Protein AF-A0A2A2YED4-F1 (afdb_monomer_lite)

Foldseek 3Di:
DWKEWEAEQAAQVVQLVVQVVVVVVVVPTPAYEYQENLHFLFDHSQNSLVVCVVVVHAYAYDPLLVLLLVCLVPPCPPPPPVLLLDSGSLRSNNNNVPHDPVSNVVSLPHHQWDDDQQEIGHAAADPCSVLSFHDPDQLSCVVRQVVLLVVLRQEYEYESVLEWDKHWPDPVQWADPDPFKTATGSVIHIYTHQHHSHARPPDPARFRWIWMADSVRRMIGIDGGDGDPPPRQPDDPDDSSSNSSSVCSVVVPPDDDDDDDDDDDDDDDDDDFLDKDWAALDVVDIWIWFKLAWAKAKDWQFDQDDVVRDTDTDIDIDTDFIWIWTLEFQFQLNLCSQVVDAPDCADDRRHHRAQDFLSSQSVSQSSCCVPPVVPALARKGFAALVRLLCLQCSRVDPQSVPPPDDPDDPLPPPRDDPPQSAAAGPSSRTCRQHQAWAFHDDFPPDGPPDPDDPDSVSLQGWTWTFHHHSVPPDDRDDSTDTDTDGSPGGDRRYTHMMMGDRSPRD

Structure (mmCIF, N/CA/C/O backbone):
data_AF-A0A2A2YED4-F1
#
_entry.id   AF-A0A2A2YED4-F1
#
loop_
_atom_site.group_PDB
_atom_site.id
_atom_site.type_symbol
_atom_site.label_atom_id
_atom_site.label_alt_id
_atom_site.label_comp_id
_atom_site.label_asym_id
_atom_site.label_entity_id
_atom_site.label_seq_id
_atom_site.pdbx_PDB_ins_code
_atom_site.Cartn_x
_atom_site.Cartn_y
_atom_site.Cartn_z
_atom_site.occupancy
_atom_site.B_iso_or_equiv
_atom_site.auth_seq_id
_atom_site.auth_comp_id
_atom_site.auth_asym_id
_atom_site.auth_atom_id
_atom_site.pdbx_PDB_model_num
ATOM 1 N N . MET A 1 1 ? -22.980 -3.361 12.705 1.00 67.06 1 MET A N 1
ATOM 2 C CA . MET A 1 1 ? -22.248 -3.471 13.989 1.00 67.06 1 MET A CA 1
ATOM 3 C C . MET A 1 1 ? -21.719 -4.884 14.064 1.00 67.06 1 MET A C 1
ATOM 5 O O . MET A 1 1 ? -22.481 -5.805 14.326 1.00 67.06 1 MET A O 1
ATOM 9 N N . ALA A 1 2 ? -20.440 -5.013 13.751 1.00 88.00 2 ALA A N 1
ATOM 10 C CA . ALA A 1 2 ? -19.701 -6.249 13.575 1.00 88.00 2 ALA A CA 1
ATOM 11 C C . ALA A 1 2 ? -18.323 -6.150 14.247 1.00 88.00 2 ALA A C 1
ATOM 13 O O . ALA A 1 2 ? -17.717 -5.068 14.289 1.00 88.00 2 ALA A O 1
ATOM 14 N N . LYS A 1 3 ? -17.833 -7.292 14.729 1.00 94.81 3 LYS A N 1
ATOM 15 C CA . LYS A 1 3 ? -16.441 -7.518 15.108 1.00 94.81 3 LYS A CA 1
ATOM 16 C C . LYS A 1 3 ? -15.681 -8.069 13.905 1.00 94.81 3 LYS A C 1
ATOM 18 O O . LYS A 1 3 ? -16.025 -9.126 13.380 1.00 94.81 3 LYS A O 1
ATOM 23 N N . ILE A 1 4 ? -14.637 -7.366 13.493 1.00 97.25 4 ILE A N 1
ATOM 24 C CA . ILE A 1 4 ? -13.864 -7.654 12.286 1.00 97.25 4 ILE A CA 1
ATOM 25 C C . ILE A 1 4 ? -12.452 -8.062 12.700 1.00 97.25 4 ILE A C 1
ATOM 27 O O . ILE A 1 4 ? -11.781 -7.313 13.409 1.00 97.25 4 ILE A O 1
ATOM 31 N N . ALA A 1 5 ? -11.996 -9.238 12.270 1.00 98.25 5 ALA A N 1
ATOM 32 C CA . ALA A 1 5 ? -10.590 -9.620 12.360 1.00 98.25 5 ALA A CA 1
ATOM 33 C C . ALA A 1 5 ? -9.866 -9.194 11.080 1.00 98.25 5 ALA A C 1
ATOM 35 O O . ALA A 1 5 ? -10.327 -9.489 9.981 1.00 98.25 5 ALA A O 1
ATOM 36 N N . ILE A 1 6 ? -8.744 -8.497 11.221 1.00 98.62 6 ILE A N 1
ATOM 37 C CA . ILE A 1 6 ? -8.048 -7.846 10.112 1.00 98.62 6 ILE A CA 1
ATOM 38 C C . ILE A 1 6 ? -6.609 -8.350 10.075 1.00 98.62 6 ILE A C 1
ATOM 40 O O . ILE A 1 6 ? -5.858 -8.179 11.036 1.00 98.62 6 ILE A O 1
ATOM 44 N N . VAL A 1 7 ? -6.229 -8.967 8.960 1.00 98.69 7 VAL A N 1
ATOM 45 C CA . VAL A 1 7 ? -4.882 -9.485 8.687 1.00 98.69 7 VAL A CA 1
ATOM 46 C C . VAL A 1 7 ? -4.291 -8.811 7.450 1.00 98.69 7 VAL A C 1
ATOM 48 O O . VAL A 1 7 ? -5.026 -8.293 6.617 1.00 98.69 7 VAL A O 1
ATOM 51 N N . SER A 1 8 ? -2.968 -8.816 7.305 1.00 98.00 8 SER A N 1
ATOM 52 C CA . SER A 1 8 ? -2.277 -8.273 6.128 1.00 98.00 8 SER A CA 1
ATOM 53 C C . SER A 1 8 ? -0.912 -8.925 5.939 1.00 98.00 8 SER A C 1
ATOM 55 O O . SER A 1 8 ? -0.391 -9.532 6.883 1.00 98.00 8 SER A O 1
ATOM 57 N N . ASP A 1 9 ? -0.335 -8.784 4.743 1.00 97.38 9 ASP A N 1
ATOM 58 C CA . ASP A 1 9 ? 1.066 -9.098 4.440 1.00 97.38 9 ASP A CA 1
ATOM 59 C C . ASP A 1 9 ? 1.418 -10.519 4.912 1.00 97.38 9 ASP A C 1
ATOM 61 O O . ASP A 1 9 ? 2.310 -10.734 5.733 1.00 97.38 9 ASP A O 1
ATOM 65 N N . ILE A 1 10 ? 0.631 -11.504 4.468 1.00 96.88 10 ILE A N 1
ATOM 66 C CA . ILE A 1 10 ? 0.798 -12.928 4.805 1.00 96.88 10 ILE A CA 1
ATOM 67 C C . ILE A 1 10 ? 1.954 -13.526 4.009 1.00 96.88 10 ILE A C 1
ATOM 69 O O . ILE A 1 10 ? 2.653 -14.420 4.492 1.00 96.88 10 ILE A O 1
ATOM 73 N N . HIS A 1 11 ? 2.122 -13.066 2.769 1.00 93.06 11 HIS A N 1
ATOM 74 C CA . HIS A 1 11 ? 3.158 -13.481 1.839 1.00 93.06 11 HIS A CA 1
ATOM 75 C C . HIS A 1 11 ? 3.349 -14.994 1.770 1.00 93.06 11 HIS A C 1
ATOM 77 O O . HIS A 1 11 ? 4.462 -15.480 1.913 1.00 93.06 11 HIS A O 1
ATOM 83 N N . GLY A 1 12 ? 2.282 -15.775 1.613 1.00 89.19 12 GLY A N 1
ATOM 84 C CA . GLY A 1 12 ? 2.357 -17.234 1.495 1.00 89.19 12 GLY A CA 1
ATOM 85 C C . GLY A 1 12 ? 2.927 -17.967 2.717 1.00 89.19 12 GLY A C 1
ATOM 86 O O . GLY A 1 12 ? 3.294 -19.141 2.614 1.00 89.19 12 GLY A O 1
ATOM 87 N N . ASN A 1 13 ? 3.022 -17.305 3.876 1.00 90.81 13 ASN A N 1
ATOM 88 C CA . ASN A 1 13 ? 3.450 -17.921 5.126 1.00 90.81 13 ASN A CA 1
ATOM 89 C C . ASN A 1 13 ? 2.274 -18.638 5.808 1.00 90.81 13 ASN A C 1
ATOM 91 O O . ASN A 1 13 ? 1.676 -18.135 6.760 1.00 90.81 13 ASN A O 1
ATOM 95 N N . TRP A 1 14 ? 1.962 -19.841 5.319 1.00 92.00 14 TRP A N 1
ATOM 96 C CA . TRP A 1 14 ? 0.858 -20.658 5.832 1.00 92.00 14 TRP A CA 1
ATOM 97 C C . TRP A 1 14 ? 0.942 -20.912 7.341 1.00 92.00 14 TRP A C 1
ATOM 99 O O . TRP A 1 14 ? -0.075 -20.901 8.021 1.00 92.00 14 TRP A O 1
ATOM 109 N N . HIS A 1 15 ? 2.143 -21.104 7.887 1.00 88.12 15 HIS A N 1
ATOM 110 C CA . HIS A 1 15 ? 2.318 -21.385 9.313 1.00 88.12 15 HIS A CA 1
ATOM 111 C C . HIS A 1 15 ? 1.961 -20.192 10.204 1.00 88.12 15 HIS A C 1
ATOM 113 O O . HIS A 1 15 ? 1.318 -20.379 11.236 1.00 88.12 15 HIS A O 1
ATOM 119 N N . ALA A 1 16 ? 2.353 -18.979 9.807 1.00 92.12 16 ALA A N 1
ATOM 120 C CA . ALA A 1 16 ? 1.959 -17.770 10.522 1.00 92.12 16 ALA A CA 1
ATOM 121 C C . ALA A 1 16 ? 0.451 -17.522 10.401 1.00 92.12 16 ALA A C 1
ATOM 123 O O . ALA A 1 16 ? -0.206 -17.257 11.406 1.00 92.12 16 ALA A O 1
ATOM 124 N N . LEU A 1 17 ? -0.103 -17.679 9.192 1.00 96.00 17 LEU A N 1
ATOM 125 C CA . LEU A 1 17 ? -1.541 -17.540 8.969 1.00 96.00 17 LEU A CA 1
ATOM 126 C C . LEU A 1 17 ? -2.336 -18.539 9.809 1.00 96.00 17 LEU A C 1
ATOM 128 O O . LEU A 1 17 ? -3.300 -18.149 10.452 1.00 96.00 17 LEU A O 1
ATOM 132 N N . GLN A 1 18 ? -1.916 -19.803 9.845 1.00 95.19 18 GLN A N 1
ATOM 133 C CA . GLN A 1 18 ? -2.569 -20.843 10.630 1.00 95.19 18 GLN A CA 1
ATOM 134 C C . GLN A 1 18 ? -2.626 -20.471 12.118 1.00 95.19 18 GLN A C 1
ATOM 136 O O . GLN A 1 18 ? -3.697 -20.539 12.712 1.00 95.19 18 GLN A O 1
ATOM 141 N N . ALA A 1 19 ? -1.509 -20.028 12.703 1.00 94.50 19 ALA A N 1
ATOM 142 C CA . ALA A 1 19 ? -1.465 -19.627 14.110 1.00 94.50 19 ALA A CA 1
ATOM 143 C C . ALA A 1 19 ? -2.386 -18.428 14.402 1.00 94.50 19 ALA A C 1
ATOM 145 O O . ALA A 1 19 ? -3.120 -18.426 15.388 1.00 94.50 19 ALA A O 1
ATOM 146 N N . VAL A 1 20 ? -2.395 -17.424 13.518 1.00 97.69 20 VAL A N 1
ATOM 147 C CA . VAL A 1 20 ? -3.304 -16.272 13.630 1.00 97.69 20 VAL A CA 1
ATOM 148 C C . VAL A 1 20 ? -4.766 -16.711 13.510 1.00 97.69 20 VAL A C 1
ATOM 150 O O . VAL A 1 20 ? -5.603 -16.266 14.290 1.00 97.69 20 VAL A O 1
ATOM 153 N N . MET A 1 21 ? -5.083 -17.619 12.585 1.00 95.56 21 MET A N 1
ATOM 154 C CA . MET A 1 21 ? -6.445 -18.121 12.387 1.00 95.56 21 MET A CA 1
ATOM 155 C C . MET A 1 21 ? -6.948 -18.946 13.574 1.00 95.56 21 MET A C 1
ATOM 157 O O . MET A 1 21 ? -8.122 -18.842 13.923 1.00 95.56 21 MET A O 1
ATOM 161 N N . GLU A 1 22 ? -6.076 -19.710 14.235 1.00 94.75 22 GLU A N 1
ATOM 162 C CA . GLU A 1 22 ? -6.405 -20.411 15.482 1.00 94.75 22 GLU A CA 1
ATOM 163 C C . GLU A 1 22 ? -6.827 -19.426 16.584 1.00 94.75 22 GLU A C 1
ATOM 165 O O . GLU A 1 22 ? -7.829 -19.659 17.258 1.00 94.75 22 GLU A O 1
ATOM 170 N N . GLU A 1 23 ? -6.142 -18.285 16.727 1.00 96.69 23 GLU A N 1
ATOM 171 C CA . GLU A 1 23 ? -6.575 -17.231 17.652 1.00 96.69 23 GLU A CA 1
ATOM 172 C C . GLU A 1 23 ? -7.869 -16.542 17.200 1.00 96.69 23 GLU A C 1
ATOM 174 O O . GLU A 1 23 ? -8.777 -16.359 18.014 1.00 96.69 23 GLU A O 1
ATOM 179 N N . ILE A 1 24 ? -7.985 -16.186 15.916 1.00 95.56 24 ILE A N 1
ATOM 180 C CA . ILE A 1 24 ? -9.176 -15.533 15.349 1.00 95.56 24 ILE A CA 1
ATOM 181 C C . ILE A 1 24 ? -10.435 -16.364 15.618 1.00 95.56 24 ILE A C 1
ATOM 183 O O . ILE A 1 24 ? -11.462 -15.810 16.013 1.00 95.56 24 ILE A O 1
ATOM 187 N N . GLN A 1 25 ? -10.358 -17.690 15.481 1.00 90.50 25 GLN A N 1
ATOM 188 C CA . GLN A 1 25 ? -11.483 -18.590 15.752 1.00 90.50 25 GLN A CA 1
ATOM 189 C C . GLN A 1 25 ? -11.997 -18.482 17.193 1.00 90.50 25 GLN A C 1
ATOM 191 O O . GLN A 1 25 ? -13.200 -18.592 17.415 1.00 90.50 25 GLN A O 1
ATOM 196 N N . THR A 1 26 ? -11.126 -18.205 18.169 1.00 92.81 26 THR A N 1
ATOM 197 C CA . THR A 1 26 ? -11.540 -18.036 19.576 1.00 92.81 26 THR A CA 1
ATOM 198 C C . THR A 1 26 ? -12.304 -16.737 19.834 1.00 92.81 26 THR A C 1
ATOM 200 O O . THR A 1 26 ? -13.036 -16.637 20.819 1.00 92.81 26 THR A O 1
ATOM 203 N N . LEU A 1 27 ? -12.151 -15.740 18.956 1.00 91.00 27 LEU A N 1
ATOM 204 C CA . LEU A 1 27 ? -12.792 -14.431 19.088 1.00 91.00 27 LEU A CA 1
ATOM 205 C C . LEU A 1 27 ? -14.181 -14.370 18.449 1.00 91.00 27 LEU A C 1
ATOM 207 O O . LEU A 1 27 ? -14.917 -13.414 18.724 1.00 91.00 27 LEU A O 1
ATOM 211 N N . PHE A 1 28 ? -14.508 -15.368 17.617 1.00 91.75 28 PHE A N 1
ATOM 212 C CA . PHE A 1 28 ? -15.738 -15.467 16.831 1.00 91.75 28 PHE A CA 1
ATOM 213 C C . PHE A 1 28 ? -16.095 -14.136 16.144 1.00 91.75 28 PHE A C 1
ATOM 215 O O . PHE A 1 28 ? -17.150 -13.569 16.437 1.00 91.75 28 PHE A O 1
ATOM 222 N N . PRO A 1 29 ? -15.206 -13.572 15.301 1.00 93.88 29 PRO A N 1
ATOM 223 C CA . PRO A 1 29 ? -15.535 -12.350 14.586 1.00 93.88 29 PRO A CA 1
ATOM 224 C C . PRO A 1 29 ? -16.659 -12.613 13.580 1.00 93.88 29 PRO A C 1
ATOM 226 O O . PRO A 1 29 ? -16.783 -13.705 13.026 1.00 93.88 29 PRO A O 1
ATOM 229 N N . ASP A 1 30 ? -17.444 -11.582 13.303 1.00 92.31 30 ASP A N 1
ATOM 230 C CA . ASP A 1 30 ? -18.490 -11.627 12.285 1.00 92.31 30 ASP A CA 1
ATOM 231 C C . ASP A 1 30 ? -17.896 -11.625 10.868 1.00 92.31 30 ASP A C 1
ATOM 233 O O . ASP A 1 30 ? -18.543 -12.068 9.912 1.00 92.31 30 ASP A O 1
ATOM 237 N N . ARG A 1 31 ? -16.682 -11.074 10.723 1.00 92.50 31 ARG A N 1
ATOM 238 C CA . ARG A 1 31 ? -15.991 -10.855 9.448 1.00 92.50 31 ARG A CA 1
ATOM 239 C C . ARG A 1 31 ? -14.485 -11.032 9.582 1.00 92.50 31 ARG A C 1
ATOM 241 O O . ARG A 1 31 ? -13.899 -10.727 10.622 1.00 92.50 31 ARG A O 1
ATOM 248 N N . ILE A 1 32 ? -13.863 -11.476 8.495 1.00 95.94 32 ILE A N 1
ATOM 249 C CA . ILE A 1 32 ? -12.410 -11.539 8.346 1.00 95.94 32 ILE A CA 1
ATOM 250 C C . ILE A 1 32 ? -12.042 -10.718 7.115 1.00 95.94 32 ILE A C 1
ATOM 252 O O . ILE A 1 32 ? -12.598 -10.933 6.041 1.00 95.94 32 ILE A O 1
ATOM 256 N N . VAL A 1 33 ? -11.100 -9.799 7.280 1.00 97.19 33 VAL A N 1
ATOM 257 C CA . VAL A 1 33 ? -10.548 -8.963 6.216 1.00 97.19 33 VAL A CA 1
ATOM 258 C C . VAL A 1 33 ? -9.075 -9.304 6.057 1.00 97.19 33 VAL A C 1
ATOM 260 O O . VAL A 1 33 ? -8.333 -9.326 7.040 1.00 97.19 33 VAL A O 1
ATOM 263 N N . CYS A 1 34 ? -8.631 -9.514 4.823 1.00 97.81 34 CYS A N 1
ATOM 264 C CA . CYS A 1 34 ? -7.220 -9.489 4.475 1.00 97.81 34 CYS A CA 1
ATOM 265 C C . CYS A 1 34 ? -6.924 -8.235 3.656 1.00 97.81 34 CYS A C 1
ATOM 267 O O . CYS A 1 34 ? -7.479 -8.045 2.577 1.00 97.81 34 CYS A O 1
ATOM 269 N N . LEU A 1 35 ? -6.025 -7.392 4.156 1.00 97.94 35 LEU A N 1
ATOM 270 C CA . LEU A 1 35 ? -5.650 -6.129 3.525 1.00 97.94 35 LEU A CA 1
ATOM 271 C C . LEU A 1 35 ? -4.687 -6.302 2.338 1.00 97.94 35 LEU A C 1
ATOM 273 O O . LEU A 1 35 ? -4.150 -5.312 1.853 1.00 97.94 35 LEU A O 1
ATOM 277 N N . GLY A 1 36 ? -4.476 -7.529 1.864 1.00 95.56 36 GLY A N 1
ATOM 278 C CA . GLY A 1 36 ? -3.626 -7.840 0.721 1.00 95.56 36 GLY A CA 1
ATOM 279 C C . GLY A 1 36 ? -2.258 -8.380 1.103 1.00 95.56 36 GLY A C 1
ATOM 280 O O . GLY A 1 36 ? -1.962 -8.653 2.268 1.00 95.56 36 GLY A O 1
ATOM 281 N N . ASP A 1 37 ? -1.449 -8.588 0.072 1.00 97.00 37 ASP A N 1
ATOM 282 C CA . ASP A 1 37 ? -0.171 -9.285 0.128 1.00 97.00 37 ASP A CA 1
ATOM 283 C C . ASP A 1 37 ? -0.331 -10.685 0.728 1.00 97.00 37 ASP A C 1
ATOM 285 O O . ASP A 1 37 ? 0.393 -11.133 1.620 1.00 97.00 37 ASP A O 1
ATOM 289 N N . THR A 1 38 ? -1.322 -11.410 0.208 1.00 96.81 38 THR A N 1
ATOM 290 C CA . THR A 1 38 ? -1.583 -12.800 0.594 1.00 96.81 38 THR A CA 1
ATOM 291 C C . THR A 1 38 ? -0.508 -13.727 0.048 1.00 96.81 38 THR A C 1
ATOM 293 O O . THR A 1 38 ? -0.135 -14.709 0.698 1.00 96.81 38 THR A O 1
ATOM 296 N N . VAL A 1 39 ? 0.011 -13.408 -1.139 1.00 93.25 39 VAL A N 1
ATOM 297 C CA . VAL A 1 39 ? 1.068 -14.151 -1.833 1.00 93.25 39 VAL A CA 1
ATOM 298 C C . VAL A 1 39 ? 2.389 -13.372 -1.865 1.00 93.25 39 VAL A C 1
ATOM 300 O O . VAL A 1 39 ? 2.489 -12.252 -1.368 1.00 93.25 39 VAL A O 1
ATOM 303 N N . GLY A 1 40 ? 3.448 -13.982 -2.402 1.00 82.00 40 GLY A N 1
ATOM 304 C CA . GLY A 1 40 ? 4.774 -13.368 -2.470 1.00 82.00 40 GLY A CA 1
ATOM 305 C C . GLY A 1 40 ? 5.852 -14.299 -1.933 1.00 82.00 40 GLY A C 1
ATOM 306 O O . GLY A 1 40 ? 6.083 -15.358 -2.503 1.00 82.00 40 GLY A O 1
ATOM 307 N N . TYR A 1 41 ? 6.537 -13.895 -0.864 1.00 75.25 41 TYR A N 1
ATOM 308 C CA . TYR A 1 41 ? 7.799 -14.505 -0.421 1.00 75.25 41 TYR A CA 1
ATOM 309 C C . TYR A 1 41 ? 7.717 -15.982 0.011 1.00 75.25 41 TYR A C 1
ATOM 311 O O . TYR A 1 41 ? 8.657 -16.741 -0.210 1.00 75.25 41 TYR A O 1
ATOM 319 N N . GLY A 1 42 ? 6.641 -16.389 0.676 1.00 75.00 42 GLY A N 1
ATOM 320 C CA . GLY A 1 42 ? 6.522 -17.659 1.391 1.00 75.00 42 GLY A CA 1
ATOM 321 C C . GLY A 1 42 ? 6.233 -18.871 0.509 1.00 75.00 42 GLY A C 1
ATOM 322 O O . GLY A 1 42 ? 5.859 -18.771 -0.656 1.00 75.00 42 GLY A O 1
ATOM 323 N N . ALA A 1 43 ? 6.426 -20.053 1.095 1.00 80.31 43 ALA A N 1
ATOM 324 C CA . ALA A 1 43 ? 6.440 -21.319 0.366 1.00 80.31 43 ALA A CA 1
ATOM 325 C C . ALA A 1 43 ? 5.049 -21.858 -0.010 1.00 80.31 43 ALA A C 1
ATOM 327 O O . ALA A 1 43 ? 4.947 -22.631 -0.963 1.00 80.31 43 ALA A O 1
ATOM 328 N N . ASP A 1 44 ? 3.992 -21.468 0.710 1.00 89.06 44 ASP A N 1
ATOM 329 C CA . ASP A 1 44 ? 2.651 -22.057 0.599 1.00 89.06 44 ASP A CA 1
ATOM 330 C C . ASP A 1 44 ? 1.560 -21.019 0.220 1.00 89.06 44 ASP A C 1
ATOM 332 O O . ASP A 1 44 ? 0.514 -20.956 0.875 1.00 89.06 44 ASP A O 1
ATOM 336 N N . PRO A 1 45 ? 1.742 -20.210 -0.845 1.00 92.69 45 PRO A N 1
ATOM 337 C CA . PRO A 1 45 ? 0.792 -19.157 -1.216 1.00 92.69 45 PRO A CA 1
ATOM 338 C C . PRO A 1 45 ? -0.595 -19.710 -1.563 1.00 92.69 45 PRO A C 1
ATOM 340 O O . PRO A 1 45 ? -1.599 -19.151 -1.130 1.00 92.69 45 PRO A O 1
ATOM 343 N N . ALA A 1 46 ? -0.670 -20.856 -2.249 1.00 94.75 46 ALA A N 1
ATOM 344 C CA . ALA A 1 46 ? -1.942 -21.490 -2.594 1.00 94.75 46 ALA A CA 1
ATOM 345 C C . ALA A 1 46 ? -2.776 -21.864 -1.353 1.00 94.75 46 ALA A C 1
ATOM 347 O O . ALA A 1 46 ? -3.984 -21.655 -1.356 1.00 94.75 46 ALA A O 1
ATOM 348 N N . LYS A 1 47 ? -2.149 -22.344 -0.266 1.00 93.81 47 LYS A N 1
ATOM 349 C CA . LYS A 1 47 ? -2.874 -22.678 0.976 1.00 93.81 47 LYS A CA 1
ATOM 350 C C . LYS A 1 47 ? -3.421 -21.439 1.669 1.00 93.81 47 LYS A C 1
ATOM 352 O O . LYS A 1 47 ? -4.541 -21.470 2.164 1.00 93.81 47 LYS A O 1
ATOM 357 N N . CYS A 1 48 ? -2.643 -20.355 1.702 1.00 96.19 48 CYS A N 1
ATOM 358 C CA . CYS A 1 48 ? -3.102 -19.094 2.281 1.00 96.19 48 CYS A CA 1
ATOM 359 C C . CYS A 1 48 ? -4.341 -18.571 1.550 1.00 96.19 48 CYS A C 1
ATOM 361 O O . CYS A 1 48 ? -5.335 -18.233 2.189 1.00 96.19 48 CYS A O 1
ATOM 363 N N . VAL A 1 49 ? -4.289 -18.571 0.215 1.00 96.88 49 VAL A N 1
ATOM 364 C CA . VAL A 1 49 ? -5.395 -18.126 -0.638 1.00 96.88 49 VAL A CA 1
ATOM 365 C C . VAL A 1 49 ? -6.613 -19.037 -0.481 1.00 96.88 49 VAL A C 1
ATOM 367 O O . VAL A 1 49 ? -7.709 -18.547 -0.243 1.00 96.88 49 VAL A O 1
ATOM 370 N N . GLU A 1 50 ? -6.431 -20.359 -0.547 1.00 96.12 50 GLU A N 1
ATOM 371 C CA . GLU A 1 50 ? -7.514 -21.334 -0.355 1.00 96.12 50 GLU A CA 1
ATOM 372 C C . GLU A 1 50 ? -8.208 -21.169 1.000 1.00 96.12 50 GLU A C 1
ATOM 374 O O . GLU A 1 50 ? -9.434 -21.195 1.076 1.00 96.12 50 GLU A O 1
ATOM 379 N N . HIS A 1 51 ? -7.436 -20.964 2.067 1.00 95.44 51 HIS A N 1
ATOM 380 C CA . HIS A 1 51 ? -7.989 -20.849 3.408 1.00 95.44 51 HIS A CA 1
ATOM 381 C C . HIS A 1 51 ? -8.794 -19.564 3.601 1.00 95.44 51 HIS A C 1
ATOM 383 O O . HIS A 1 51 ? -9.917 -19.624 4.095 1.00 95.44 51 HIS A O 1
ATOM 389 N N . LEU A 1 52 ? -8.260 -18.412 3.182 1.00 96.00 52 LEU A N 1
ATOM 390 C CA . LEU A 1 52 ? -8.992 -17.146 3.261 1.00 96.00 52 LEU A CA 1
ATOM 391 C C . LEU A 1 52 ? -10.243 -17.158 2.372 1.00 96.00 52 LEU A C 1
ATOM 393 O O . LEU A 1 52 ? -11.299 -16.696 2.802 1.00 96.00 52 LEU A O 1
ATOM 397 N N . HIS A 1 53 ? -10.151 -17.750 1.177 1.00 93.38 53 HIS A N 1
ATOM 398 C CA . HIS A 1 53 ? -11.295 -17.913 0.282 1.00 93.38 53 HIS A CA 1
ATOM 399 C C . HIS A 1 53 ? -12.375 -18.801 0.906 1.00 93.38 53 HIS A C 1
ATOM 401 O O . HIS A 1 53 ? -13.545 -18.426 0.925 1.00 93.38 53 HIS A O 1
ATOM 407 N N . GLY A 1 54 ? -11.989 -19.939 1.492 1.00 90.88 54 GLY A N 1
ATOM 408 C CA . GLY A 1 54 ? -12.913 -20.856 2.165 1.00 90.88 54 GLY A CA 1
ATOM 409 C C . GLY A 1 54 ? -13.605 -20.255 3.394 1.00 90.88 54 GLY A C 1
ATOM 410 O O . GLY A 1 54 ? -14.698 -20.689 3.751 1.00 90.88 54 GLY A O 1
ATOM 411 N N . LEU A 1 55 ? -13.000 -19.241 4.019 1.00 89.38 55 LEU A N 1
ATOM 412 C CA . LEU A 1 55 ? -13.597 -18.470 5.113 1.00 89.38 55 LEU A CA 1
ATOM 413 C C . LEU A 1 55 ? -14.498 -17.323 4.628 1.00 89.38 55 LEU A C 1
ATOM 415 O O . LEU A 1 55 ? -15.139 -16.673 5.452 1.00 89.38 55 LEU A O 1
ATOM 419 N N . GLY A 1 56 ? -14.549 -17.060 3.319 1.00 87.56 56 GLY A N 1
ATOM 420 C CA . GLY A 1 56 ? -15.268 -15.917 2.760 1.00 87.56 56 GLY A CA 1
ATOM 421 C C 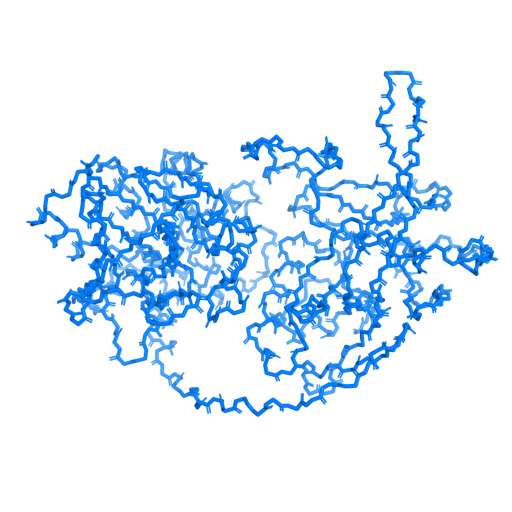. GLY A 1 56 ? -14.680 -14.577 3.202 1.00 87.56 56 GLY A C 1
ATOM 422 O O . GLY A 1 56 ? -15.434 -13.633 3.428 1.00 87.56 56 GLY A O 1
ATOM 423 N N . ALA A 1 57 ? -13.356 -14.505 3.386 1.00 91.56 57 ALA A N 1
ATOM 424 C CA . ALA A 1 57 ? -12.696 -13.276 3.805 1.00 91.56 57 ALA A CA 1
ATOM 425 C C . ALA A 1 57 ? -12.831 -12.175 2.740 1.00 91.56 57 ALA A C 1
ATOM 427 O O . ALA A 1 57 ? -12.668 -12.432 1.544 1.00 91.56 57 ALA A O 1
ATOM 428 N N . THR A 1 58 ? -13.071 -10.940 3.182 1.00 90.12 58 THR A N 1
ATOM 429 C CA . THR A 1 58 ? -12.985 -9.755 2.323 1.00 90.12 58 THR A CA 1
ATOM 430 C C . THR A 1 58 ? -11.522 -9.523 1.966 1.00 90.12 58 THR A C 1
ATOM 432 O O . THR A 1 58 ? -10.668 -9.442 2.852 1.00 90.12 58 THR A O 1
ATOM 435 N N . MET A 1 59 ? -11.227 -9.411 0.673 1.00 89.25 59 MET A N 1
ATOM 436 C CA . MET A 1 59 ? -9.865 -9.245 0.174 1.00 89.25 59 MET A CA 1
ATOM 437 C C . MET A 1 59 ? -9.649 -7.843 -0.369 1.00 89.25 59 MET A C 1
ATOM 439 O O . MET A 1 59 ? -10.375 -7.391 -1.258 1.00 89.25 59 MET A O 1
ATOM 443 N N . ILE A 1 60 ? -8.587 -7.209 0.111 1.00 92.19 60 ILE A N 1
ATOM 444 C CA . ILE A 1 60 ? -8.014 -6.018 -0.495 1.00 92.19 60 ILE A CA 1
ATOM 445 C C . ILE A 1 60 ? -6.796 -6.419 -1.327 1.00 92.19 60 ILE A C 1
ATOM 447 O O . ILE A 1 60 ? -6.008 -7.268 -0.921 1.00 92.19 60 ILE A O 1
ATOM 451 N N . MET A 1 61 ? -6.638 -5.811 -2.496 1.00 89.62 61 MET A N 1
ATOM 452 C CA . MET A 1 61 ? -5.529 -6.060 -3.410 1.00 89.62 61 MET A CA 1
ATOM 453 C C . MET A 1 61 ? -4.220 -5.488 -2.850 1.00 89.62 61 MET A C 1
ATOM 455 O O . MET A 1 61 ? -4.095 -4.268 -2.713 1.00 89.62 61 MET A O 1
ATOM 459 N N . GLY A 1 62 ? -3.227 -6.347 -2.602 1.00 90.69 62 GLY A N 1
ATOM 460 C CA . GLY A 1 62 ? -1.852 -5.939 -2.300 1.00 90.69 62 GLY A CA 1
ATOM 461 C C . GLY A 1 62 ? -0.962 -5.795 -3.537 1.00 90.69 62 GLY A C 1
ATOM 462 O O . GLY A 1 62 ? -1.312 -6.227 -4.643 1.00 90.69 62 GLY A O 1
ATOM 463 N N . ASN A 1 63 ? 0.224 -5.202 -3.377 1.00 86.00 63 ASN A N 1
ATOM 464 C CA . ASN A 1 63 ? 1.166 -5.050 -4.490 1.00 86.00 63 ASN A CA 1
ATOM 465 C C . ASN A 1 63 ? 1.747 -6.394 -4.948 1.00 86.00 63 ASN A C 1
ATOM 467 O O . ASN A 1 63 ? 1.997 -6.565 -6.146 1.00 86.00 63 ASN A O 1
ATOM 471 N N . HIS A 1 64 ? 1.940 -7.356 -4.043 1.00 86.81 64 HIS A N 1
ATOM 472 C CA . HIS A 1 64 ? 2.394 -8.699 -4.405 1.00 86.81 64 HIS A CA 1
ATOM 473 C C . HIS A 1 64 ? 1.297 -9.497 -5.104 1.00 86.81 64 HIS A C 1
ATOM 475 O O . HIS A 1 64 ? 1.580 -10.168 -6.100 1.00 86.81 64 HIS A O 1
ATOM 481 N N . ASP A 1 65 ? 0.051 -9.382 -4.642 1.00 90.69 65 ASP A N 1
ATOM 482 C CA . ASP A 1 65 ? -1.096 -10.025 -5.290 1.00 90.69 65 ASP A CA 1
ATOM 483 C C . ASP A 1 65 ? -1.243 -9.504 -6.731 1.00 90.69 65 ASP A C 1
ATOM 485 O O . ASP A 1 65 ? -1.279 -10.284 -7.689 1.00 90.69 65 ASP A O 1
ATOM 489 N N . LEU A 1 66 ? -1.182 -8.177 -6.908 1.00 81.19 66 LEU A N 1
ATOM 490 C CA . LEU A 1 66 ? -1.221 -7.540 -8.225 1.00 81.19 66 LEU A CA 1
ATOM 491 C C . LEU A 1 66 ? -0.043 -7.969 -9.113 1.00 81.19 66 LEU A C 1
ATOM 493 O O . LEU A 1 66 ? -0.219 -8.221 -10.309 1.00 81.19 66 LEU A O 1
ATOM 497 N N . ARG A 1 67 ? 1.167 -8.081 -8.547 1.00 84.25 67 ARG A N 1
ATOM 498 C CA . ARG A 1 67 ? 2.358 -8.541 -9.280 1.00 84.25 67 ARG A CA 1
ATOM 499 C C . ARG A 1 67 ? 2.176 -9.972 -9.783 1.00 84.25 67 ARG A C 1
ATOM 501 O O . ARG A 1 67 ? 2.527 -10.253 -10.926 1.00 84.25 67 ARG A O 1
ATOM 508 N N . VAL A 1 68 ? 1.610 -10.867 -8.975 1.00 84.81 68 VAL A N 1
ATOM 509 C CA . VAL A 1 68 ? 1.337 -12.258 -9.371 1.00 84.81 68 VAL A CA 1
ATOM 510 C C . VAL A 1 68 ? 0.345 -12.329 -10.530 1.00 84.81 68 VAL A C 1
ATOM 512 O O . VAL A 1 68 ? 0.593 -13.049 -11.502 1.00 84.81 68 VAL A O 1
ATOM 515 N N . LEU A 1 69 ? -0.726 -11.532 -10.488 1.00 81.75 69 LEU A N 1
ATOM 516 C CA . LEU A 1 69 ? -1.680 -11.426 -11.597 1.00 81.75 69 LEU A CA 1
ATOM 517 C C . LEU A 1 69 ? -1.010 -10.899 -12.873 1.00 81.75 69 LEU A C 1
ATOM 519 O O . LEU A 1 69 ? -1.236 -11.428 -13.963 1.00 81.75 69 LEU A O 1
ATOM 523 N N . HIS A 1 70 ? -0.134 -9.901 -12.743 1.00 78.19 70 HIS A N 1
ATOM 524 C CA . HIS A 1 70 ? 0.627 -9.367 -13.870 1.00 78.19 70 HIS A CA 1
ATOM 525 C C . HIS A 1 70 ? 1.533 -10.426 -14.512 1.00 78.19 70 HIS A C 1
ATOM 527 O O . HIS A 1 70 ? 1.515 -10.593 -15.732 1.00 78.19 70 HIS A O 1
ATOM 533 N N . LEU A 1 71 ? 2.281 -11.176 -13.696 1.00 80.69 71 LEU A N 1
ATOM 534 C CA . LEU A 1 71 ? 3.144 -12.267 -14.157 1.00 80.69 71 LEU A CA 1
ATOM 535 C C . LEU A 1 71 ? 2.350 -13.367 -14.863 1.00 80.69 71 LEU A C 1
ATOM 537 O O . LEU A 1 71 ? 2.823 -13.926 -15.850 1.00 80.69 71 LEU A O 1
ATOM 541 N N . ARG A 1 72 ? 1.128 -13.660 -14.405 1.00 84.81 72 ARG A N 1
ATOM 542 C CA . ARG A 1 72 ? 0.261 -14.641 -15.067 1.00 84.81 72 ARG A CA 1
ATOM 543 C C . ARG A 1 72 ? -0.115 -14.209 -16.485 1.00 84.81 72 ARG A C 1
ATOM 545 O O . ARG A 1 72 ? -0.154 -15.045 -17.380 1.00 84.81 72 ARG A O 1
ATOM 552 N N . ILE A 1 73 ? -0.383 -12.919 -16.687 1.00 75.69 73 ILE A N 1
ATOM 553 C CA . ILE A 1 73 ? -0.794 -12.363 -17.985 1.00 75.69 73 ILE A CA 1
ATOM 554 C C . ILE A 1 73 ? 0.402 -12.205 -18.929 1.00 75.69 73 ILE A C 1
ATOM 556 O O . ILE A 1 73 ? 0.295 -12.491 -20.119 1.00 75.69 73 ILE A O 1
ATOM 560 N N . LYS A 1 74 ? 1.528 -11.699 -18.420 1.00 74.50 74 LYS A N 1
ATOM 561 C CA . LYS A 1 74 ? 2.700 -11.330 -19.229 1.00 74.50 74 LYS A CA 1
ATOM 562 C C . LYS A 1 74 ? 3.745 -12.436 -19.358 1.00 74.50 74 LYS A C 1
ATOM 564 O O . LYS A 1 74 ? 4.699 -12.265 -20.112 1.00 74.50 74 LYS A O 1
ATOM 569 N N . GLY A 1 75 ? 3.594 -13.537 -18.625 1.00 77.69 75 GLY A N 1
ATOM 570 C CA . GLY A 1 75 ? 4.648 -14.535 -18.481 1.00 77.69 75 GLY A CA 1
ATOM 571 C C . GLY A 1 75 ? 5.838 -13.985 -17.692 1.00 77.69 75 GLY A C 1
ATOM 572 O O . GLY A 1 75 ? 5.743 -12.946 -17.046 1.00 77.69 75 GLY A O 1
ATOM 573 N N . ILE A 1 76 ? 6.972 -14.681 -17.740 1.00 81.31 76 ILE A N 1
ATOM 574 C CA . ILE A 1 76 ? 8.197 -14.282 -17.022 1.00 81.31 76 ILE A CA 1
ATOM 575 C C . ILE A 1 76 ? 9.288 -13.728 -17.945 1.00 81.31 76 ILE A C 1
ATOM 577 O O . ILE A 1 76 ? 10.302 -13.252 -17.451 1.00 81.31 76 ILE A O 1
ATOM 581 N N . ASP A 1 77 ? 9.075 -13.749 -19.262 1.00 78.31 77 ASP A N 1
ATOM 582 C CA . ASP A 1 77 ? 10.099 -13.412 -20.265 1.00 78.31 77 ASP A CA 1
ATOM 583 C C . ASP A 1 77 ? 10.511 -11.931 -20.244 1.00 78.31 77 ASP A C 1
ATOM 585 O O . ASP A 1 77 ? 11.565 -11.565 -20.746 1.00 78.31 77 ASP A O 1
ATOM 589 N N . HIS A 1 78 ? 9.679 -11.067 -19.656 1.00 73.00 78 HIS A N 1
ATOM 590 C CA . HIS A 1 78 ? 9.951 -9.636 -19.490 1.00 73.00 78 HIS A CA 1
ATOM 591 C C . HIS A 1 78 ? 10.734 -9.308 -18.204 1.00 73.00 78 HIS A C 1
ATOM 593 O O . HIS A 1 78 ? 11.074 -8.147 -17.958 1.00 73.00 78 HIS A O 1
ATOM 599 N N . LEU A 1 79 ? 10.965 -10.300 -17.340 1.00 70.62 79 LEU A N 1
ATOM 600 C CA . LEU A 1 79 ? 11.738 -10.114 -16.118 1.00 70.62 79 LEU A CA 1
ATOM 601 C C . LEU A 1 79 ? 13.244 -10.064 -16.430 1.00 70.62 79 LEU A C 1
ATOM 603 O O . LEU A 1 79 ? 13.678 -10.666 -17.408 1.00 70.62 79 LEU A O 1
ATOM 607 N N . PRO A 1 80 ? 14.061 -9.381 -15.603 1.00 71.19 80 PRO A N 1
ATOM 608 C CA . PRO A 1 80 ? 15.520 -9.431 -15.733 1.00 71.19 80 PRO A CA 1
ATOM 609 C C . PRO A 1 80 ? 16.044 -10.871 -15.666 1.00 71.19 80 PRO A C 1
ATOM 611 O O . PRO A 1 80 ? 15.521 -11.652 -14.877 1.00 71.19 80 PRO A O 1
ATOM 614 N N . ASP A 1 81 ? 17.113 -11.209 -16.393 1.00 78.06 81 ASP A N 1
ATOM 615 C CA . ASP A 1 81 ? 17.693 -12.569 -16.419 1.00 78.06 81 ASP A CA 1
ATOM 616 C C . ASP A 1 81 ? 18.022 -13.138 -15.025 1.00 78.06 81 ASP A C 1
ATOM 618 O O . ASP A 1 81 ? 18.032 -14.353 -14.818 1.00 78.06 81 ASP A O 1
ATOM 622 N N . ASP A 1 82 ? 18.278 -12.269 -14.047 1.00 74.44 82 ASP A N 1
ATOM 623 C CA . ASP A 1 82 ? 18.598 -12.618 -12.668 1.00 74.44 82 ASP A CA 1
ATOM 624 C C . ASP A 1 82 ? 17.447 -12.384 -11.674 1.00 74.44 82 ASP A C 1
ATOM 626 O O . ASP A 1 82 ? 17.678 -12.333 -10.463 1.00 74.44 82 ASP A O 1
ATOM 630 N N . TRP A 1 83 ? 16.195 -12.308 -12.149 1.00 74.19 83 TRP A N 1
ATOM 631 C CA . TRP A 1 83 ? 14.997 -12.145 -11.309 1.00 74.19 83 TRP A CA 1
ATOM 632 C C . TRP A 1 83 ? 14.939 -13.145 -10.153 1.00 74.19 83 TRP A C 1
ATOM 634 O O . TRP A 1 83 ? 14.462 -12.823 -9.066 1.00 74.19 83 TRP A O 1
ATOM 644 N N . ASN A 1 84 ? 15.460 -14.354 -10.368 1.00 73.06 84 ASN A N 1
ATOM 645 C CA . ASN A 1 84 ? 15.485 -15.430 -9.388 1.00 73.06 84 ASN A CA 1
ATOM 646 C C . ASN A 1 84 ? 16.382 -15.134 -8.177 1.00 73.06 84 ASN A C 1
ATOM 648 O O . ASN A 1 84 ? 16.229 -15.809 -7.164 1.00 73.06 84 ASN A O 1
ATOM 652 N N . LYS A 1 85 ? 17.278 -14.138 -8.253 1.00 71.12 85 LYS A N 1
ATOM 653 C CA . LYS A 1 85 ? 18.091 -13.653 -7.125 1.00 71.12 85 LYS A CA 1
ATOM 654 C C . LYS A 1 85 ? 17.324 -12.713 -6.197 1.00 71.12 85 LYS A C 1
ATOM 656 O O . LYS A 1 85 ? 17.678 -12.601 -5.024 1.00 71.12 85 LYS A O 1
ATOM 661 N N . SER A 1 86 ? 16.274 -12.060 -6.693 1.00 74.94 86 SER A N 1
ATOM 662 C CA . SER A 1 86 ? 15.381 -11.245 -5.871 1.00 74.94 86 SER A CA 1
ATOM 663 C C . SER A 1 86 ? 14.386 -12.150 -5.151 1.00 74.94 86 SER A C 1
ATOM 665 O O . SER A 1 86 ? 13.576 -12.813 -5.793 1.00 74.94 86 SER A O 1
ATOM 667 N N . GLY A 1 87 ? 14.414 -12.171 -3.813 1.00 69.06 87 GLY A N 1
ATOM 668 C CA . GLY A 1 87 ? 13.458 -12.960 -3.023 1.00 69.06 87 GLY A CA 1
ATOM 669 C C . GLY A 1 87 ? 11.997 -12.581 -3.297 1.00 69.06 87 GLY A C 1
ATOM 670 O O . GLY A 1 87 ? 11.127 -13.446 -3.290 1.00 69.06 87 GLY A O 1
ATOM 671 N N . GLU A 1 88 ? 11.745 -11.308 -3.607 1.00 73.69 88 GLU A N 1
ATOM 672 C CA . GLU A 1 88 ? 10.426 -10.794 -3.984 1.00 73.69 88 GLU A CA 1
ATOM 673 C C . GLU A 1 88 ? 9.959 -11.355 -5.328 1.00 73.69 88 GLU A C 1
ATOM 675 O O . GLU A 1 88 ? 8.905 -11.986 -5.398 1.00 73.69 88 GLU A O 1
ATOM 680 N N . LEU A 1 89 ? 10.747 -11.165 -6.393 1.00 72.31 89 LEU A N 1
ATOM 681 C CA . LEU A 1 89 ? 10.366 -11.639 -7.726 1.00 72.31 89 LEU A CA 1
ATOM 682 C C . LEU A 1 89 ? 10.316 -13.165 -7.764 1.00 72.31 89 LEU A C 1
ATOM 684 O O . LEU A 1 89 ? 9.391 -13.729 -8.346 1.00 72.31 89 LEU A O 1
ATOM 688 N N . ALA A 1 90 ? 11.259 -13.832 -7.094 1.00 76.00 90 ALA A N 1
ATOM 689 C CA . ALA A 1 90 ? 11.259 -15.280 -6.964 1.00 76.00 90 ALA A CA 1
ATOM 690 C C . ALA A 1 90 ? 9.993 -15.798 -6.275 1.00 76.00 90 ALA A C 1
ATOM 692 O O . ALA A 1 90 ? 9.368 -16.736 -6.773 1.00 76.00 90 ALA A O 1
ATOM 693 N N . GLY A 1 91 ? 9.581 -15.153 -5.183 1.00 78.88 91 GLY A N 1
ATOM 694 C CA . GLY A 1 91 ? 8.345 -15.470 -4.476 1.00 78.88 91 GLY A CA 1
ATOM 695 C C . GLY A 1 91 ? 7.091 -15.227 -5.319 1.00 78.88 91 GLY A C 1
ATOM 696 O O . GLY A 1 91 ? 6.206 -16.081 -5.383 1.00 78.88 91 GLY A O 1
ATOM 697 N N . CYS A 1 92 ? 7.023 -14.108 -6.040 1.00 82.81 92 CYS A N 1
ATOM 698 C CA . CYS A 1 92 ? 5.900 -13.814 -6.931 1.00 82.81 92 CYS A CA 1
ATOM 699 C C . CYS A 1 92 ? 5.811 -14.813 -8.099 1.00 82.81 92 CYS A C 1
ATOM 701 O O . CYS A 1 92 ? 4.724 -15.293 -8.413 1.00 82.81 92 CYS A O 1
ATOM 703 N N . VAL A 1 93 ? 6.933 -15.198 -8.717 1.00 82.31 93 VAL A N 1
ATOM 704 C CA . VAL A 1 93 ? 6.937 -16.229 -9.771 1.00 82.31 93 VAL A CA 1
ATOM 705 C C . VAL A 1 93 ? 6.533 -17.595 -9.212 1.00 82.31 93 VAL A C 1
ATOM 707 O O . VAL A 1 93 ? 5.739 -18.292 -9.841 1.00 82.31 93 VAL A O 1
ATOM 710 N N . HIS A 1 94 ? 7.032 -17.967 -8.029 1.00 87.00 94 HIS A N 1
ATOM 711 C CA . HIS A 1 94 ? 6.617 -19.185 -7.321 1.00 87.00 94 HIS A CA 1
ATOM 712 C C . HIS A 1 94 ? 5.107 -19.190 -7.062 1.00 87.00 94 HIS A C 1
ATOM 714 O O . HIS A 1 94 ? 4.408 -20.125 -7.442 1.00 87.00 94 HIS A O 1
ATOM 720 N N . SER A 1 95 ? 4.585 -18.096 -6.509 1.00 89.25 95 SER A N 1
ATOM 721 C CA . SER A 1 95 ? 3.158 -17.920 -6.241 1.00 89.25 95 SER A CA 1
ATOM 722 C C . SER A 1 95 ? 2.318 -18.044 -7.511 1.00 89.25 95 SER A C 1
ATOM 724 O O . SER A 1 95 ? 1.357 -18.805 -7.543 1.00 89.25 95 SER A O 1
ATOM 726 N N . MET A 1 96 ? 2.715 -17.372 -8.593 1.00 91.44 96 MET A N 1
ATOM 727 C CA . MET A 1 96 ? 2.026 -17.448 -9.885 1.00 91.44 96 MET A CA 1
ATOM 728 C C . MET A 1 96 ? 1.935 -18.880 -10.435 1.00 91.44 96 MET A C 1
ATOM 730 O O . MET A 1 96 ? 0.933 -19.223 -11.069 1.00 91.44 96 MET A O 1
ATOM 734 N N . ARG A 1 97 ? 2.961 -19.705 -10.191 1.00 90.88 97 ARG A N 1
ATOM 735 C CA . ARG A 1 97 ? 3.015 -21.109 -10.626 1.00 90.88 97 ARG A CA 1
ATOM 736 C C . ARG A 1 97 ? 2.184 -22.042 -9.748 1.00 90.88 97 ARG A C 1
ATOM 738 O O . ARG A 1 97 ? 1.573 -22.960 -10.282 1.00 90.88 97 ARG A O 1
ATOM 745 N N . GLU A 1 98 ? 2.172 -21.824 -8.434 1.00 93.62 98 GLU A N 1
ATOM 746 C CA . GLU A 1 98 ? 1.445 -22.684 -7.486 1.00 93.62 98 GLU A CA 1
ATOM 747 C C . GLU A 1 98 ? -0.064 -22.410 -7.464 1.00 93.62 98 GLU A C 1
ATOM 749 O O . GLU A 1 98 ? -0.842 -23.308 -7.144 1.00 93.62 98 GLU A O 1
ATOM 754 N N . LEU A 1 99 ? -0.494 -21.180 -7.763 1.00 93.62 99 LEU A N 1
ATOM 755 C CA . LEU A 1 99 ? -1.909 -20.822 -7.727 1.00 93.62 99 LEU A CA 1
ATOM 756 C C . LEU A 1 99 ? -2.683 -21.389 -8.931 1.00 93.62 99 LEU A C 1
ATOM 758 O O . LEU A 1 99 ? -2.272 -21.274 -10.091 1.00 93.62 99 LEU A O 1
ATOM 762 N N . SER A 1 100 ? -3.864 -21.938 -8.645 1.00 95.06 100 SER A N 1
ATOM 763 C CA . SER A 1 100 ? -4.836 -22.359 -9.658 1.00 95.06 100 SER A CA 1
ATOM 764 C C . SER A 1 100 ? -5.531 -21.167 -10.332 1.00 95.06 100 SER A C 1
ATOM 766 O O . SER A 1 100 ? -5.554 -20.055 -9.802 1.00 95.06 100 SER A O 1
ATOM 768 N N . ASP A 1 101 ? -6.169 -21.396 -11.485 1.00 91.62 101 ASP A N 1
ATOM 769 C CA . ASP A 1 101 ? -6.957 -20.360 -12.173 1.00 91.62 101 ASP A CA 1
ATOM 770 C C . ASP A 1 101 ? -8.147 -19.860 -11.343 1.00 91.62 101 ASP A C 1
ATOM 772 O O . ASP A 1 101 ? -8.607 -18.737 -11.523 1.00 91.62 101 ASP A O 1
ATOM 776 N N . GLU A 1 102 ? -8.687 -20.682 -10.444 1.00 90.31 102 GLU A N 1
ATOM 777 C CA . GLU A 1 102 ? -9.739 -20.260 -9.515 1.00 90.31 102 GLU A CA 1
ATOM 778 C C . GLU A 1 102 ? -9.195 -19.324 -8.437 1.00 90.31 102 GLU A C 1
ATOM 780 O O . GLU A 1 102 ? -9.742 -18.245 -8.230 1.00 90.31 102 GLU A O 1
ATOM 785 N N . GLN A 1 103 ? -8.066 -19.682 -7.827 1.00 92.56 103 GLN A N 1
ATOM 786 C CA . GLN A 1 103 ? -7.390 -18.845 -6.836 1.00 92.56 103 GLN A CA 1
ATOM 787 C C . GLN A 1 103 ? -6.939 -17.504 -7.427 1.00 92.56 103 GLN A C 1
ATOM 789 O O . GLN A 1 103 ? -7.078 -16.467 -6.787 1.00 92.56 103 GLN A O 1
ATOM 794 N N . LEU A 1 104 ? -6.436 -17.506 -8.664 1.00 86.50 104 LEU A N 1
ATOM 795 C CA . LEU A 1 104 ? -6.054 -16.281 -9.369 1.00 86.50 104 LEU A CA 1
ATOM 796 C C . LEU A 1 104 ? -7.261 -15.414 -9.726 1.00 86.50 104 LEU A C 1
ATOM 798 O O . LEU A 1 104 ? -7.163 -14.195 -9.635 1.00 86.50 104 LEU A O 1
ATOM 802 N N . ARG A 1 105 ? -8.393 -16.016 -10.117 1.00 84.75 105 ARG A N 1
ATOM 803 C CA . ARG A 1 105 ? -9.644 -15.268 -10.315 1.00 84.75 105 ARG A CA 1
ATOM 804 C C . ARG A 1 105 ? -10.090 -14.608 -9.018 1.00 84.75 105 ARG A C 1
ATOM 806 O O . ARG A 1 105 ? -10.356 -13.418 -9.023 1.00 84.75 105 ARG A O 1
ATOM 813 N N . TRP A 1 106 ? -10.053 -15.336 -7.909 1.00 83.25 106 TRP A N 1
ATOM 814 C CA . TRP A 1 106 ? -10.421 -14.769 -6.617 1.00 83.25 106 TRP A CA 1
ATOM 815 C C . TRP A 1 106 ? -9.500 -13.618 -6.178 1.00 83.25 106 TRP A C 1
ATOM 817 O O . TRP A 1 106 ? -9.990 -12.587 -5.732 1.00 83.25 106 TRP A O 1
ATOM 827 N N . LEU A 1 107 ? -8.178 -13.726 -6.384 1.00 81.56 107 LEU A N 1
ATOM 828 C CA . LEU A 1 107 ? -7.268 -12.591 -6.162 1.00 81.56 107 LEU A CA 1
ATOM 829 C C . LEU A 1 107 ? -7.576 -11.409 -7.088 1.00 81.56 107 LEU A C 1
ATOM 831 O O . LEU A 1 107 ? -7.489 -10.260 -6.664 1.00 81.56 107 LEU A O 1
ATOM 835 N N . LYS A 1 108 ? -7.916 -11.675 -8.352 1.00 77.50 108 LYS A N 1
ATOM 836 C CA . LYS A 1 108 ? -8.257 -10.638 -9.332 1.00 77.50 108 LYS A CA 1
ATOM 837 C C . LYS A 1 108 ? -9.503 -9.848 -8.928 1.00 77.50 108 LYS A C 1
ATOM 839 O O . LYS A 1 108 ? -9.530 -8.651 -9.181 1.00 77.50 108 LYS A O 1
ATOM 844 N N . ASP A 1 109 ? -10.465 -10.503 -8.287 1.00 77.94 109 ASP A N 1
ATOM 845 C CA . ASP A 1 109 ? -11.730 -9.905 -7.848 1.00 77.94 109 ASP A CA 1
ATOM 846 C C . ASP A 1 109 ? -11.595 -9.142 -6.504 1.00 77.94 109 ASP A C 1
ATOM 848 O O . ASP A 1 109 ? -12.590 -8.698 -5.931 1.00 77.94 109 ASP A O 1
ATOM 852 N N . SER A 1 110 ? -10.372 -8.993 -5.971 1.00 78.00 110 SER A N 1
ATOM 853 C CA . SER A 1 110 ? -10.117 -8.218 -4.749 1.00 78.00 110 SER A CA 1
ATOM 854 C C . SER A 1 110 ? -10.213 -6.705 -4.978 1.00 78.00 110 SER A C 1
ATOM 856 O O . SER A 1 110 ? -9.862 -6.171 -6.033 1.00 78.00 110 SER A O 1
ATOM 858 N N . LEU A 1 111 ? -10.676 -5.989 -3.953 1.00 77.38 111 LEU A N 1
ATOM 859 C CA . LEU A 1 111 ? -10.930 -4.550 -4.015 1.00 77.38 111 LEU A CA 1
ATOM 860 C C . LEU A 1 111 ? -9.650 -3.760 -3.723 1.00 77.38 111 LEU A C 1
ATOM 862 O O . LEU A 1 111 ? -8.845 -4.153 -2.892 1.00 77.38 111 LEU A O 1
ATOM 866 N N . LEU A 1 112 ? -9.439 -2.599 -4.343 1.00 69.31 112 LEU A N 1
ATOM 867 C CA . LEU A 1 112 ? -8.317 -1.724 -3.943 1.00 69.31 112 LEU A CA 1
ATOM 868 C C . LEU A 1 112 ? -8.600 -0.951 -2.661 1.00 69.31 112 LEU A C 1
ATOM 870 O O . LEU A 1 112 ? -7.700 -0.681 -1.865 1.00 69.31 112 LEU A O 1
ATOM 874 N N . VAL A 1 113 ? -9.850 -0.521 -2.538 1.00 70.94 113 VAL A N 1
ATOM 875 C CA . VAL A 1 113 ? -10.383 0.182 -1.386 1.00 70.94 113 VAL A CA 1
ATOM 876 C C . VAL A 1 113 ? -11.771 -0.371 -1.150 1.00 70.94 113 VAL A C 1
ATOM 878 O O . VAL A 1 113 ? -12.555 -0.463 -2.094 1.00 70.94 113 VAL A O 1
ATOM 881 N N . ASP A 1 114 ? -12.071 -0.691 0.097 1.00 78.81 114 ASP A N 1
ATOM 882 C CA . ASP A 1 114 ? -13.417 -1.057 0.510 1.00 78.81 114 ASP A CA 1
ATOM 883 C C . ASP A 1 114 ? -13.861 -0.211 1.704 1.00 78.81 114 ASP A C 1
ATOM 885 O O . ASP A 1 114 ? -13.047 0.390 2.413 1.00 78.81 114 ASP A O 1
ATOM 889 N N . ALA A 1 115 ? -15.169 -0.132 1.899 1.00 79.75 115 ALA A N 1
ATOM 890 C CA . ALA A 1 115 ? -15.784 0.494 3.050 1.00 79.75 115 ALA A CA 1
ATOM 891 C C . ALA A 1 115 ? -16.665 -0.541 3.744 1.00 79.75 115 ALA A C 1
ATOM 893 O O . ALA A 1 115 ? -17.720 -0.915 3.232 1.00 79.75 115 ALA A O 1
ATOM 894 N N . GLU A 1 116 ? -16.252 -0.962 4.935 1.00 72.88 116 GLU A N 1
ATOM 895 C CA . GLU A 1 116 ? -16.978 -1.953 5.719 1.00 72.88 116 GLU A CA 1
ATOM 896 C C . GLU A 1 116 ? -17.363 -1.356 7.075 1.00 72.88 116 GLU A C 1
ATOM 898 O O . GLU A 1 116 ? -16.520 -0.871 7.833 1.00 72.88 116 GLU A O 1
ATOM 903 N N . GLU A 1 117 ? -18.663 -1.366 7.382 1.00 81.06 117 GLU A N 1
ATOM 904 C CA . GLU A 1 117 ? -19.235 -0.797 8.609 1.00 81.06 117 GLU A CA 1
ATOM 905 C C . GLU A 1 117 ? -18.873 0.691 8.802 1.00 81.06 117 GLU A C 1
ATOM 907 O O . GLU A 1 117 ? -19.442 1.571 8.154 1.00 81.06 117 GLU A O 1
ATOM 912 N N . GLN A 1 118 ? -17.940 0.975 9.713 1.00 87.50 118 GLN A N 1
ATOM 913 C CA . GLN A 1 118 ? -17.434 2.308 10.043 1.00 87.50 118 GLN A CA 1
ATOM 914 C C . GLN A 1 118 ? -15.920 2.400 9.814 1.00 87.50 118 GLN A C 1
ATOM 916 O O . GLN A 1 118 ? -15.217 3.113 10.529 1.00 87.50 118 GLN A O 1
ATOM 921 N N . CYS A 1 119 ? -15.389 1.668 8.836 1.00 91.44 119 CYS A N 1
ATOM 922 C CA . CYS A 1 119 ? -13.985 1.769 8.472 1.00 91.44 119 CYS A CA 1
ATOM 923 C C . CYS A 1 119 ? -13.758 1.782 6.960 1.00 91.44 119 CYS A C 1
ATOM 925 O O . CYS A 1 119 ? -14.593 1.317 6.185 1.00 91.44 119 CYS A O 1
ATOM 927 N N . LEU A 1 120 ? -12.615 2.338 6.553 1.00 89.69 120 LEU A N 1
ATOM 928 C CA . LEU A 1 120 ? -12.090 2.191 5.195 1.00 89.69 120 LEU A CA 1
ATOM 929 C C . LEU A 1 120 ? -10.905 1.231 5.194 1.00 89.69 120 LEU A C 1
ATOM 931 O O . LEU A 1 120 ? -10.053 1.273 6.079 1.00 89.69 120 LEU A O 1
ATOM 935 N N . LEU A 1 121 ? -10.838 0.391 4.177 1.00 89.69 121 LEU A N 1
ATOM 936 C CA . LEU A 1 121 ? -9.846 -0.662 4.029 1.00 89.69 121 LEU A CA 1
ATOM 937 C C . LEU A 1 121 ? -9.052 -0.380 2.758 1.00 89.69 121 LEU A C 1
ATOM 939 O O . LEU A 1 121 ? -9.652 -0.149 1.714 1.00 89.69 121 LEU A O 1
ATOM 943 N N . ALA A 1 122 ? -7.724 -0.374 2.827 1.00 87.62 122 ALA A N 1
ATOM 944 C CA . ALA A 1 122 ? -6.859 -0.341 1.647 1.00 87.62 122 ALA A CA 1
ATOM 945 C C . ALA A 1 122 ? -5.516 -0.990 1.985 1.00 87.62 122 ALA A C 1
ATOM 947 O O . ALA A 1 122 ? -5.128 -1.004 3.148 1.00 87.62 122 ALA A O 1
ATOM 948 N N . HIS A 1 123 ? -4.770 -1.479 0.994 1.00 96.06 123 HIS A N 1
ATOM 949 C CA . HIS A 1 123 ? -3.509 -2.152 1.302 1.00 96.06 123 HIS A CA 1
ATOM 950 C C . HIS A 1 123 ? -2.458 -1.189 1.868 1.00 96.06 123 HIS A C 1
ATOM 952 O O . HIS A 1 123 ? -1.863 -1.473 2.896 1.00 96.06 123 HIS A O 1
ATOM 958 N N . ALA A 1 124 ? -2.252 -0.023 1.248 1.00 86.19 124 ALA A N 1
ATOM 959 C CA . ALA A 1 124 ? -1.212 0.913 1.691 1.00 86.19 124 ALA A CA 1
ATOM 960 C C . ALA A 1 124 ? -1.770 2.249 2.194 1.00 86.19 124 ALA A C 1
ATOM 962 O O . ALA A 1 124 ? -1.406 2.716 3.269 1.00 86.19 124 ALA A O 1
ATOM 963 N N . ASN A 1 125 ? -2.642 2.895 1.415 1.00 86.44 125 ASN A N 1
ATOM 964 C CA . ASN A 1 125 ? -3.220 4.197 1.749 1.00 86.44 125 ASN A CA 1
ATOM 965 C C . ASN A 1 125 ? -4.500 4.477 0.934 1.00 86.44 125 ASN A C 1
ATOM 967 O O . ASN A 1 125 ? -4.771 3.795 -0.051 1.00 86.44 125 ASN A O 1
ATOM 971 N N . LEU A 1 126 ? -5.268 5.508 1.319 1.00 75.25 126 LEU A N 1
ATOM 972 C CA . LEU A 1 126 ? -6.525 5.879 0.639 1.00 75.25 126 LEU A CA 1
ATOM 973 C C . LEU A 1 126 ? -6.363 6.904 -0.490 1.00 75.25 126 LEU A C 1
ATOM 975 O O . LEU A 1 126 ? -7.241 7.020 -1.340 1.00 75.25 126 LEU A O 1
ATOM 979 N N . HIS A 1 127 ? -5.294 7.700 -0.478 1.00 75.62 127 HIS A N 1
ATOM 980 C CA . HIS A 1 127 ? -5.156 8.847 -1.380 1.00 75.62 127 HIS A CA 1
ATOM 981 C C . HIS A 1 127 ? -4.575 8.465 -2.746 1.00 75.62 127 HIS A C 1
ATOM 983 O O . HIS A 1 127 ? -4.838 9.137 -3.741 1.00 75.62 127 HIS A O 1
ATOM 989 N N . GLN A 1 128 ? -3.799 7.384 -2.798 1.00 73.00 128 GLN A N 1
ATOM 990 C CA . GLN A 1 128 ? -3.211 6.788 -3.995 1.00 73.00 128 GLN A CA 1
ATOM 991 C C . GLN A 1 128 ? -3.141 5.254 -3.840 1.00 73.00 128 GLN A C 1
ATOM 993 O O . GLN A 1 128 ? -2.045 4.686 -3.822 1.00 73.00 128 GLN A O 1
ATOM 998 N N . PRO A 1 129 ? -4.291 4.559 -3.739 1.00 63.47 129 PRO A N 1
ATOM 999 C CA . PRO A 1 129 ? -4.337 3.132 -3.402 1.00 63.47 129 PRO A CA 1
ATOM 1000 C C . PRO A 1 129 ? -3.603 2.251 -4.422 1.00 63.47 129 PRO A C 1
ATOM 1002 O O . PRO A 1 129 ? -2.943 1.291 -4.047 1.00 63.47 129 PRO A O 1
ATOM 1005 N N . LEU A 1 130 ? -3.618 2.631 -5.705 1.00 63.84 130 LEU A N 1
ATOM 1006 C CA . LEU A 1 130 ? -2.888 1.937 -6.774 1.00 63.84 130 LEU A CA 1
ATOM 1007 C C . LEU A 1 130 ? -1.370 2.091 -6.703 1.00 63.84 130 LEU A C 1
ATOM 1009 O O . LEU A 1 130 ? -0.653 1.318 -7.339 1.00 63.84 130 LEU A O 1
ATOM 1013 N N . SER A 1 131 ? -0.884 3.127 -6.022 1.00 65.44 131 SER A N 1
ATOM 1014 C CA . SER A 1 131 ? 0.545 3.400 -5.914 1.00 65.44 131 SER A CA 1
ATOM 1015 C C . SER A 1 131 ? 1.198 2.635 -4.779 1.00 65.44 131 SER A C 1
ATOM 1017 O O . SER A 1 131 ? 2.410 2.661 -4.702 1.00 65.44 131 SER A O 1
ATOM 1019 N N . PHE A 1 132 ? 0.426 2.012 -3.886 1.00 77.88 132 PHE A N 1
ATOM 1020 C CA . PHE A 1 132 ? 0.960 1.309 -2.718 1.00 77.88 132 PHE A CA 1
ATOM 1021 C C . PHE A 1 132 ? 1.977 2.145 -1.908 1.00 77.88 132 PHE A C 1
ATOM 1023 O O . PHE A 1 132 ? 2.929 1.643 -1.332 1.00 77.88 132 PHE A O 1
ATOM 1030 N N . GLY A 1 133 ? 1.788 3.469 -1.864 1.00 71.81 133 GLY A N 1
ATOM 1031 C CA . GLY A 1 133 ? 2.693 4.367 -1.146 1.00 71.81 133 GLY A CA 1
ATOM 1032 C C . GLY A 1 133 ? 2.678 4.084 0.357 1.00 71.81 133 GLY A C 1
ATOM 1033 O O . GLY A 1 133 ? 1.604 3.972 0.951 1.00 71.81 133 GLY A O 1
ATOM 1034 N N . HIS A 1 134 ? 3.859 3.989 0.968 1.00 80.56 134 HIS A N 1
ATOM 1035 C CA . HIS A 1 134 ? 3.991 3.642 2.379 1.00 80.56 134 HIS A CA 1
ATOM 1036 C C . HIS A 1 134 ? 3.446 4.747 3.300 1.00 80.56 134 HIS A C 1
ATOM 1038 O O . HIS A 1 134 ? 3.551 5.938 2.999 1.00 80.56 134 HIS A O 1
ATOM 1044 N N . LEU A 1 135 ? 2.921 4.337 4.457 1.00 84.00 135 LEU A N 1
ATOM 1045 C CA . LEU A 1 135 ? 2.587 5.212 5.578 1.00 84.00 135 LEU A CA 1
ATOM 1046 C C . LEU A 1 135 ? 3.543 4.914 6.740 1.00 84.00 135 LEU A C 1
ATOM 1048 O O . LEU A 1 135 ? 3.307 4.005 7.525 1.00 84.00 135 LEU A O 1
ATOM 1052 N N . GLN A 1 136 ? 4.647 5.653 6.820 1.00 85.50 136 GLN A N 1
ATOM 1053 C CA . GLN A 1 136 ? 5.703 5.476 7.835 1.00 85.50 136 GLN A CA 1
ATOM 1054 C C . GLN A 1 136 ? 5.818 6.676 8.777 1.00 85.50 136 GLN A C 1
ATOM 1056 O O . GLN A 1 136 ? 6.591 6.668 9.730 1.00 85.50 136 GLN A O 1
ATOM 1061 N N . ASN A 1 137 ? 5.103 7.758 8.475 1.00 85.56 137 ASN A N 1
ATOM 1062 C CA . ASN A 1 137 ? 5.057 8.943 9.311 1.00 85.56 137 ASN A CA 1
ATOM 1063 C C . ASN A 1 137 ? 3.773 9.741 9.074 1.00 85.56 137 ASN A C 1
ATOM 1065 O O . ASN A 1 137 ? 3.063 9.582 8.078 1.00 85.56 137 ASN A O 1
ATOM 1069 N N . LEU A 1 138 ? 3.501 10.674 9.988 1.00 85.56 138 LEU A N 1
ATOM 1070 C CA . LEU A 1 138 ? 2.285 11.485 9.960 1.00 85.56 138 LEU A CA 1
ATOM 1071 C C . LEU A 1 138 ? 2.152 12.348 8.692 1.00 85.56 138 LEU A C 1
ATOM 1073 O O . LEU A 1 138 ? 1.033 12.630 8.272 1.00 85.56 138 LEU A O 1
ATOM 1077 N N . LYS A 1 139 ? 3.266 12.765 8.074 1.00 83.25 139 LYS A N 1
ATOM 1078 C CA . LYS A 1 139 ? 3.251 13.550 6.829 1.00 83.25 139 LYS A CA 1
ATOM 1079 C C . LYS A 1 139 ? 2.715 12.714 5.667 1.00 83.25 139 LYS A C 1
ATOM 1081 O O . LYS A 1 139 ? 1.845 13.190 4.944 1.00 83.25 139 LYS A O 1
ATOM 1086 N N . GLN A 1 140 ? 3.164 11.468 5.539 1.00 83.50 140 GLN A N 1
ATOM 1087 C CA . GLN A 1 140 ? 2.638 10.514 4.556 1.00 83.50 140 GLN A CA 1
ATOM 1088 C C . GLN A 1 140 ? 1.187 10.106 4.869 1.00 83.50 140 GLN A C 1
ATOM 1090 O O . GLN A 1 140 ? 0.369 9.982 3.962 1.00 83.50 140 GLN A O 1
ATOM 1095 N N . ALA A 1 141 ? 0.832 9.956 6.151 1.00 88.38 141 ALA A N 1
ATOM 1096 C CA . ALA A 1 141 ? -0.522 9.581 6.572 1.00 88.38 141 ALA A CA 1
ATOM 1097 C C . ALA A 1 141 ? -1.555 10.715 6.452 1.00 88.38 141 ALA A C 1
ATOM 1099 O O . ALA A 1 141 ? -2.760 10.455 6.454 1.00 88.38 141 ALA A O 1
ATOM 1100 N N . ARG A 1 142 ? -1.118 11.977 6.341 1.00 85.25 142 ARG A N 1
ATOM 1101 C CA . ARG A 1 142 ? -2.005 13.145 6.384 1.00 85.25 142 ARG A CA 1
ATOM 1102 C C . ARG A 1 142 ? -3.129 13.118 5.337 1.00 85.25 142 ARG A C 1
ATOM 1104 O O . ARG A 1 142 ? -4.276 13.281 5.752 1.00 85.25 142 ARG A O 1
ATOM 1111 N N . PRO A 1 143 ? -2.873 12.853 4.041 1.00 78.88 143 PRO A N 1
ATOM 1112 C CA . PRO A 1 143 ? -3.938 12.825 3.039 1.00 78.88 143 PRO A CA 1
ATOM 1113 C C . PRO A 1 143 ? -4.959 11.709 3.303 1.00 78.88 143 PRO A C 1
ATOM 1115 O O . PRO A 1 143 ? -6.157 11.904 3.125 1.00 78.88 143 PRO A O 1
ATOM 1118 N N . THR A 1 144 ? -4.500 10.555 3.797 1.00 82.25 144 THR A N 1
ATOM 1119 C CA . THR A 1 144 ? -5.371 9.449 4.226 1.00 82.25 144 THR A CA 1
ATOM 1120 C C . THR A 1 144 ? -6.276 9.873 5.387 1.00 82.25 144 THR A C 1
ATOM 1122 O O . THR A 1 144 ? -7.480 9.623 5.351 1.00 82.25 144 THR A O 1
ATOM 1125 N N . LEU A 1 145 ? -5.728 10.560 6.395 1.00 87.12 145 LEU A N 1
ATOM 1126 C CA . LEU A 1 145 ? -6.501 11.085 7.526 1.00 87.12 145 LEU A CA 1
ATOM 1127 C C . LEU A 1 145 ? -7.527 12.143 7.093 1.00 87.12 145 LEU A C 1
ATOM 1129 O O . LEU A 1 145 ? -8.640 12.168 7.621 1.00 87.12 145 LEU A O 1
ATOM 1133 N N . ASP A 1 146 ? -7.177 13.001 6.133 1.00 79.56 146 ASP A N 1
ATOM 1134 C CA . ASP A 1 146 ? -8.100 13.999 5.591 1.00 79.56 146 ASP A CA 1
ATOM 1135 C C . ASP A 1 146 ? -9.255 13.327 4.819 1.00 79.56 146 ASP A C 1
ATOM 1137 O O . ASP A 1 146 ? -10.407 13.730 4.989 1.00 79.56 146 ASP A O 1
ATOM 1141 N N . ILE A 1 147 ? -8.998 12.243 4.071 1.00 77.00 147 ILE A N 1
ATOM 1142 C CA . ILE A 1 147 ? -10.053 11.431 3.432 1.00 77.00 147 ILE A CA 1
AT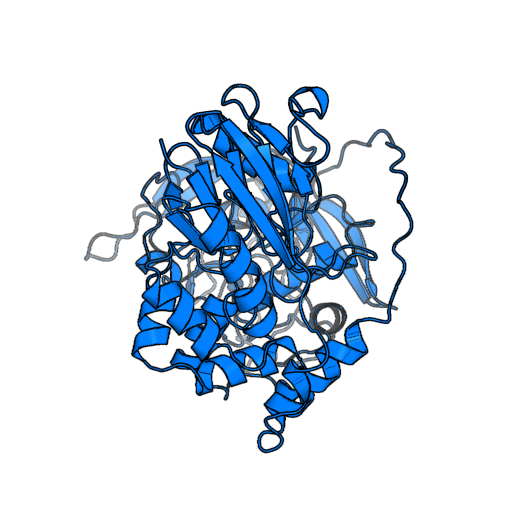OM 1143 C C . ILE A 1 147 ? -10.984 10.816 4.478 1.00 77.00 147 ILE A C 1
ATOM 1145 O O . ILE A 1 147 ? -12.200 10.961 4.361 1.00 77.00 147 ILE A O 1
ATOM 1149 N N . LEU A 1 148 ? -10.441 10.179 5.521 1.00 82.56 148 LEU A N 1
ATOM 1150 C CA . LEU A 1 148 ? -11.249 9.597 6.600 1.00 82.56 148 LEU A CA 1
ATOM 1151 C C . LEU A 1 148 ? -12.159 10.649 7.241 1.00 82.56 148 LEU A C 1
ATOM 1153 O O . LEU A 1 148 ? -13.357 10.425 7.410 1.00 82.56 148 LEU A O 1
ATOM 1157 N N . LYS A 1 149 ? -11.614 11.840 7.510 1.00 83.44 149 LYS A N 1
ATOM 1158 C CA . LYS A 1 149 ? -12.373 12.960 8.069 1.00 83.44 149 LYS A CA 1
ATOM 1159 C C . LYS A 1 149 ? -13.486 13.435 7.132 1.00 83.44 149 LYS A C 1
ATOM 1161 O O . LYS A 1 149 ? -14.608 13.654 7.585 1.00 83.44 149 LYS A O 1
ATOM 1166 N N . LEU A 1 150 ? -13.194 13.591 5.839 1.00 79.31 150 LEU A N 1
ATOM 1167 C CA . LEU A 1 150 ? -14.176 14.001 4.827 1.00 79.31 150 LEU A CA 1
ATOM 1168 C C . LEU A 1 150 ? -15.313 12.981 4.688 1.00 79.31 150 LEU A C 1
ATOM 1170 O O . LEU A 1 150 ? -16.473 13.371 4.577 1.00 79.31 150 LEU A O 1
ATOM 1174 N N . GLN A 1 151 ? -14.986 11.689 4.755 1.00 78.81 151 GLN A N 1
ATOM 1175 C CA . GLN A 1 151 ? -15.948 10.586 4.693 1.00 78.81 151 GLN A CA 1
ATOM 1176 C C . GLN A 1 151 ? -16.642 10.308 6.036 1.00 78.81 151 GLN A C 1
ATOM 1178 O O . GLN A 1 151 ? -17.488 9.423 6.114 1.00 78.81 151 GLN A O 1
ATOM 1183 N N . LYS A 1 152 ? -16.306 11.063 7.094 1.00 82.75 152 LYS A N 1
ATOM 1184 C CA . LYS A 1 152 ? -16.786 10.853 8.471 1.00 82.75 152 LYS A CA 1
ATOM 1185 C C . LYS A 1 152 ? -16.529 9.431 8.988 1.00 82.75 152 LYS A C 1
ATOM 1187 O O . LYS A 1 152 ? -17.291 8.921 9.807 1.00 82.75 152 LYS A O 1
ATOM 1192 N N . MET A 1 153 ? -15.447 8.813 8.526 1.00 87.62 153 MET A N 1
ATOM 1193 C CA . MET A 1 153 ? -15.031 7.479 8.943 1.00 87.62 153 MET A CA 1
ATOM 1194 C C . MET A 1 153 ? -14.098 7.594 10.150 1.00 87.62 153 MET A C 1
ATOM 1196 O O . MET A 1 153 ? -13.109 8.320 10.067 1.00 87.62 153 MET A O 1
ATOM 1200 N N . PRO A 1 154 ? -14.378 6.912 11.275 1.00 94.88 154 PRO A N 1
ATOM 1201 C CA . PRO A 1 154 ? -13.542 6.983 12.471 1.00 94.88 154 PRO A CA 1
ATOM 1202 C C . PRO A 1 154 ? -12.173 6.319 12.292 1.00 94.88 154 PRO A C 1
ATOM 1204 O O . PRO A 1 154 ? -11.225 6.682 12.987 1.00 94.88 154 PRO A O 1
ATOM 1207 N N . VAL A 1 155 ? -12.043 5.349 11.385 1.00 97.69 155 VAL A N 1
ATOM 1208 C CA . VAL A 1 155 ? -10.797 4.597 11.221 1.00 97.69 155 VAL A CA 1
ATOM 1209 C C . VAL A 1 155 ? -10.603 4.095 9.796 1.00 97.69 155 VAL A C 1
ATOM 1211 O O . VAL A 1 155 ? -11.568 3.815 9.086 1.00 97.69 155 VAL A O 1
ATOM 1214 N N . GLY A 1 156 ? -9.346 3.983 9.377 1.00 97.06 156 GLY A N 1
ATOM 1215 C CA . GLY A 1 156 ? -8.952 3.186 8.222 1.00 97.06 156 GLY A CA 1
ATOM 1216 C C . GLY A 1 156 ? -7.867 2.177 8.585 1.00 97.06 156 GLY A C 1
ATOM 1217 O O . GLY A 1 156 ? -7.046 2.469 9.457 1.00 97.06 156 GLY A O 1
ATOM 1218 N N . PHE A 1 157 ? -7.859 1.022 7.923 1.00 98.44 157 PHE A N 1
ATOM 1219 C CA . PHE A 1 157 ? -6.901 -0.062 8.157 1.00 98.44 157 PHE A CA 1
ATOM 1220 C C . PHE A 1 157 ? -6.037 -0.328 6.924 1.00 98.44 157 PHE A C 1
ATOM 1222 O O . PHE A 1 157 ? -6.555 -0.391 5.807 1.00 98.44 157 PHE A O 1
ATOM 1229 N N . PHE A 1 158 ? -4.731 -0.482 7.158 1.00 97.94 158 PHE A N 1
ATOM 1230 C CA . PHE A 1 158 ? -3.686 -0.581 6.136 1.00 97.94 158 PHE A CA 1
ATOM 1231 C C . PHE A 1 158 ? -2.603 -1.607 6.518 1.00 97.94 158 PHE A C 1
ATOM 1233 O O . PHE A 1 158 ? -2.392 -1.882 7.696 1.00 97.94 158 PHE A O 1
ATOM 1240 N N . GLY A 1 159 ? -1.912 -2.166 5.529 1.00 95.88 159 GLY A N 1
ATOM 1241 C CA . GLY A 1 159 ? -0.764 -3.075 5.642 1.00 95.88 159 GLY A CA 1
ATOM 1242 C C . GLY A 1 159 ? 0.507 -2.487 5.018 1.00 95.88 159 GLY A C 1
ATOM 1243 O O . GLY A 1 159 ? 0.845 -1.331 5.268 1.00 95.88 159 GLY A O 1
ATOM 1244 N N . HIS A 1 160 ? 1.216 -3.262 4.196 1.00 93.75 160 HIS A N 1
ATOM 1245 C CA . HIS A 1 160 ? 2.311 -2.851 3.299 1.00 93.75 160 HIS A CA 1
ATOM 1246 C C . HIS A 1 160 ? 3.655 -2.481 3.955 1.00 93.75 160 HIS A C 1
ATOM 1248 O O . HIS A 1 160 ? 4.732 -2.733 3.410 1.00 93.75 160 HIS A O 1
ATOM 1254 N N . THR A 1 161 ? 3.652 -1.848 5.131 1.00 87.88 161 THR A N 1
ATOM 1255 C CA . THR A 1 161 ? 4.897 -1.461 5.827 1.00 87.88 161 THR A CA 1
ATOM 1256 C C . THR A 1 161 ? 5.475 -2.589 6.675 1.00 87.88 161 THR A C 1
ATOM 1258 O O . THR A 1 161 ? 6.648 -2.525 7.054 1.00 87.88 161 THR A O 1
ATOM 1261 N N . HIS A 1 162 ? 4.671 -3.622 6.955 1.00 91.31 162 HIS A N 1
ATOM 1262 C CA . HIS A 1 162 ? 4.942 -4.716 7.895 1.00 91.31 162 HIS A CA 1
ATOM 1263 C C . HIS A 1 162 ? 5.209 -4.273 9.346 1.00 91.31 162 HIS A C 1
ATOM 1265 O O . HIS A 1 162 ? 5.701 -5.066 10.154 1.00 91.31 162 HIS A O 1
ATOM 1271 N N . VAL A 1 163 ? 4.905 -3.018 9.675 1.00 89.81 163 VAL A N 1
ATOM 1272 C CA . VAL A 1 163 ? 5.056 -2.430 11.008 1.00 89.81 163 VAL A CA 1
ATOM 1273 C C . VAL A 1 163 ? 3.676 -1.998 11.478 1.00 89.81 163 VAL A C 1
ATOM 1275 O O . VAL A 1 163 ? 2.900 -1.423 10.715 1.00 89.81 163 VAL A O 1
ATOM 1278 N N . GLN A 1 164 ? 3.354 -2.324 12.721 1.00 93.75 164 GLN A N 1
ATOM 1279 C CA . GLN A 1 164 ? 2.105 -1.976 13.362 1.00 93.75 164 GLN A CA 1
ATOM 1280 C C . GLN A 1 164 ? 2.236 -0.585 13.989 1.00 93.75 164 GLN A C 1
ATOM 1282 O O . GLN A 1 164 ? 3.003 -0.357 14.922 1.00 93.75 164 GLN A O 1
ATOM 1287 N N . GLU A 1 165 ? 1.478 0.367 13.464 1.00 93.75 165 GLU A N 1
ATOM 1288 C CA . GLU A 1 165 ? 1.584 1.779 13.824 1.00 93.75 165 GLU A CA 1
ATOM 1289 C C . GLU A 1 165 ? 0.222 2.459 13.693 1.00 93.75 165 GLU A C 1
ATOM 1291 O O . GLU A 1 165 ? -0.615 2.064 12.884 1.00 93.75 165 GLU A O 1
ATOM 1296 N N . VAL A 1 166 ? -0.024 3.493 14.497 1.00 95.88 166 VAL A N 1
ATOM 1297 C CA . VAL A 1 166 ? -1.285 4.240 14.469 1.00 95.88 166 VAL A CA 1
ATOM 1298 C C . VAL A 1 166 ? -1.000 5.713 14.232 1.00 95.88 166 VAL A C 1
ATOM 1300 O O . VAL A 1 166 ? -0.418 6.398 15.075 1.00 95.88 166 VAL A O 1
ATOM 1303 N N . PHE A 1 167 ? -1.479 6.230 13.105 1.00 95.44 167 PHE A N 1
ATOM 1304 C CA . PHE A 1 167 ? -1.411 7.649 12.786 1.00 95.44 167 PHE A CA 1
ATOM 1305 C C . PHE A 1 167 ? -2.717 8.343 13.149 1.00 95.44 167 PHE A C 1
ATOM 1307 O O . PHE A 1 167 ? -3.807 7.918 12.774 1.00 95.44 167 PHE A O 1
ATOM 1314 N N . CYS A 1 168 ? -2.606 9.469 13.842 1.00 93.25 168 CYS A N 1
ATOM 1315 C CA . CYS A 1 168 ? -3.713 10.372 14.128 1.00 93.25 168 CYS A CA 1
ATOM 1316 C C . CYS A 1 168 ? -3.190 11.813 14.159 1.00 93.25 168 CYS A C 1
ATOM 1318 O O . CYS A 1 168 ? -1.990 12.052 14.303 1.00 93.25 168 CYS A O 1
ATOM 1320 N N . GLN A 1 169 ? -4.078 12.803 14.028 1.00 86.56 169 GLN A N 1
ATOM 1321 C CA . GLN A 1 169 ? -3.653 14.208 13.964 1.00 86.56 169 GLN A CA 1
ATOM 1322 C C . GLN A 1 169 ? -2.905 14.672 15.227 1.00 86.56 169 GLN A C 1
ATOM 1324 O O . GLN A 1 169 ? -2.006 15.509 15.134 1.00 86.56 169 GLN A O 1
ATOM 1329 N N . LYS A 1 170 ? -3.291 14.162 16.401 1.00 85.94 170 LYS A N 1
ATOM 1330 C CA . LYS A 1 170 ? -2.611 14.384 17.681 1.00 85.94 170 LYS A CA 1
ATOM 1331 C C . LYS A 1 170 ? -2.721 13.113 18.525 1.00 85.94 170 LYS A C 1
ATOM 1333 O O . LYS A 1 170 ? -3.831 12.599 18.616 1.00 85.94 170 LYS A O 1
ATOM 1338 N N . PRO A 1 171 ? -1.662 12.668 19.224 1.00 80.44 171 PRO A N 1
ATOM 1339 C CA . PRO A 1 171 ? -1.726 11.475 20.077 1.00 80.44 171 PRO A CA 1
ATOM 1340 C C . PRO A 1 171 ? -2.836 11.523 21.137 1.00 80.44 171 PRO A C 1
ATOM 1342 O O . PRO A 1 171 ? -3.462 10.510 21.419 1.00 80.44 171 PRO A O 1
ATOM 1345 N N . SER A 1 172 ? -3.142 12.716 21.665 1.00 82.75 172 SER A N 1
ATOM 1346 C CA . SER A 1 172 ? -4.236 12.950 22.623 1.00 82.75 172 SER A CA 1
ATOM 1347 C C . SER A 1 172 ? -5.633 12.633 22.082 1.00 82.75 172 SER A C 1
ATOM 1349 O O . SER A 1 172 ? -6.593 12.650 22.844 1.00 82.75 172 SER A O 1
ATOM 1351 N N . ASN A 1 173 ? -5.766 12.419 20.773 1.00 85.81 173 ASN A N 1
ATOM 1352 C CA . ASN A 1 173 ? -7.034 12.087 20.143 1.00 85.81 173 ASN A CA 1
ATOM 1353 C C . ASN A 1 173 ? -7.396 10.602 20.285 1.00 85.81 173 ASN A C 1
ATOM 1355 O O . ASN A 1 173 ? -8.557 10.254 20.086 1.00 85.81 173 ASN A O 1
ATOM 1359 N N . LEU A 1 174 ? -6.425 9.737 20.597 1.00 87.31 174 LEU A N 1
ATOM 1360 C CA . LEU A 1 174 ? -6.665 8.317 20.833 1.00 87.31 174 LEU A CA 1
ATOM 1361 C C . LEU A 1 174 ? -6.956 8.090 22.314 1.00 87.31 174 LEU A C 1
ATOM 1363 O O . LEU A 1 174 ? -6.144 8.421 23.179 1.00 87.31 174 LEU A O 1
ATOM 1367 N N . VAL A 1 175 ? -8.114 7.501 22.603 1.00 90.44 175 VAL A N 1
ATOM 1368 C CA . VAL A 1 175 ? -8.485 7.114 23.967 1.00 90.44 175 VAL A CA 1
ATOM 1369 C C . VAL A 1 175 ? -8.094 5.656 24.171 1.00 90.44 175 VAL A C 1
ATOM 1371 O O . VAL A 1 175 ? -8.824 4.754 23.762 1.00 90.44 175 VAL A O 1
ATOM 1374 N N . TRP A 1 176 ? -6.931 5.429 24.777 1.00 91.81 176 TRP A N 1
ATOM 1375 C CA . TRP A 1 176 ? -6.445 4.087 25.100 1.00 91.81 176 TRP A CA 1
ATOM 1376 C C . TRP A 1 176 ? -7.299 3.449 26.198 1.00 91.81 176 TRP A C 1
ATOM 1378 O O . TRP A 1 176 ? -7.577 4.066 27.227 1.00 91.81 176 TRP A O 1
ATOM 1388 N N . VAL A 1 177 ? -7.740 2.221 25.945 1.00 92.31 177 VAL A N 1
ATOM 1389 C CA . VAL A 1 177 ? -8.473 1.370 26.891 1.00 92.31 177 VAL A CA 1
ATOM 1390 C C . VAL A 1 177 ? -7.481 0.546 27.712 1.00 92.31 177 VAL A C 1
ATOM 1392 O O . VAL A 1 177 ? -7.659 0.387 28.917 1.00 92.31 177 VAL A O 1
ATOM 1395 N N . ASP A 1 178 ? -6.418 0.076 27.062 1.00 93.06 178 ASP A N 1
ATOM 1396 C CA . ASP A 1 178 ? -5.292 -0.643 27.654 1.00 93.06 178 ASP A CA 1
ATOM 1397 C C . ASP A 1 178 ? -4.028 -0.431 26.791 1.00 93.06 178 ASP A C 1
ATOM 1399 O O . ASP A 1 178 ? -3.984 0.483 25.971 1.00 93.06 178 ASP A O 1
ATOM 1403 N N . GLU A 1 179 ? -2.980 -1.236 26.981 1.00 88.88 179 GLU A N 1
ATOM 1404 C CA . GLU A 1 179 ? -1.706 -1.113 26.250 1.00 88.88 179 GLU A CA 1
ATOM 1405 C C . GLU A 1 179 ? -1.799 -1.414 24.742 1.00 88.88 179 GLU A C 1
ATOM 1407 O O . GLU A 1 179 ? -0.876 -1.091 23.995 1.00 88.88 179 GLU A O 1
ATOM 1412 N N . ARG A 1 180 ? -2.869 -2.072 24.287 1.00 92.50 180 ARG A N 1
ATOM 1413 C CA . ARG A 1 180 ? -3.039 -2.565 22.909 1.00 92.50 180 ARG A CA 1
ATOM 1414 C C . ARG A 1 180 ? -4.359 -2.153 22.275 1.00 92.50 180 ARG A C 1
ATOM 1416 O O . ARG A 1 180 ? -4.505 -2.274 21.060 1.00 92.50 180 ARG A O 1
ATOM 1423 N N . SER A 1 181 ? -5.291 -1.661 23.080 1.00 95.94 181 SER A N 1
ATOM 1424 C CA . SER A 1 181 ? -6.635 -1.313 22.653 1.00 95.94 181 SER A CA 1
ATOM 1425 C C . SER A 1 181 ? -6.891 0.178 22.795 1.00 95.94 181 SER A C 1
ATOM 1427 O O . SER A 1 181 ? -6.617 0.775 23.838 1.00 95.94 181 SER A O 1
ATOM 1429 N N . PHE A 1 182 ? -7.487 0.789 21.778 1.00 96.31 182 PHE A N 1
ATOM 1430 C CA . PHE A 1 182 ? -7.871 2.198 21.799 1.00 96.31 182 PHE A CA 1
ATOM 1431 C C . PHE A 1 182 ? -9.200 2.420 21.087 1.00 96.31 182 PHE A C 1
ATOM 1433 O O . PHE A 1 182 ? -9.597 1.661 20.206 1.00 96.31 182 PHE A O 1
ATOM 1440 N N . ARG A 1 183 ? -9.907 3.481 21.479 1.00 95.62 183 ARG A N 1
ATOM 1441 C CA . ARG A 1 183 ? -11.179 3.872 20.875 1.00 95.62 183 ARG A CA 1
ATOM 1442 C C . ARG A 1 183 ? -10.974 4.956 19.821 1.00 95.62 183 ARG A C 1
ATOM 1444 O O . ARG A 1 183 ? -10.294 5.952 20.078 1.00 95.62 183 ARG A O 1
ATOM 1451 N N . VAL A 1 184 ? -11.602 4.770 18.664 1.00 94.69 184 VAL A N 1
ATOM 1452 C CA . VAL A 1 184 ? -11.619 5.716 17.541 1.00 94.69 184 VAL A CA 1
ATOM 1453 C C . VAL A 1 184 ? -12.925 6.516 17.492 1.00 94.69 184 VAL A C 1
ATOM 1455 O O . VAL A 1 184 ? -13.955 6.086 18.009 1.00 94.69 184 VAL A O 1
ATOM 1458 N N . SER A 1 185 ? -12.883 7.699 16.874 1.00 90.19 185 SER A N 1
ATOM 1459 C CA . SER A 1 185 ? -14.042 8.583 16.694 1.00 90.19 185 SER A CA 1
ATOM 1460 C C . SER A 1 185 ? -13.974 9.294 15.344 1.00 90.19 185 SER A C 1
ATOM 1462 O O . SER A 1 185 ? -12.893 9.648 14.878 1.00 90.19 185 SER A O 1
ATOM 1464 N N . SER A 1 186 ? -15.130 9.562 14.734 1.00 85.81 186 SER A N 1
ATOM 1465 C CA . SER A 1 186 ? -15.232 10.301 13.468 1.00 85.81 186 SER A CA 1
ATOM 1466 C C . SER A 1 186 ? -14.736 11.746 13.573 1.00 85.81 186 SER A C 1
ATOM 1468 O O . SER A 1 186 ? -14.324 12.326 12.572 1.00 85.81 186 SER A O 1
ATOM 1470 N N . ASP A 1 187 ? -14.744 12.333 14.774 1.00 87.06 187 ASP A N 1
ATOM 1471 C CA . ASP A 1 187 ? -14.210 13.683 14.997 1.00 87.06 187 ASP A CA 1
ATOM 1472 C C . ASP A 1 187 ? -12.682 13.716 14.861 1.00 87.06 187 ASP A C 1
ATOM 1474 O O . ASP A 1 187 ? -12.088 14.726 14.456 1.00 87.06 187 ASP A O 1
ATOM 1478 N N . HIS A 1 188 ? -12.039 12.597 15.197 1.00 90.69 188 HIS A N 1
ATOM 1479 C CA . HIS A 1 188 ? -10.595 12.433 15.222 1.00 90.69 188 HIS A CA 1
ATOM 1480 C C . HIS A 1 188 ? -10.192 11.069 14.648 1.00 90.69 188 HIS A C 1
ATOM 1482 O O . HIS A 1 188 ? -9.855 10.159 15.411 1.00 90.69 188 HIS A O 1
ATOM 1488 N N . PRO A 1 189 ? -10.206 10.924 13.314 1.00 93.81 189 PRO A N 1
ATOM 1489 C CA . PRO A 1 189 ? -9.960 9.638 12.692 1.00 93.81 189 PRO A CA 1
ATOM 1490 C C . PRO A 1 189 ? -8.525 9.152 12.888 1.00 93.81 189 PRO A C 1
ATOM 1492 O O . PRO A 1 189 ? -7.592 9.953 13.043 1.00 93.81 189 PRO A O 1
ATOM 1495 N N . ALA A 1 190 ? -8.360 7.833 12.824 1.00 97.38 190 ALA A N 1
ATOM 1496 C CA . ALA A 1 190 ? -7.071 7.158 12.887 1.00 97.38 190 ALA A CA 1
ATOM 1497 C C . ALA A 1 190 ? -6.803 6.336 11.619 1.00 97.38 190 ALA A C 1
ATOM 1499 O O . ALA A 1 190 ? -7.705 5.700 11.079 1.00 97.38 190 ALA A O 1
ATOM 1500 N N . ALA A 1 191 ? -5.554 6.322 11.165 1.00 97.44 191 ALA A N 1
ATOM 1501 C CA . ALA A 1 191 ? -5.067 5.381 10.164 1.00 97.44 191 ALA A CA 1
ATOM 1502 C C . ALA A 1 191 ? -4.218 4.323 10.876 1.00 97.44 191 ALA A C 1
ATOM 1504 O O . ALA A 1 191 ? -3.214 4.661 11.503 1.00 97.44 191 ALA A O 1
ATOM 1505 N N . VAL A 1 192 ? -4.652 3.067 10.818 1.00 98.19 192 VAL A N 1
ATOM 1506 C CA . VAL A 1 192 ? -4.064 1.947 11.556 1.00 98.19 192 VAL A CA 1
ATOM 1507 C C . VAL A 1 192 ? -3.309 1.053 10.586 1.00 98.19 192 VAL A C 1
ATOM 1509 O O . VAL A 1 192 ? -3.916 0.375 9.760 1.00 98.19 192 VAL A O 1
ATOM 1512 N N . MET A 1 193 ? -1.988 1.032 10.717 1.00 97.69 193 MET A N 1
ATOM 1513 C CA . MET A 1 193 ? -1.142 0.016 10.107 1.00 97.69 193 MET A CA 1
ATOM 1514 C C . MET A 1 193 ? -1.268 -1.249 10.952 1.00 97.69 193 MET A C 1
ATOM 1516 O O . MET A 1 193 ? -0.884 -1.268 12.120 1.00 97.69 193 MET A O 1
ATOM 1520 N N . VAL A 1 194 ? -1.855 -2.296 10.385 1.00 97.19 194 VAL A N 1
ATOM 1521 C CA . VAL A 1 194 ? -2.199 -3.543 11.081 1.00 97.19 194 VAL A CA 1
ATOM 1522 C C . VAL A 1 194 ? -0.957 -4.391 11.380 1.00 97.19 194 VAL A C 1
ATOM 1524 O O . VAL A 1 194 ? -0.963 -5.186 12.322 1.00 97.19 194 VAL A O 1
ATOM 1527 N N . GLY A 1 195 ? 0.129 -4.162 10.639 1.00 94.81 195 GLY A N 1
ATOM 1528 C CA . GLY A 1 195 ? 1.355 -4.948 10.680 1.00 94.81 195 GLY A CA 1
ATOM 1529 C C . GLY A 1 195 ? 1.343 -6.056 9.629 1.00 94.81 195 GLY A C 1
ATOM 1530 O O . GLY A 1 195 ? 0.657 -5.949 8.617 1.00 94.81 195 GLY A O 1
ATOM 1531 N N . SER A 1 196 ? 2.132 -7.105 9.856 1.00 95.12 196 SER A N 1
ATOM 1532 C CA . SER A 1 196 ? 2.282 -8.221 8.922 1.00 95.12 196 SER A CA 1
ATOM 1533 C C . SER A 1 196 ? 2.141 -9.564 9.627 1.00 95.12 196 SER A C 1
ATOM 1535 O O . SER A 1 196 ? 2.773 -9.813 10.661 1.00 95.12 196 SER A O 1
ATOM 1537 N N . VAL A 1 197 ? 1.341 -10.453 9.034 1.00 96.56 197 VAL A N 1
ATOM 1538 C CA . VAL A 1 197 ? 1.225 -11.848 9.469 1.00 96.56 197 VAL A CA 1
ATOM 1539 C C . VAL A 1 197 ? 2.486 -12.621 9.095 1.00 96.56 197 VAL A C 1
ATOM 1541 O O . VAL A 1 197 ? 3.072 -13.311 9.930 1.00 96.56 197 VAL A O 1
ATOM 1544 N N . GLY A 1 198 ? 2.925 -12.507 7.845 1.00 84.38 198 GLY A N 1
ATOM 1545 C CA . GLY A 1 198 ? 4.131 -13.145 7.346 1.00 84.38 198 GLY A CA 1
ATOM 1546 C C . GLY A 1 198 ? 5.221 -12.118 7.104 1.00 84.38 198 GLY A C 1
ATOM 1547 O O . GLY A 1 198 ? 5.137 -11.372 6.146 1.00 84.38 198 GLY A O 1
ATOM 1548 N N . MET A 1 199 ? 6.301 -12.165 7.890 1.00 76.75 199 MET A N 1
ATOM 1549 C CA . MET A 1 199 ? 7.439 -11.227 7.815 1.00 76.75 199 MET A CA 1
ATOM 1550 C C . MET A 1 199 ? 7.212 -9.878 8.518 1.00 76.75 199 MET A C 1
ATOM 1552 O O . MET A 1 199 ? 7.502 -8.833 7.940 1.00 76.75 199 MET A O 1
ATOM 1556 N N . SER A 1 200 ? 6.778 -9.882 9.784 1.00 83.19 200 SER A N 1
ATOM 1557 C CA . SER A 1 200 ? 6.832 -8.678 10.634 1.00 83.19 200 SER A CA 1
ATOM 1558 C C . SER A 1 200 ? 8.211 -8.003 10.565 1.00 83.19 200 SER A C 1
ATOM 1560 O O . SER A 1 200 ? 9.242 -8.672 10.693 1.00 83.19 200 SER A O 1
ATOM 1562 N N . ARG A 1 201 ? 8.224 -6.678 10.367 1.00 81.75 201 ARG A N 1
ATOM 1563 C CA . ARG A 1 201 ? 9.438 -5.837 10.356 1.00 81.75 201 ARG A CA 1
ATOM 1564 C C . ARG A 1 201 ? 9.611 -5.040 11.649 1.00 81.75 201 ARG A C 1
ATOM 1566 O O . ARG A 1 201 ? 10.454 -4.149 11.728 1.00 81.75 201 ARG A O 1
ATOM 1573 N N . GLU A 1 202 ? 8.830 -5.376 12.666 1.00 79.12 202 GLU A N 1
ATOM 1574 C CA . GLU A 1 202 ? 8.949 -4.810 14.003 1.00 79.12 202 GLU A CA 1
ATOM 1575 C C . GLU A 1 202 ? 10.315 -5.121 14.618 1.00 79.12 202 GLU A C 1
ATOM 1577 O O . GLU A 1 202 ? 10.752 -6.276 14.697 1.00 79.12 202 GLU A O 1
ATOM 1582 N N . ALA A 1 203 ? 10.992 -4.080 15.098 1.00 77.00 203 ALA A N 1
ATOM 1583 C CA . ALA A 1 203 ? 12.312 -4.217 15.690 1.00 77.00 203 ALA A CA 1
ATOM 1584 C C . ALA A 1 203 ? 12.248 -5.072 16.969 1.00 77.00 203 ALA A C 1
ATOM 1586 O O . ALA A 1 203 ? 11.733 -4.645 18.000 1.00 77.00 203 ALA A O 1
ATOM 1587 N N . GLY A 1 204 ? 12.806 -6.283 16.904 1.00 75.75 204 GLY A N 1
ATOM 1588 C CA . GLY A 1 204 ? 12.874 -7.205 18.041 1.00 75.75 204 GLY A CA 1
ATOM 1589 C C . GLY A 1 204 ? 11.594 -8.002 18.320 1.00 75.75 204 GLY A C 1
ATOM 1590 O O . GLY A 1 204 ? 11.581 -8.763 19.284 1.00 75.75 204 GLY A O 1
ATOM 1591 N N . ASP A 1 205 ? 10.549 -7.888 17.491 1.00 83.69 205 ASP A N 1
ATOM 1592 C CA . ASP A 1 205 ? 9.283 -8.614 17.676 1.00 83.69 205 ASP A CA 1
ATOM 1593 C C . ASP A 1 205 ? 8.755 -9.208 16.363 1.00 83.69 205 ASP A C 1
ATOM 1595 O O . ASP A 1 205 ? 7.969 -8.623 15.627 1.00 83.69 205 ASP A O 1
ATOM 1599 N N . LEU A 1 206 ? 9.175 -10.433 16.078 1.00 83.56 206 LEU A N 1
ATOM 1600 C CA . LEU A 1 206 ? 8.878 -11.127 14.822 1.00 83.56 206 LEU A CA 1
ATOM 1601 C C . LEU A 1 206 ? 7.568 -11.944 14.863 1.00 83.56 206 LEU A C 1
ATOM 1603 O O . LEU A 1 206 ? 7.369 -12.849 14.044 1.00 83.56 206 LEU A O 1
ATOM 1607 N N . ARG A 1 207 ? 6.702 -11.707 15.855 1.00 93.00 207 ARG A N 1
ATOM 1608 C CA . ARG A 1 207 ? 5.362 -12.309 15.910 1.00 93.00 207 ARG A CA 1
ATOM 1609 C C . ARG A 1 207 ? 4.501 -11.821 14.748 1.00 93.00 207 ARG A C 1
ATOM 1611 O O . ARG A 1 207 ? 4.708 -10.724 14.242 1.00 93.00 207 ARG A O 1
ATOM 1618 N N . ALA A 1 208 ? 3.527 -12.634 14.353 1.00 95.62 208 ALA A N 1
ATOM 1619 C CA . ALA A 1 208 ? 2.540 -12.254 13.352 1.00 95.62 208 ALA A CA 1
ATOM 1620 C C . ALA A 1 208 ? 1.646 -11.148 13.927 1.00 95.62 208 ALA A C 1
ATOM 1622 O O . ALA A 1 208 ? 0.996 -11.367 14.948 1.00 95.62 208 ALA A O 1
ATOM 1623 N N . ALA A 1 209 ? 1.637 -9.971 13.307 1.00 97.44 209 ALA A N 1
ATOM 1624 C CA . ALA A 1 209 ? 0.847 -8.826 13.744 1.00 97.44 209 ALA A CA 1
ATOM 1625 C C . ALA A 1 209 ? -0.467 -8.735 12.957 1.00 97.44 209 ALA A C 1
ATOM 1627 O O . ALA A 1 209 ? -0.496 -8.953 11.746 1.00 97.44 209 ALA A O 1
ATOM 1628 N N . TRP A 1 210 ? -1.554 -8.445 13.667 1.00 98.38 210 TRP A N 1
ATOM 1629 C CA . TRP A 1 210 ? -2.909 -8.329 13.130 1.00 98.38 210 TRP A CA 1
ATOM 1630 C C . TRP A 1 210 ? -3.775 -7.472 14.065 1.00 98.38 210 TRP A C 1
ATOM 1632 O O . TRP A 1 210 ? -3.303 -7.033 15.117 1.00 98.38 210 TRP A O 1
ATOM 1642 N N . ALA A 1 211 ? -5.027 -7.195 13.701 1.00 98.44 211 ALA A N 1
ATOM 1643 C CA . ALA A 1 211 ? -5.906 -6.339 14.497 1.00 98.44 211 ALA A CA 1
ATOM 1644 C C . ALA A 1 211 ? -7.340 -6.868 14.579 1.00 98.44 211 ALA A C 1
ATOM 1646 O O . ALA A 1 211 ? -7.797 -7.632 13.728 1.00 98.44 211 ALA A O 1
ATOM 1647 N N . VAL A 1 212 ? -8.062 -6.421 15.603 1.00 98.38 212 VAL A N 1
ATOM 1648 C CA . VAL A 1 212 ? -9.506 -6.617 15.752 1.00 98.38 212 VAL A CA 1
ATOM 1649 C C . VAL A 1 212 ? -10.165 -5.254 15.848 1.00 98.38 212 VAL A C 1
ATOM 1651 O O . VAL A 1 212 ? -9.697 -4.387 16.582 1.00 98.38 212 VAL A O 1
ATOM 1654 N N . TYR A 1 213 ? -11.261 -5.067 15.123 1.00 97.94 213 TYR A N 1
ATOM 1655 C CA . TYR A 1 213 ? -12.075 -3.865 15.201 1.00 97.94 213 TYR A CA 1
ATOM 1656 C C . TYR A 1 213 ? -13.502 -4.212 15.598 1.00 97.94 213 TYR A C 1
ATOM 1658 O O . TYR A 1 213 ? -14.172 -4.994 14.927 1.00 97.94 213 TYR A O 1
ATOM 1666 N N . ASP A 1 214 ? -13.977 -3.613 16.682 1.00 96.62 214 ASP A N 1
ATOM 1667 C CA . ASP A 1 214 ? -15.374 -3.662 17.087 1.00 96.62 214 ASP A CA 1
ATOM 1668 C C . ASP A 1 214 ? -16.058 -2.346 16.704 1.00 96.62 214 ASP A C 1
ATOM 1670 O O . ASP A 1 214 ? -15.908 -1.317 17.368 1.00 96.62 214 ASP A O 1
ATOM 1674 N N . SER A 1 215 ? -16.836 -2.391 15.622 1.00 93.81 215 SER A N 1
ATOM 1675 C CA . SER A 1 215 ? -17.582 -1.230 15.121 1.00 93.81 215 SER A CA 1
ATOM 1676 C C . SER A 1 215 ? -18.733 -0.796 16.034 1.00 93.81 215 SER A C 1
ATOM 1678 O O . SER A 1 215 ? -19.215 0.325 15.898 1.00 93.81 215 SER A O 1
ATOM 1680 N N . ALA A 1 216 ? -19.174 -1.631 16.983 1.00 92.69 216 ALA A N 1
ATOM 1681 C CA . ALA A 1 216 ? -20.193 -1.237 17.953 1.00 92.69 216 ALA A CA 1
ATOM 1682 C C . ALA A 1 216 ? -19.628 -0.316 19.038 1.00 92.69 216 ALA A C 1
ATOM 1684 O O . ALA A 1 216 ? -20.293 0.617 19.490 1.00 92.69 216 ALA A O 1
ATOM 1685 N N . THR A 1 217 ? -18.396 -0.586 19.466 1.00 93.56 217 THR A N 1
ATOM 1686 C CA . THR A 1 217 ? -17.731 0.149 20.551 1.00 93.56 217 THR A CA 1
ATOM 1687 C C . THR A 1 217 ? -16.690 1.151 20.053 1.00 93.56 217 THR A C 1
ATOM 1689 O O . THR A 1 217 ? -16.197 1.971 20.838 1.00 93.56 217 THR A O 1
ATOM 1692 N N . GLY A 1 218 ? -16.350 1.087 18.763 1.00 94.56 218 GLY A N 1
ATOM 1693 C CA . GLY A 1 218 ? -15.271 1.843 18.140 1.00 94.56 218 GLY A CA 1
ATOM 1694 C C . GLY A 1 218 ? -13.891 1.439 18.656 1.00 94.56 218 GLY A C 1
ATOM 1695 O O . GLY A 1 218 ? -12.975 2.254 18.595 1.00 94.56 218 GLY A O 1
ATOM 1696 N N . VAL A 1 219 ? -13.739 0.243 19.232 1.00 97.06 219 VAL A N 1
ATOM 1697 C CA . VAL A 1 219 ? -12.471 -0.216 19.813 1.00 97.06 219 VAL A CA 1
ATOM 1698 C C . VAL A 1 219 ? -11.662 -0.963 18.761 1.00 97.06 219 VAL A C 1
ATOM 1700 O O . VAL A 1 219 ? -12.158 -1.888 18.122 1.00 97.06 219 VAL A O 1
ATOM 1703 N N . VAL A 1 220 ? -10.407 -0.555 18.604 1.00 98.25 220 VAL A N 1
ATOM 1704 C CA . VAL A 1 220 ? -9.379 -1.265 17.845 1.00 98.25 220 VAL A CA 1
ATOM 1705 C C . VAL A 1 220 ? -8.443 -1.929 18.841 1.00 98.25 220 VAL A C 1
ATOM 1707 O O . VAL A 1 220 ? -7.939 -1.251 19.731 1.00 98.25 220 VAL A O 1
ATOM 1710 N N . GLU A 1 221 ? -8.195 -3.223 18.677 1.00 98.19 221 GLU A N 1
ATOM 1711 C CA . GLU A 1 221 ? -7.225 -3.999 19.447 1.00 98.19 221 GLU A CA 1
ATOM 1712 C C . GLU A 1 221 ? -6.100 -4.481 18.527 1.00 98.19 221 GLU A C 1
ATOM 1714 O O . GLU A 1 221 ? -6.338 -5.171 17.533 1.00 98.19 221 GLU A O 1
ATOM 1719 N N . LEU A 1 222 ? -4.863 -4.137 18.875 1.00 97.88 222 LEU A N 1
ATOM 1720 C CA . LEU A 1 222 ? -3.658 -4.567 18.175 1.00 97.88 222 LEU A CA 1
ATOM 1721 C C . LEU A 1 222 ? -3.138 -5.884 18.759 1.00 97.88 222 LEU A C 1
ATOM 1723 O O . LEU A 1 222 ? -2.872 -5.999 19.959 1.00 97.88 222 LEU A O 1
ATOM 1727 N N . ARG A 1 223 ? -2.971 -6.897 17.908 1.00 97.31 223 ARG A N 1
ATOM 1728 C CA . ARG A 1 223 ? -2.651 -8.267 18.321 1.00 97.31 223 ARG A CA 1
ATOM 1729 C C . ARG A 1 223 ? -1.358 -8.765 17.693 1.00 97.31 223 ARG A C 1
ATOM 1731 O O . ARG A 1 223 ? -0.966 -8.351 16.603 1.00 97.31 223 ARG A O 1
ATOM 1738 N N . LYS A 1 224 ? -0.688 -9.663 18.421 1.00 96.50 224 LYS A N 1
ATOM 1739 C CA . LYS A 1 224 ? 0.550 -10.325 18.002 1.00 96.50 224 LYS A CA 1
ATOM 1740 C C . LYS A 1 224 ? 0.543 -11.794 18.412 1.00 96.50 224 LYS A C 1
ATOM 1742 O O . LYS A 1 224 ? 0.410 -12.086 19.600 1.00 96.50 224 LYS A O 1
ATOM 1747 N N . THR A 1 225 ? 0.771 -12.679 17.449 1.00 96.38 225 THR A N 1
ATOM 1748 C CA . THR A 1 225 ? 0.686 -14.137 17.602 1.00 96.38 225 THR A CA 1
ATOM 1749 C C . THR A 1 225 ? 2.040 -14.801 17.370 1.00 96.38 225 THR A C 1
ATOM 1751 O O . THR A 1 225 ? 2.749 -14.503 16.404 1.00 96.38 225 THR A O 1
ATOM 1754 N N . GLU A 1 226 ? 2.419 -15.707 18.270 1.00 93.12 226 GLU A N 1
ATOM 1755 C CA . GLU A 1 226 ? 3.608 -16.549 18.103 1.00 93.12 226 GLU A CA 1
ATOM 1756 C C . GLU A 1 226 ? 3.348 -17.675 17.098 1.00 93.12 226 GLU A C 1
ATOM 1758 O O . GLU A 1 226 ? 2.260 -18.240 17.048 1.00 93.12 226 GLU A O 1
ATOM 1763 N N . TYR A 1 227 ? 4.365 -18.031 16.313 1.00 87.69 227 TYR A N 1
ATOM 1764 C CA . TYR A 1 227 ? 4.289 -19.138 15.358 1.00 87.69 227 TYR A CA 1
ATOM 1765 C C . TYR A 1 227 ? 5.660 -19.799 15.162 1.00 87.69 227 TYR A C 1
ATOM 1767 O O . TYR A 1 227 ? 6.707 -19.180 15.366 1.00 87.69 227 TYR A O 1
ATOM 1775 N N . ASP A 1 228 ? 5.668 -21.073 14.755 1.00 78.00 228 ASP A N 1
ATOM 1776 C CA . ASP A 1 228 ? 6.905 -21.824 14.501 1.00 78.00 228 ASP A CA 1
ATOM 1777 C C . ASP A 1 228 ? 7.593 -21.329 13.219 1.00 78.00 228 ASP A C 1
ATOM 1779 O O . ASP A 1 228 ? 7.122 -21.548 12.100 1.00 78.00 228 ASP A O 1
ATOM 1783 N N . ARG A 1 229 ? 8.752 -20.687 13.391 1.00 67.25 229 ARG A N 1
ATOM 1784 C CA . ARG A 1 229 ? 9.551 -20.106 12.303 1.00 67.25 229 ARG A CA 1
ATOM 1785 C C . ARG A 1 229 ? 10.496 -21.106 11.620 1.00 67.25 229 ARG A C 1
ATOM 1787 O O . ARG A 1 229 ? 11.075 -20.775 10.590 1.00 67.25 229 ARG A O 1
ATOM 1794 N N . ILE A 1 230 ? 10.674 -22.317 12.162 1.00 53.19 230 ILE A N 1
ATOM 1795 C CA . ILE A 1 230 ? 11.680 -23.302 11.708 1.00 53.19 230 ILE A CA 1
ATOM 1796 C C . ILE A 1 230 ? 11.089 -24.299 10.698 1.00 53.19 230 ILE A C 1
ATOM 1798 O O . ILE A 1 230 ? 11.767 -24.724 9.757 1.00 53.19 230 ILE A O 1
ATOM 1802 N N . ARG A 1 231 ? 9.820 -24.687 10.861 1.00 43.25 231 ARG A N 1
ATOM 1803 C CA . ARG A 1 231 ? 9.143 -25.662 9.981 1.00 43.25 231 ARG A CA 1
ATOM 1804 C C . ARG A 1 231 ? 8.887 -25.253 8.516 1.00 43.25 231 ARG A C 1
ATOM 1806 O O . ARG A 1 231 ? 8.944 -26.173 7.692 1.00 43.25 231 ARG A O 1
ATOM 1813 N N . PRO A 1 232 ? 8.667 -23.975 8.142 1.00 44.50 232 PRO A N 1
ATOM 1814 C CA . PRO A 1 232 ? 8.312 -23.603 6.764 1.00 44.50 232 PRO A CA 1
ATOM 1815 C C . PRO A 1 232 ? 9.384 -23.948 5.711 1.00 44.50 232 PRO A C 1
ATOM 1817 O O . PRO A 1 232 ? 9.076 -24.121 4.538 1.00 44.50 232 PRO A O 1
ATOM 1820 N N . TYR A 1 233 ? 10.649 -24.093 6.121 1.00 42.19 233 TYR A N 1
ATOM 1821 C CA . TYR A 1 233 ? 11.805 -24.027 5.216 1.00 42.19 233 TYR A CA 1
ATOM 1822 C C . TYR A 1 233 ? 12.445 -25.376 4.842 1.00 42.19 233 TYR A C 1
ATOM 1824 O O . TYR A 1 233 ? 13.390 -25.420 4.056 1.00 42.19 233 TYR A O 1
ATOM 1832 N N . ARG A 1 234 ? 11.960 -26.505 5.386 1.00 37.62 234 ARG A N 1
ATOM 1833 C CA . ARG A 1 234 ? 12.587 -27.831 5.173 1.00 37.62 234 ARG A CA 1
ATOM 1834 C C . ARG A 1 234 ? 11.945 -28.710 4.093 1.00 37.62 234 ARG A C 1
ATOM 1836 O O . ARG A 1 234 ? 12.560 -29.706 3.720 1.00 37.62 234 ARG A O 1
ATOM 1843 N N . ARG A 1 235 ? 10.723 -28.429 3.616 1.00 40.22 235 ARG A N 1
ATOM 1844 C CA . ARG A 1 235 ? 9.901 -29.472 2.959 1.00 40.22 235 ARG A CA 1
ATOM 1845 C C . ARG A 1 235 ? 9.865 -29.533 1.428 1.00 40.22 235 ARG A C 1
ATOM 1847 O O . ARG A 1 235 ? 9.362 -30.536 0.932 1.00 40.22 235 ARG A O 1
ATOM 1854 N N . ARG A 1 236 ? 10.399 -28.580 0.656 1.00 43.56 236 ARG A N 1
ATOM 1855 C CA . ARG A 1 236 ? 10.351 -28.672 -0.823 1.00 43.56 236 ARG A CA 1
ATOM 1856 C C . ARG A 1 236 ? 11.671 -28.262 -1.476 1.00 43.56 236 ARG A C 1
ATOM 1858 O O . ARG A 1 236 ? 11.910 -27.112 -1.807 1.00 43.56 236 ARG A O 1
ATOM 1865 N N . SER A 1 237 ? 12.551 -29.243 -1.654 1.00 39.00 237 SER A N 1
ATOM 1866 C CA . SER A 1 237 ? 13.914 -29.094 -2.177 1.00 39.00 237 SER A CA 1
ATOM 1867 C C . SER A 1 237 ? 14.032 -29.218 -3.707 1.00 39.00 237 SER A C 1
ATOM 1869 O O . SER A 1 237 ? 15.153 -29.286 -4.210 1.00 39.00 237 SER A O 1
ATOM 1871 N N . GLY A 1 238 ? 12.926 -29.236 -4.460 1.00 39.84 238 GLY A N 1
ATOM 1872 C CA . GLY A 1 238 ? 12.933 -29.480 -5.911 1.00 39.84 238 GLY A CA 1
ATOM 1873 C C . GLY A 1 238 ? 13.109 -28.245 -6.807 1.00 39.84 238 GLY A C 1
ATOM 1874 O O . GLY A 1 238 ? 13.760 -28.359 -7.840 1.00 39.84 238 GLY A O 1
ATOM 1875 N N . ASP A 1 239 ? 12.583 -27.077 -6.414 1.00 45.97 239 ASP A N 1
ATOM 1876 C CA . ASP A 1 239 ? 12.608 -25.848 -7.230 1.00 45.97 239 ASP A CA 1
ATOM 1877 C C . ASP A 1 239 ? 13.704 -24.869 -6.737 1.00 45.97 239 ASP A C 1
ATOM 1879 O O . ASP A 1 239 ? 13.706 -24.495 -5.556 1.00 45.97 239 ASP A O 1
ATOM 1883 N N . PRO A 1 240 ? 14.647 -24.436 -7.599 1.00 42.50 240 PRO A N 1
ATOM 1884 C CA . PRO A 1 240 ? 15.638 -23.409 -7.278 1.00 42.50 240 PRO A CA 1
ATOM 1885 C C . PRO A 1 240 ? 15.047 -22.089 -6.750 1.00 42.50 240 PRO A C 1
ATOM 1887 O O . PRO A 1 240 ? 15.647 -21.491 -5.856 1.00 42.50 240 PRO A O 1
ATOM 1890 N N . ALA A 1 241 ? 13.877 -21.656 -7.237 1.00 40.28 241 ALA A N 1
ATOM 1891 C CA . ALA A 1 241 ? 13.203 -20.440 -6.772 1.00 40.28 241 ALA A CA 1
ATOM 1892 C C . ALA A 1 241 ? 12.696 -20.598 -5.329 1.00 40.28 241 ALA A C 1
ATOM 1894 O O . ALA A 1 241 ? 12.914 -19.720 -4.496 1.00 40.28 241 ALA A O 1
ATOM 1895 N N . CYS A 1 242 ? 12.141 -21.770 -4.998 1.00 41.53 242 CYS A N 1
ATOM 1896 C CA . CYS A 1 242 ? 11.716 -22.114 -3.640 1.00 41.53 242 CYS A CA 1
ATOM 1897 C C . CYS A 1 242 ? 12.904 -22.194 -2.662 1.00 41.53 242 CYS A C 1
ATOM 1899 O O . CYS A 1 242 ? 12.759 -21.874 -1.484 1.00 41.53 242 CYS A O 1
ATOM 1901 N N . ARG A 1 243 ? 14.102 -22.601 -3.115 1.00 46.56 243 ARG A N 1
ATOM 1902 C CA . ARG A 1 243 ? 15.310 -22.603 -2.265 1.00 46.56 243 ARG A CA 1
ATOM 1903 C C . ARG A 1 243 ? 15.815 -21.192 -1.955 1.00 46.56 243 ARG A C 1
ATOM 1905 O O . ARG A 1 243 ? 16.330 -20.984 -0.858 1.00 46.56 243 ARG A O 1
ATOM 1912 N N . LEU A 1 244 ? 15.689 -20.241 -2.886 1.00 42.94 244 LEU A N 1
ATOM 1913 C CA . LEU A 1 244 ? 16.137 -18.863 -2.660 1.00 42.94 244 LEU A CA 1
ATOM 1914 C C . LEU A 1 244 ? 15.172 -18.069 -1.784 1.00 42.94 244 LEU A C 1
ATOM 1916 O O . LEU A 1 244 ? 15.633 -17.391 -0.870 1.00 42.94 244 LEU A O 1
ATOM 1920 N N . THR A 1 245 ? 13.858 -18.214 -1.983 1.00 41.50 245 THR A N 1
ATOM 1921 C CA . THR A 1 245 ? 12.865 -17.660 -1.047 1.00 41.50 245 THR A CA 1
ATOM 1922 C C . THR A 1 245 ? 13.092 -18.211 0.358 1.00 41.50 245 THR A C 1
ATOM 1924 O O . THR A 1 245 ? 13.101 -17.464 1.333 1.00 41.50 245 THR A O 1
ATOM 1927 N N . SER A 1 246 ? 13.428 -19.505 0.444 1.00 41.75 246 SER A N 1
ATOM 1928 C CA . SER A 1 246 ? 13.713 -20.179 1.706 1.00 41.75 246 SER A CA 1
ATOM 1929 C C . SER A 1 246 ? 14.899 -19.599 2.484 1.00 41.75 246 SER A C 1
ATOM 1931 O O . SER A 1 246 ? 14.883 -19.474 3.708 1.00 41.75 246 SER A O 1
ATOM 1933 N N . ARG A 1 247 ? 15.969 -19.292 1.753 1.00 38.47 247 ARG A N 1
ATOM 1934 C CA . ARG A 1 247 ? 17.263 -18.908 2.314 1.00 38.47 247 ARG A CA 1
ATOM 1935 C C . ARG A 1 247 ? 17.359 -17.403 2.560 1.00 38.47 247 ARG A C 1
ATOM 1937 O O . ARG A 1 247 ? 17.843 -17.002 3.611 1.00 38.47 247 ARG A O 1
ATOM 1944 N N . ASN A 1 248 ? 16.810 -16.588 1.656 1.00 39.59 248 ASN A N 1
ATOM 1945 C CA . ASN A 1 248 ? 16.784 -15.132 1.801 1.00 39.59 248 ASN A CA 1
ATOM 1946 C C . ASN A 1 248 ? 15.830 -14.673 2.897 1.00 39.59 248 ASN A C 1
ATOM 1948 O O . ASN A 1 248 ? 16.124 -13.664 3.532 1.00 39.59 248 ASN A O 1
ATOM 1952 N N . CYS A 1 249 ? 14.737 -15.399 3.169 1.00 37.78 249 CYS A N 1
ATOM 1953 C CA . CYS A 1 249 ? 13.960 -15.126 4.369 1.00 37.78 249 CYS A CA 1
ATOM 1954 C C . CYS A 1 249 ? 14.869 -15.237 5.595 1.00 37.78 249 CYS A C 1
ATOM 1956 O O . CYS A 1 249 ? 15.016 -14.243 6.280 1.00 37.78 249 CYS A O 1
ATOM 1958 N N . LEU A 1 250 ? 15.583 -16.352 5.803 1.00 35.25 250 LEU A N 1
ATOM 1959 C CA . LEU A 1 250 ? 16.474 -16.540 6.960 1.00 35.25 250 LEU A CA 1
ATOM 1960 C C . LEU A 1 250 ? 17.668 -15.560 7.025 1.00 35.25 250 LEU A C 1
ATOM 1962 O O . LEU A 1 250 ? 18.034 -15.139 8.118 1.00 35.25 250 LEU A O 1
ATOM 1966 N N . GLU A 1 251 ? 18.271 -15.195 5.888 1.00 31.45 251 GLU A N 1
ATOM 1967 C CA . GLU A 1 251 ? 19.484 -14.355 5.833 1.00 31.45 251 GLU A CA 1
ATOM 1968 C C . GLU A 1 251 ? 19.195 -12.836 5.847 1.00 31.45 251 GLU A C 1
ATOM 1970 O O . GLU A 1 251 ? 20.055 -12.056 6.254 1.00 31.45 251 GLU A O 1
ATOM 1975 N N . SER A 1 252 ? 17.979 -12.388 5.503 1.00 34.69 252 SER A N 1
ATOM 1976 C CA . SER A 1 252 ? 17.595 -10.960 5.585 1.00 34.69 252 SER A CA 1
ATOM 1977 C C . SER A 1 252 ? 17.317 -10.480 7.021 1.00 34.69 252 SER A C 1
ATOM 1979 O O . SER A 1 252 ? 17.045 -9.300 7.232 1.00 34.69 252 SER A O 1
ATOM 1981 N N . PHE A 1 253 ? 17.379 -11.375 8.014 1.00 37.94 253 PHE A N 1
ATOM 1982 C CA . PHE A 1 253 ? 17.037 -11.096 9.414 1.00 37.94 253 PHE A CA 1
ATOM 1983 C C . PHE A 1 253 ? 18.194 -10.543 10.271 1.00 37.94 253 PHE A C 1
ATOM 1985 O O . PHE A 1 253 ? 17.976 -10.294 11.455 1.00 37.94 253 PHE A O 1
ATOM 1992 N N . ASP A 1 254 ? 19.391 -10.315 9.709 1.00 28.38 254 ASP A N 1
ATOM 1993 C CA . ASP A 1 254 ? 20.595 -9.958 10.493 1.00 28.38 254 ASP A CA 1
ATOM 1994 C C . ASP A 1 254 ? 21.195 -8.563 10.202 1.00 28.38 254 ASP A C 1
ATOM 1996 O O . ASP A 1 254 ? 22.323 -8.265 10.590 1.00 28.38 254 ASP A O 1
ATOM 2000 N N . GLN A 1 255 ? 20.465 -7.653 9.546 1.00 28.56 255 GLN A N 1
ATOM 2001 C CA . GLN A 1 255 ? 20.934 -6.267 9.357 1.00 28.56 255 GLN A CA 1
ATOM 2002 C C . GLN A 1 255 ? 20.119 -5.275 10.187 1.00 28.56 255 GLN A C 1
ATOM 2004 O O . GLN A 1 255 ? 19.211 -4.598 9.712 1.00 28.56 255 GLN A O 1
ATOM 2009 N N . GLY A 1 256 ? 20.461 -5.213 11.473 1.00 28.53 256 GLY A N 1
ATOM 2010 C CA . GLY A 1 256 ? 19.928 -4.240 12.417 1.00 28.53 256 GLY A CA 1
ATOM 2011 C C . GLY A 1 256 ? 20.546 -2.835 12.315 1.00 28.53 256 GLY A C 1
ATOM 2012 O O . GLY A 1 256 ? 21.699 -2.667 11.922 1.00 28.53 256 GLY A O 1
ATOM 2013 N N . ARG A 1 257 ? 19.768 -1.879 12.857 1.00 26.17 257 ARG A N 1
ATOM 2014 C CA . ARG A 1 257 ? 20.049 -0.483 13.282 1.00 26.17 257 ARG A CA 1
ATOM 2015 C C . ARG A 1 257 ? 19.628 0.641 12.324 1.00 26.17 257 ARG A C 1
ATOM 2017 O O . ARG A 1 257 ? 20.383 1.050 11.452 1.00 26.17 257 ARG A O 1
ATOM 2024 N N . ILE A 1 258 ? 18.494 1.268 12.650 1.00 25.72 258 ILE A N 1
ATOM 2025 C CA . ILE A 1 258 ? 18.186 2.664 12.304 1.00 25.72 258 ILE A CA 1
ATOM 2026 C C . ILE A 1 258 ? 18.250 3.473 13.617 1.00 25.72 258 ILE A C 1
ATOM 2028 O O . ILE A 1 258 ? 17.501 3.157 14.543 1.00 25.72 258 ILE A O 1
ATOM 2032 N N . PRO A 1 259 ? 19.155 4.458 13.776 1.00 22.61 259 PRO A N 1
ATOM 2033 C CA . PRO A 1 259 ? 19.146 5.345 14.938 1.00 22.61 259 PRO A CA 1
ATOM 2034 C C . PRO A 1 259 ? 18.016 6.391 14.822 1.00 22.61 259 PRO A C 1
ATOM 2036 O O . PRO A 1 259 ? 17.611 6.728 13.709 1.00 22.61 259 PRO A O 1
ATOM 2039 N N . PRO A 1 260 ? 17.512 6.947 15.942 1.00 22.61 260 PRO A N 1
ATOM 2040 C CA . PRO A 1 260 ? 16.451 7.950 15.908 1.00 22.61 260 PRO A CA 1
ATOM 2041 C C . PRO A 1 260 ? 16.973 9.269 15.322 1.00 22.61 260 PRO A C 1
ATOM 2043 O O . PRO A 1 260 ? 17.958 9.826 15.811 1.00 22.61 260 PRO A O 1
ATOM 2046 N N . ILE A 1 261 ? 16.303 9.796 14.293 1.00 23.36 261 ILE A N 1
ATOM 2047 C CA . ILE A 1 261 ? 16.607 11.121 13.738 1.00 23.36 261 ILE A CA 1
ATOM 2048 C C . ILE A 1 261 ? 15.812 12.182 14.503 1.00 23.36 261 ILE A C 1
ATOM 2050 O O . ILE A 1 261 ? 14.585 12.244 14.454 1.00 23.36 261 ILE A O 1
ATOM 2054 N N . VAL A 1 262 ? 16.544 13.056 15.190 1.00 20.27 262 VAL A N 1
ATOM 2055 C CA . VAL A 1 262 ? 16.043 14.321 15.733 1.00 20.27 262 VAL A CA 1
ATOM 2056 C C . VAL A 1 262 ? 15.897 15.313 14.577 1.00 20.27 262 VAL A C 1
ATOM 2058 O O . VAL A 1 262 ? 16.895 15.747 14.005 1.00 20.27 262 VAL A O 1
ATOM 2061 N N . VAL A 1 263 ? 14.669 15.710 14.236 1.00 23.91 263 VAL A N 1
ATOM 2062 C CA . VAL A 1 263 ? 14.429 16.773 13.245 1.00 23.91 263 VAL A CA 1
ATOM 2063 C C . VAL A 1 263 ? 14.465 18.134 13.940 1.00 23.91 263 VAL A C 1
ATOM 2065 O O . VAL A 1 263 ? 13.504 18.560 14.581 1.00 23.91 263 VAL A O 1
ATOM 2068 N N . MET A 1 264 ? 15.580 18.849 13.789 1.00 20.33 264 MET A N 1
ATOM 2069 C CA . MET A 1 264 ? 15.639 20.284 14.063 1.00 20.33 264 MET A CA 1
ATOM 2070 C C . MET A 1 264 ? 14.954 21.047 12.920 1.00 20.33 264 MET A C 1
ATOM 2072 O O . MET A 1 264 ? 15.417 21.033 11.782 1.00 20.33 264 MET A O 1
ATOM 2076 N N . LYS A 1 265 ? 13.850 21.741 13.221 1.00 23.83 265 LYS A N 1
ATOM 2077 C CA . LYS A 1 265 ? 13.187 22.657 12.282 1.00 23.83 265 LYS A CA 1
ATOM 2078 C C . LYS A 1 265 ? 14.075 23.878 12.021 1.00 23.83 265 LYS A C 1
ATOM 2080 O O . LYS A 1 265 ? 14.088 24.818 12.815 1.00 23.83 265 LYS A O 1
ATOM 2085 N N . ALA A 1 266 ? 14.777 23.894 10.892 1.00 25.75 266 ALA A N 1
ATOM 2086 C CA . ALA A 1 266 ? 15.328 25.126 10.339 1.00 25.75 266 ALA A CA 1
ATOM 2087 C C . ALA A 1 266 ? 14.195 25.946 9.691 1.00 25.75 266 ALA A C 1
ATOM 2089 O O . ALA A 1 266 ? 13.416 25.429 8.891 1.00 25.75 266 ALA A O 1
ATOM 2090 N N . ARG A 1 267 ? 14.083 27.232 10.043 1.00 31.88 267 ARG A N 1
ATOM 2091 C CA . ARG A 1 267 ? 13.178 28.187 9.377 1.00 31.88 267 ARG A CA 1
ATOM 2092 C C . ARG A 1 267 ? 13.588 28.326 7.902 1.00 31.88 267 ARG A C 1
ATOM 2094 O O . ARG A 1 267 ? 14.739 28.657 7.628 1.00 31.88 267 ARG A O 1
ATOM 2101 N N . ARG A 1 268 ? 12.663 28.067 6.967 1.00 50.19 268 ARG A N 1
ATOM 2102 C CA . ARG A 1 268 ? 12.936 28.046 5.517 1.00 50.19 268 ARG A CA 1
ATOM 2103 C C . ARG A 1 268 ? 13.000 29.441 4.882 1.00 50.19 268 ARG A C 1
ATOM 2105 O O . ARG A 1 268 ? 12.286 30.367 5.262 1.00 50.19 268 ARG A O 1
ATOM 2112 N N . LYS A 1 269 ? 13.866 29.530 3.872 1.00 52.47 269 LYS A N 1
ATOM 2113 C CA . LYS A 1 269 ? 14.031 30.618 2.900 1.00 52.47 269 LYS A CA 1
ATOM 2114 C C . LYS A 1 269 ? 12.978 30.432 1.790 1.00 52.47 269 LYS A C 1
ATOM 2116 O O . LYS A 1 269 ? 12.671 29.294 1.455 1.00 52.47 269 LYS A O 1
ATOM 2121 N N . LYS A 1 270 ? 12.396 31.512 1.252 1.00 69.00 270 LYS A N 1
ATOM 2122 C CA . LYS A 1 270 ? 11.467 31.429 0.105 1.00 69.00 270 LYS A CA 1
ATOM 2123 C C . LYS A 1 270 ? 12.208 30.880 -1.119 1.00 69.00 270 LYS A C 1
ATOM 2125 O O . LYS A 1 270 ? 13.271 31.412 -1.428 1.00 69.00 270 LYS A O 1
ATOM 2130 N N . CYS A 1 271 ? 11.635 29.883 -1.793 1.00 80.12 271 CYS A N 1
ATOM 2131 C CA . CYS A 1 271 ? 12.156 29.374 -3.062 1.00 80.12 271 CYS A CA 1
ATOM 2132 C C . CYS A 1 271 ? 11.730 30.264 -4.238 1.00 80.12 271 CYS A C 1
ATOM 2134 O O . CYS A 1 271 ? 10.626 30.821 -4.236 1.00 80.12 271 CYS A O 1
ATOM 2136 N N . HIS A 1 272 ? 12.594 30.401 -5.240 1.00 85.69 272 HIS A N 1
ATOM 2137 C CA . HIS A 1 272 ? 12.343 31.204 -6.442 1.00 85.69 272 HIS A CA 1
ATOM 2138 C C . HIS A 1 272 ? 12.088 30.318 -7.669 1.00 85.69 272 HIS A C 1
ATOM 2140 O O . HIS A 1 272 ? 12.535 29.178 -7.721 1.00 85.69 272 HIS A O 1
ATOM 2146 N N . ALA A 1 273 ? 11.338 30.818 -8.656 1.00 88.38 273 ALA A N 1
ATOM 2147 C CA . ALA A 1 273 ? 11.021 30.058 -9.868 1.00 88.38 273 ALA A CA 1
ATOM 2148 C C . ALA A 1 273 ? 12.300 29.580 -10.576 1.00 88.38 273 ALA A C 1
ATOM 2150 O O . ALA A 1 273 ? 13.201 30.385 -10.808 1.00 88.38 273 ALA A O 1
ATOM 2151 N N . GLY A 1 274 ? 12.377 28.285 -10.894 1.00 87.69 274 GLY A N 1
ATOM 2152 C CA . GLY A 1 274 ? 13.557 27.676 -11.511 1.00 87.69 274 GLY A CA 1
ATOM 2153 C C . GLY A 1 274 ? 14.769 27.523 -10.586 1.00 87.69 274 GLY A C 1
ATOM 2154 O O . GLY A 1 274 ? 15.840 27.165 -11.064 1.00 87.69 274 GLY A O 1
ATOM 2155 N N . GLU A 1 275 ? 14.632 27.774 -9.277 1.00 91.81 275 GLU A N 1
ATOM 2156 C CA . GLU A 1 275 ? 15.675 27.447 -8.299 1.00 91.81 275 GLU A CA 1
ATOM 2157 C C . GLU A 1 275 ? 16.054 25.971 -8.413 1.00 91.81 275 GLU A C 1
ATOM 2159 O O . GLU A 1 275 ? 15.177 25.123 -8.570 1.00 91.81 275 GLU A O 1
ATOM 2164 N N . GLU A 1 276 ? 17.350 25.667 -8.346 1.00 92.38 276 GLU A N 1
ATOM 2165 C CA . GLU A 1 276 ? 17.854 24.309 -8.516 1.00 92.38 276 GLU A CA 1
ATOM 2166 C C . GLU A 1 276 ? 18.336 23.713 -7.195 1.00 92.38 276 GLU A C 1
ATOM 2168 O O . GLU A 1 276 ? 19.097 24.335 -6.452 1.00 92.38 276 GLU A O 1
ATOM 2173 N N . ILE A 1 277 ? 17.957 22.462 -6.945 1.00 88.62 277 ILE A N 1
ATOM 2174 C CA . ILE A 1 277 ? 18.560 21.619 -5.909 1.00 88.62 277 ILE A CA 1
ATOM 2175 C C . ILE A 1 277 ? 19.232 20.418 -6.556 1.00 88.62 277 ILE A C 1
ATOM 2177 O O . ILE A 1 277 ? 18.785 19.914 -7.583 1.00 88.62 277 ILE A O 1
ATOM 2181 N N . THR A 1 278 ? 20.307 19.941 -5.934 1.00 88.69 278 THR A N 1
ATOM 2182 C CA . THR A 1 278 ? 20.990 18.709 -6.337 1.00 88.69 278 THR A CA 1
ATOM 2183 C C . THR A 1 278 ? 20.888 17.696 -5.211 1.00 88.69 278 THR A C 1
ATOM 2185 O O . THR A 1 278 ? 21.297 17.968 -4.083 1.00 88.69 278 THR A O 1
ATOM 2188 N N . ILE A 1 279 ? 20.356 16.522 -5.527 1.00 83.50 279 ILE A N 1
ATOM 2189 C CA . ILE A 1 279 ? 20.205 15.402 -4.605 1.00 83.50 279 ILE A CA 1
ATOM 2190 C C . ILE A 1 279 ? 21.229 14.346 -4.983 1.00 83.50 279 ILE A C 1
ATOM 2192 O O . ILE A 1 279 ? 21.256 13.867 -6.116 1.00 83.50 279 ILE A O 1
ATOM 2196 N N . ARG A 1 280 ? 22.098 13.989 -4.038 1.00 83.75 280 ARG A N 1
ATOM 2197 C CA . ARG A 1 280 ? 23.067 12.912 -4.233 1.00 83.75 280 ARG A CA 1
ATOM 2198 C C . ARG A 1 280 ? 22.370 11.571 -4.020 1.00 83.75 280 ARG A C 1
ATOM 2200 O O . ARG A 1 280 ? 21.858 11.315 -2.935 1.00 83.75 280 ARG A O 1
ATOM 2207 N N . ILE A 1 281 ? 22.365 10.738 -5.054 1.00 82.94 281 ILE A N 1
ATOM 2208 C CA . ILE A 1 281 ? 21.685 9.439 -5.060 1.00 82.94 281 ILE A CA 1
ATOM 2209 C C . ILE A 1 281 ? 22.662 8.317 -4.693 1.00 82.94 281 ILE A C 1
ATOM 2211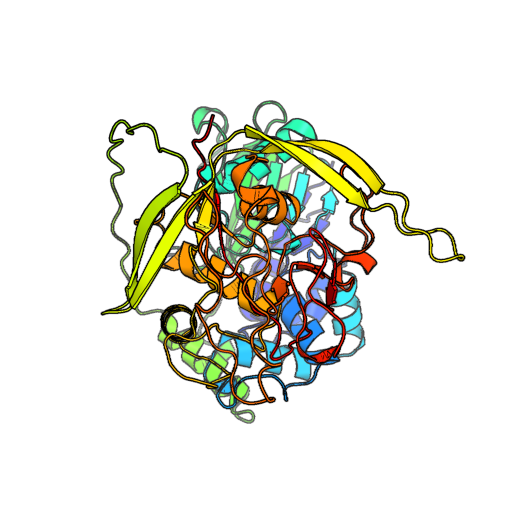 O O . ILE A 1 281 ? 22.314 7.427 -3.922 1.00 82.94 281 ILE A O 1
ATOM 2215 N N . ALA A 1 282 ? 23.899 8.379 -5.187 1.00 78.50 282 ALA A N 1
ATOM 2216 C CA . ALA A 1 282 ? 24.951 7.419 -4.858 1.00 78.50 282 ALA A CA 1
ATOM 2217 C C . ALA A 1 282 ? 26.339 8.085 -4.852 1.00 78.50 282 ALA A C 1
ATOM 2219 O O . ALA A 1 282 ? 26.471 9.314 -4.927 1.00 78.50 282 ALA A O 1
ATOM 2220 N N . GLN A 1 283 ? 27.395 7.278 -4.725 1.00 74.06 283 GLN A N 1
ATOM 2221 C CA . GLN A 1 283 ? 28.755 7.747 -4.966 1.00 74.06 283 GLN A CA 1
ATOM 2222 C C . GLN A 1 283 ? 28.840 8.236 -6.421 1.00 74.06 283 GLN A C 1
ATOM 2224 O O . GLN A 1 283 ? 28.523 7.491 -7.336 1.00 74.06 283 GLN A O 1
ATOM 2229 N N . ASP A 1 284 ? 29.153 9.520 -6.596 1.00 82.88 284 ASP A N 1
ATOM 2230 C CA . ASP A 1 284 ? 29.296 10.211 -7.884 1.00 82.88 284 ASP A CA 1
ATOM 2231 C C . ASP A 1 284 ? 28.044 10.289 -8.785 1.00 82.88 284 ASP A C 1
ATOM 2233 O O . ASP A 1 284 ? 28.102 10.869 -9.864 1.00 82.88 284 ASP A O 1
ATOM 2237 N N . VAL A 1 285 ? 26.876 9.842 -8.304 1.00 86.25 285 VAL A N 1
ATOM 2238 C CA . VAL A 1 285 ? 25.585 9.981 -9.004 1.00 86.25 285 VAL A CA 1
ATOM 2239 C C . VAL A 1 285 ? 24.690 10.980 -8.280 1.00 86.25 285 VAL A C 1
ATOM 2241 O O . VAL A 1 285 ? 24.383 10.831 -7.091 1.00 86.25 285 VAL A O 1
ATOM 2244 N N . SER A 1 286 ? 24.236 12.001 -9.005 1.00 90.00 286 SER A N 1
ATOM 2245 C CA . SER A 1 286 ? 23.342 13.036 -8.486 1.00 90.00 286 SER A CA 1
ATOM 2246 C C . SER A 1 286 ? 22.217 13.363 -9.459 1.00 90.00 286 SER A C 1
ATOM 2248 O O . SER A 1 286 ? 22.276 13.029 -10.643 1.00 90.00 286 SER A O 1
ATOM 2250 N N . MET A 1 287 ? 21.177 14.006 -8.941 1.00 91.38 287 MET A N 1
ATOM 2251 C CA . MET A 1 287 ? 19.996 14.386 -9.695 1.00 91.38 287 MET A CA 1
ATOM 2252 C C . MET A 1 287 ? 19.589 15.812 -9.354 1.00 91.38 287 MET A C 1
ATOM 2254 O O . MET A 1 287 ? 19.518 16.186 -8.183 1.00 91.38 287 MET A O 1
ATOM 2258 N N . GLN A 1 288 ? 19.342 16.609 -10.388 1.00 93.31 288 GLN A N 1
ATOM 2259 C CA . GLN A 1 288 ? 18.966 18.012 -10.255 1.00 93.31 288 GLN A CA 1
ATOM 2260 C C . GLN A 1 288 ? 17.454 18.173 -10.368 1.00 93.31 288 GLN A C 1
ATOM 2262 O O . GLN A 1 288 ? 16.822 17.521 -11.200 1.00 93.31 288 GLN A O 1
ATOM 2267 N N . PHE A 1 289 ? 16.886 19.071 -9.570 1.00 93.88 289 PHE A N 1
ATOM 2268 C CA . PHE A 1 289 ? 15.475 19.437 -9.624 1.00 93.88 289 PHE A CA 1
ATOM 2269 C C . PHE A 1 289 ? 15.326 20.951 -9.694 1.00 93.88 289 PHE A C 1
ATOM 2271 O O . PHE A 1 289 ? 16.070 21.661 -9.026 1.00 93.88 289 PHE A O 1
ATOM 2278 N N . CYS A 1 290 ? 14.335 21.419 -10.445 1.00 94.88 290 CYS A N 1
ATOM 2279 C CA . CYS A 1 290 ? 13.955 22.818 -10.578 1.00 94.88 290 CYS A CA 1
ATOM 2280 C C . CYS A 1 290 ? 12.651 23.094 -9.815 1.00 94.88 290 CYS A C 1
ATOM 2282 O O . CYS A 1 290 ? 11.700 22.310 -9.895 1.00 94.88 290 CYS A O 1
ATOM 2284 N N . TRP A 1 291 ? 12.585 24.212 -9.094 1.00 94.31 291 TRP A N 1
ATOM 2285 C CA . TRP A 1 291 ? 11.380 24.646 -8.390 1.00 94.31 291 TRP A CA 1
ATOM 2286 C C . TRP A 1 291 ? 10.322 25.172 -9.365 1.00 94.31 291 TRP A C 1
ATOM 2288 O O . TRP A 1 291 ? 10.525 26.183 -10.044 1.00 94.31 291 TRP A O 1
ATOM 2298 N N . CYS A 1 292 ? 9.170 24.505 -9.387 1.00 92.75 292 CYS A N 1
ATOM 2299 C CA . CYS A 1 292 ? 7.949 24.942 -10.051 1.00 92.75 292 CYS A CA 1
ATOM 2300 C C . CYS A 1 292 ? 7.091 25.681 -9.006 1.00 92.75 292 CYS A C 1
ATOM 2302 O O . CYS A 1 292 ? 6.533 25.034 -8.117 1.00 92.75 292 CYS A O 1
ATOM 2304 N N . PRO A 1 293 ? 7.017 27.025 -9.038 1.00 91.06 293 PRO A N 1
ATOM 2305 C CA . PRO A 1 293 ? 6.334 27.804 -8.008 1.00 91.06 293 PRO A CA 1
ATOM 2306 C C . PRO A 1 293 ? 4.817 27.574 -8.034 1.00 91.06 293 PRO A C 1
ATOM 2308 O O . PRO A 1 293 ? 4.278 27.276 -9.097 1.00 91.06 293 PRO A O 1
ATOM 2311 N N . PRO A 1 294 ? 4.099 27.764 -6.912 1.00 89.56 294 PRO A N 1
ATOM 2312 C CA . PRO A 1 294 ? 2.641 27.750 -6.929 1.00 89.56 294 PRO A CA 1
ATOM 2313 C C . PRO A 1 294 ? 2.097 28.894 -7.791 1.00 89.56 294 PRO A C 1
ATOM 2315 O O . PRO A 1 294 ? 2.652 29.996 -7.795 1.00 89.56 294 PRO A O 1
ATOM 2318 N N . GLY A 1 295 ? 0.993 28.654 -8.490 1.00 85.75 295 GLY A N 1
ATOM 2319 C CA . GLY A 1 295 ? 0.426 29.637 -9.406 1.00 85.75 295 GLY A CA 1
ATOM 2320 C C . GLY A 1 295 ? -0.828 29.149 -10.112 1.00 85.75 295 GLY A C 1
ATOM 2321 O O . GLY A 1 295 ? -1.113 27.953 -10.158 1.00 85.75 295 GLY A O 1
ATOM 2322 N N . ASP A 1 296 ? -1.585 30.098 -10.648 1.00 84.12 296 ASP A N 1
ATOM 2323 C CA . ASP A 1 296 ? -2.704 29.808 -11.536 1.00 84.12 296 ASP A CA 1
ATOM 2324 C C . ASP A 1 296 ? -2.172 29.728 -12.969 1.00 84.12 296 ASP A C 1
ATOM 2326 O O . ASP A 1 296 ? -1.342 30.546 -13.371 1.00 84.12 296 ASP A O 1
ATOM 2330 N N . PHE A 1 297 ? -2.641 28.757 -13.746 1.00 80.75 297 PHE A N 1
ATOM 2331 C CA . PHE A 1 297 ? -2.288 28.637 -15.155 1.00 80.75 297 PHE A CA 1
ATOM 2332 C C . PHE A 1 297 ? -3.489 28.283 -16.007 1.00 80.75 297 PHE A C 1
ATOM 2334 O O . PHE A 1 297 ? -4.471 27.688 -15.554 1.00 80.75 297 PHE A O 1
ATOM 2341 N N . VAL A 1 298 ? -3.364 28.671 -17.268 1.00 76.69 298 VAL A N 1
ATOM 2342 C CA . VAL A 1 298 ? -4.330 28.396 -18.313 1.00 76.69 298 VAL A CA 1
ATOM 2343 C C . VAL A 1 298 ? -3.821 27.216 -19.128 1.00 76.69 298 VAL A C 1
ATOM 2345 O O . VAL A 1 298 ? -2.659 27.203 -19.537 1.00 76.69 298 VAL A O 1
ATOM 2348 N N . PHE A 1 299 ? -4.683 26.237 -19.360 1.00 72.50 299 PHE A N 1
ATOM 2349 C CA . PHE A 1 299 ? -4.406 25.102 -20.233 1.00 72.50 299 PHE A CA 1
ATOM 2350 C C . PHE A 1 299 ? -5.642 24.780 -21.063 1.00 72.50 299 PHE A C 1
ATOM 2352 O O . PHE A 1 299 ? -6.757 25.166 -20.707 1.00 72.50 299 PHE A O 1
ATOM 2359 N N . ASP A 1 300 ? -5.445 24.072 -22.164 1.00 65.88 300 ASP A N 1
ATOM 2360 C CA . ASP A 1 300 ? -6.551 23.660 -23.011 1.00 65.88 300 ASP A CA 1
ATOM 2361 C C . ASP A 1 300 ? -6.993 22.261 -22.589 1.00 65.88 300 ASP A C 1
ATOM 2363 O O . ASP A 1 300 ? -6.234 21.299 -22.606 1.00 65.88 300 ASP A O 1
ATOM 2367 N N . ASP A 1 301 ? -8.238 22.139 -22.145 1.00 63.59 301 ASP A N 1
ATOM 2368 C CA . ASP A 1 301 ? -8.850 20.835 -21.955 1.00 63.59 301 ASP A CA 1
ATOM 2369 C C . ASP A 1 301 ? -9.307 20.340 -23.322 1.00 63.59 301 ASP A C 1
ATOM 2371 O O . ASP A 1 301 ? -10.331 20.785 -23.849 1.00 63.59 301 ASP A O 1
ATOM 2375 N N . LEU A 1 302 ? -8.490 19.490 -23.936 1.00 57.19 302 LEU A N 1
ATOM 2376 C CA . LEU A 1 302 ? -8.833 18.822 -25.183 1.00 57.19 302 LEU A CA 1
ATOM 2377 C C . LEU A 1 302 ? -10.001 17.858 -24.895 1.00 57.19 302 LEU A C 1
ATOM 2379 O O . LEU A 1 302 ? -9.788 16.805 -24.288 1.00 57.19 302 LEU A O 1
ATOM 2383 N N . ASP A 1 303 ? -11.234 18.232 -25.276 1.00 48.22 303 ASP A N 1
ATOM 2384 C CA . ASP A 1 303 ? -12.363 17.291 -25.344 1.00 48.22 303 ASP A CA 1
ATOM 2385 C C . ASP A 1 303 ? -12.061 16.330 -26.509 1.00 48.22 303 ASP A C 1
ATOM 2387 O O . ASP A 1 303 ? -11.740 16.764 -27.622 1.00 48.22 303 ASP A O 1
ATOM 2391 N N . GLU A 1 304 ? -12.157 15.024 -26.252 1.00 48.16 304 GLU A N 1
ATOM 2392 C CA . GLU A 1 304 ? -12.077 14.016 -27.309 1.00 48.16 304 GLU A CA 1
ATOM 2393 C C . GLU A 1 304 ? -13.156 14.309 -28.360 1.00 48.16 304 GLU A C 1
ATOM 2395 O O . GLU A 1 304 ? -14.318 14.565 -28.027 1.00 48.16 304 GLU A O 1
ATOM 2400 N N . GLY A 1 305 ? -12.742 14.360 -29.628 1.00 39.09 305 GLY A N 1
ATOM 2401 C CA . GLY A 1 305 ? -13.616 14.721 -30.736 1.00 39.09 305 GLY A CA 1
ATOM 2402 C C . GLY A 1 305 ? -14.832 13.798 -30.860 1.00 39.09 305 GLY A C 1
ATOM 2403 O O . GLY A 1 305 ? -14.765 12.609 -30.565 1.00 39.09 305 GLY A O 1
ATOM 2404 N N . ASP A 1 306 ? -15.937 14.365 -31.353 1.00 36.75 306 ASP A N 1
ATOM 2405 C CA . ASP A 1 306 ? -17.019 13.630 -32.036 1.00 36.75 306 ASP A CA 1
ATOM 2406 C C . ASP A 1 306 ? -16.399 12.662 -33.071 1.00 36.75 306 ASP A C 1
ATOM 2408 O O . ASP A 1 306 ? -15.327 12.963 -33.602 1.00 36.75 306 ASP A O 1
ATOM 2412 N N . ASP A 1 307 ? -17.071 11.539 -33.372 1.00 36.81 307 ASP A N 1
ATOM 2413 C CA . ASP A 1 307 ? -16.744 10.513 -34.393 1.00 36.81 307 ASP A CA 1
ATOM 2414 C C . ASP A 1 307 ? -16.244 11.057 -35.761 1.00 36.81 307 ASP A C 1
ATOM 2416 O O . ASP A 1 307 ? -15.766 10.307 -36.613 1.00 36.81 307 ASP A O 1
ATOM 2420 N N . ARG A 1 308 ? -16.336 12.370 -35.992 1.00 38.25 308 ARG A N 1
ATOM 2421 C CA . ARG A 1 308 ? -15.794 13.147 -37.114 1.00 38.25 308 ARG A CA 1
ATOM 2422 C C . ARG A 1 308 ? -14.389 13.746 -36.910 1.00 38.25 308 ARG A C 1
ATOM 2424 O O . ARG A 1 308 ? -13.928 14.463 -37.795 1.00 38.25 308 ARG A O 1
ATOM 2431 N N . GLY A 1 309 ? -13.696 13.480 -35.801 1.00 36.09 309 GLY A N 1
ATOM 2432 C CA . GLY A 1 309 ? -12.271 13.809 -35.618 1.00 36.09 309 GLY A CA 1
ATOM 2433 C C . GLY A 1 309 ? -11.939 15.293 -35.397 1.00 36.09 309 GLY A C 1
ATOM 2434 O O . GLY A 1 309 ? -10.804 15.707 -35.622 1.00 36.09 309 GLY A O 1
ATOM 2435 N N . LEU A 1 310 ? -12.898 16.111 -34.954 1.00 37.91 310 LEU A N 1
ATOM 2436 C CA . LEU A 1 310 ? -12.656 17.513 -34.588 1.00 37.91 310 LEU A CA 1
ATOM 2437 C C . LEU A 1 310 ? -12.530 17.644 -33.063 1.00 37.91 310 LEU A C 1
ATOM 2439 O O . LEU A 1 310 ? -13.531 17.589 -32.351 1.00 37.91 310 LEU A O 1
ATOM 2443 N N . SER A 1 311 ? -11.301 17.829 -32.569 1.00 43.94 311 SER A N 1
ATOM 2444 C CA . SER A 1 311 ? -11.014 18.175 -31.167 1.00 43.94 311 SER A CA 1
ATOM 2445 C C . SER A 1 311 ? -11.545 19.577 -30.864 1.00 43.94 311 SER A C 1
ATOM 2447 O O . SER A 1 311 ? -11.038 20.563 -31.404 1.00 43.94 311 SER A O 1
ATOM 2449 N N . SER A 1 312 ? -12.544 19.694 -29.989 1.00 46.19 312 SER A N 1
ATOM 2450 C CA . SER A 1 312 ? -12.907 20.989 -29.408 1.00 46.19 312 SER A CA 1
ATOM 2451 C C . SER A 1 312 ? -12.077 21.210 -28.146 1.00 46.19 312 SER A C 1
ATOM 2453 O O . SER A 1 312 ? -12.261 20.496 -27.166 1.00 46.19 312 SER A O 1
ATOM 2455 N N . SER A 1 313 ? -11.174 22.187 -28.129 1.00 56.91 313 SER A N 1
ATOM 2456 C CA . SER A 1 313 ? -10.476 22.566 -26.899 1.00 56.91 313 SER A CA 1
ATOM 2457 C C . SER A 1 313 ? -11.332 23.527 -26.071 1.00 56.91 313 SER A C 1
ATOM 2459 O O . SER A 1 313 ? -11.918 24.480 -26.592 1.00 56.91 313 SER A O 1
ATOM 2461 N N . LYS A 1 314 ? -11.422 23.289 -24.760 1.00 61.25 314 LYS A N 1
ATOM 2462 C CA . LYS A 1 314 ? -11.965 24.260 -23.803 1.00 61.25 314 LYS A CA 1
ATOM 2463 C C . LYS A 1 314 ? -10.847 24.751 -22.910 1.00 61.25 314 LYS A C 1
ATOM 2465 O O . LYS A 1 314 ? -10.335 24.009 -22.081 1.00 61.25 314 LYS A O 1
ATOM 2470 N N . THR A 1 315 ? -10.512 26.024 -23.028 1.00 70.62 315 THR A N 1
ATOM 2471 C CA . THR A 1 315 ? -9.538 26.659 -22.148 1.00 70.62 315 THR A CA 1
ATOM 2472 C C . THR A 1 315 ? -10.035 26.641 -20.695 1.00 70.62 315 THR A C 1
ATOM 2474 O O . THR A 1 315 ? -11.118 27.145 -20.387 1.00 70.62 315 THR A O 1
ATOM 2477 N N . LYS A 1 316 ? -9.247 26.049 -19.794 1.00 74.31 316 LYS A N 1
ATOM 2478 C CA . LYS A 1 316 ? -9.503 25.948 -18.352 1.00 74.31 316 LYS A CA 1
ATOM 2479 C C . LYS A 1 316 ? -8.416 26.663 -17.557 1.00 74.31 316 LYS A C 1
ATOM 2481 O O . LYS A 1 316 ? -7.286 26.824 -18.009 1.00 74.31 316 LYS A O 1
ATOM 2486 N N . VAL A 1 317 ? -8.773 27.069 -16.340 1.00 75.19 317 VAL A N 1
ATOM 2487 C CA . VAL A 1 317 ? -7.844 27.617 -15.346 1.00 75.19 317 VAL A CA 1
ATOM 2488 C C . VAL A 1 317 ? -7.726 26.618 -14.206 1.00 75.19 317 VAL A C 1
ATOM 2490 O O . VAL A 1 317 ? -8.744 26.181 -13.669 1.00 75.19 317 VAL A O 1
ATOM 2493 N N . SER A 1 318 ? -6.501 26.270 -13.823 1.00 74.88 318 SER A N 1
ATOM 2494 C CA . SER A 1 318 ? -6.232 25.496 -12.610 1.00 74.88 318 SER A CA 1
ATOM 2495 C C . SER A 1 318 ? -5.184 26.200 -11.765 1.00 74.88 318 SER A C 1
ATOM 2497 O O . SER A 1 318 ? -4.285 26.859 -12.285 1.00 74.88 318 SER A O 1
ATOM 2499 N N . ARG A 1 319 ? -5.291 26.032 -10.448 1.00 80.94 319 ARG A N 1
ATOM 2500 C CA . ARG A 1 319 ? -4.269 26.449 -9.491 1.00 80.94 319 ARG A CA 1
ATOM 2501 C C . ARG A 1 319 ? -3.371 25.268 -9.173 1.00 80.94 319 ARG A C 1
ATOM 2503 O O . ARG A 1 319 ? -3.871 24.172 -8.935 1.00 80.94 319 ARG A O 1
ATOM 2510 N N . MET A 1 320 ? -2.067 25.496 -9.162 1.00 84.62 320 MET A N 1
ATOM 2511 C CA . MET A 1 320 ? -1.068 24.487 -8.849 1.00 84.62 320 MET A CA 1
ATOM 2512 C C . MET A 1 320 ? -0.323 24.853 -7.567 1.00 84.62 320 MET A C 1
ATOM 2514 O O . MET A 1 320 ? 0.007 26.019 -7.338 1.00 84.62 320 MET A O 1
ATOM 2518 N N . GLU A 1 321 ? -0.065 23.854 -6.727 1.00 85.81 321 GLU A N 1
ATOM 2519 C CA . GLU A 1 321 ? 0.833 23.993 -5.579 1.00 85.81 321 GLU A CA 1
ATOM 2520 C C . GLU A 1 321 ? 2.299 23.969 -6.029 1.00 85.81 321 GLU A C 1
ATOM 2522 O O . GLU A 1 321 ? 2.612 23.528 -7.133 1.00 85.81 321 GLU A O 1
ATOM 2527 N N . GLY A 1 322 ? 3.208 24.447 -5.178 1.00 88.06 322 GLY A N 1
ATOM 2528 C CA . GLY A 1 322 ? 4.638 24.415 -5.474 1.00 88.06 322 GLY A CA 1
ATOM 2529 C C . GLY A 1 322 ? 5.202 22.996 -5.401 1.00 88.06 322 GLY A C 1
ATOM 2530 O O . GLY A 1 322 ? 4.888 22.247 -4.476 1.00 88.06 322 GLY A O 1
ATOM 2531 N N . PHE A 1 323 ? 6.056 22.625 -6.352 1.00 92.19 323 PHE A N 1
ATOM 2532 C CA . PHE A 1 323 ? 6.751 21.336 -6.349 1.00 92.19 323 PHE A CA 1
ATOM 2533 C C . PHE A 1 323 ? 8.124 21.443 -7.009 1.00 92.19 323 PHE A C 1
ATOM 2535 O O . PHE A 1 323 ? 8.377 22.319 -7.832 1.00 92.19 323 PHE A O 1
ATOM 2542 N N . TRP A 1 324 ? 9.020 20.519 -6.678 1.00 93.69 324 TRP A N 1
ATOM 2543 C CA . TRP A 1 324 ? 10.281 20.358 -7.398 1.00 93.69 324 TRP A CA 1
ATOM 2544 C C . TRP A 1 324 ? 10.079 19.367 -8.538 1.00 93.69 324 TRP A C 1
ATOM 2546 O O . TRP A 1 324 ? 9.517 18.301 -8.312 1.00 93.69 324 TRP A O 1
ATOM 2556 N N . MET A 1 325 ? 10.551 19.664 -9.742 1.00 95.44 325 MET A N 1
ATOM 2557 C CA . MET A 1 325 ? 10.531 18.727 -10.867 1.00 95.44 325 MET A CA 1
ATOM 2558 C C . MET A 1 325 ? 11.949 18.419 -11.311 1.00 95.44 325 MET A C 1
ATOM 2560 O O . MET A 1 325 ? 12.779 19.320 -11.385 1.00 95.44 325 MET A O 1
ATOM 2564 N N . ALA A 1 326 ? 12.236 17.152 -11.603 1.00 95.19 326 ALA A N 1
ATOM 2565 C CA . ALA A 1 326 ? 13.542 16.763 -12.106 1.00 95.19 326 ALA A CA 1
ATOM 2566 C C . ALA A 1 326 ? 13.907 17.579 -13.356 1.00 95.19 326 ALA A C 1
ATOM 2568 O O . ALA A 1 326 ? 13.098 17.740 -14.271 1.00 95.19 326 ALA A O 1
ATOM 2569 N N . LYS A 1 327 ? 15.127 18.120 -13.382 1.00 92.19 327 LYS A N 1
ATOM 2570 C CA . LYS A 1 327 ? 15.604 19.028 -14.435 1.00 92.19 327 LYS A CA 1
ATOM 2571 C C . LYS A 1 327 ? 15.699 18.347 -15.800 1.00 92.19 327 LYS A C 1
ATOM 2573 O O . LYS A 1 327 ? 15.436 18.980 -16.823 1.00 92.19 327 LYS A O 1
ATOM 2578 N N . MET A 1 328 ? 16.008 17.053 -15.792 1.00 89.62 328 MET A N 1
ATOM 2579 C CA . MET A 1 328 ? 16.013 16.145 -16.941 1.00 89.62 328 MET A CA 1
ATOM 2580 C C . MET A 1 328 ? 15.119 14.932 -16.648 1.00 89.62 328 MET A C 1
ATOM 2582 O O . MET A 1 328 ? 14.730 14.704 -15.499 1.00 89.62 328 MET A O 1
ATOM 2586 N N . HIS A 1 329 ? 14.874 14.116 -17.674 1.00 90.56 329 HIS A N 1
ATOM 2587 C CA . HIS A 1 329 ? 14.494 12.714 -17.492 1.00 90.56 329 HIS A CA 1
ATOM 2588 C C . HIS A 1 329 ? 15.476 11.998 -16.554 1.00 90.56 329 HIS A C 1
ATOM 2590 O O . HIS A 1 329 ? 16.648 12.377 -16.465 1.00 90.56 329 HIS A O 1
ATOM 2596 N N . VAL A 1 330 ? 15.013 10.935 -15.894 1.00 92.88 330 VAL A N 1
ATOM 2597 C CA . VAL A 1 330 ? 15.907 10.055 -15.126 1.00 92.88 330 VAL A CA 1
ATOM 2598 C C . VAL A 1 330 ? 16.918 9.417 -16.073 1.00 92.88 330 VAL A C 1
ATOM 2600 O O . VAL A 1 330 ? 16.530 8.830 -17.084 1.00 92.88 330 VAL A O 1
ATOM 2603 N N . THR A 1 331 ? 18.208 9.528 -15.760 1.00 91.12 331 THR A N 1
ATOM 2604 C CA . THR A 1 331 ? 19.270 8.921 -16.573 1.00 91.12 331 THR A CA 1
ATOM 2605 C C . THR A 1 331 ? 19.446 7.438 -16.261 1.00 91.12 331 THR A C 1
ATOM 2607 O O . THR A 1 331 ? 18.999 6.941 -15.225 1.00 91.12 331 THR A O 1
ATOM 2610 N N . GLN A 1 332 ? 20.142 6.714 -17.131 1.00 88.62 332 GLN A N 1
ATOM 2611 C CA . GLN A 1 332 ? 20.470 5.309 -16.909 1.00 88.62 332 GLN A CA 1
ATOM 2612 C C . GLN A 1 332 ? 21.341 5.100 -15.673 1.00 88.62 332 GLN A C 1
ATOM 2614 O O . GLN A 1 332 ? 21.062 4.184 -14.902 1.00 88.62 332 GLN A O 1
ATOM 2619 N N . ALA A 1 333 ? 22.331 5.963 -15.424 1.00 89.12 333 ALA A N 1
ATOM 2620 C CA . ALA A 1 333 ? 23.130 5.911 -14.200 1.00 89.12 333 ALA A CA 1
ATOM 2621 C C . ALA A 1 333 ? 22.290 6.174 -12.946 1.00 89.12 333 ALA A C 1
ATOM 2623 O O . ALA A 1 333 ? 22.436 5.468 -11.950 1.00 89.12 333 ALA A O 1
ATOM 2624 N N . GLN A 1 334 ? 21.376 7.148 -12.991 1.00 92.94 334 GLN A N 1
ATOM 2625 C CA . GLN A 1 334 ? 20.463 7.418 -11.877 1.00 92.94 334 GLN A CA 1
ATOM 2626 C C . GLN A 1 334 ? 19.540 6.224 -11.623 1.00 92.94 334 GLN A C 1
ATOM 2628 O O . GLN A 1 334 ? 19.415 5.777 -10.484 1.00 92.94 334 GLN A O 1
ATOM 2633 N N . TYR A 1 335 ? 18.938 5.666 -12.676 1.00 91.88 335 TYR A N 1
ATOM 2634 C CA . TYR A 1 335 ? 18.070 4.499 -12.570 1.00 91.88 335 TYR A CA 1
ATOM 2635 C C . TYR A 1 335 ? 18.822 3.280 -12.028 1.00 91.88 335 TYR A C 1
ATOM 2637 O O . TYR A 1 335 ? 18.370 2.674 -11.061 1.00 91.88 335 TYR A O 1
ATOM 2645 N N . GLN A 1 336 ? 20.001 2.970 -12.573 1.00 88.56 336 GLN A N 1
ATOM 2646 C CA . GLN A 1 336 ? 20.870 1.889 -12.106 1.00 88.56 336 GLN A CA 1
ATOM 2647 C C . GLN A 1 336 ? 21.274 2.081 -10.638 1.00 88.56 336 GLN A C 1
ATOM 2649 O O . GLN A 1 336 ? 21.223 1.126 -9.864 1.00 88.56 336 GLN A O 1
ATOM 2654 N N . ALA A 1 337 ? 21.640 3.301 -10.233 1.00 84.44 337 ALA A N 1
ATOM 2655 C CA . ALA A 1 337 ? 22.045 3.607 -8.863 1.00 84.44 337 ALA A CA 1
ATOM 2656 C C . ALA A 1 337 ? 20.909 3.394 -7.853 1.00 84.44 337 ALA A C 1
ATOM 2658 O O . ALA A 1 337 ? 21.145 2.883 -6.759 1.00 84.44 337 ALA A O 1
ATOM 2659 N N . VAL A 1 338 ? 19.674 3.751 -8.219 1.00 83.50 338 VAL A N 1
ATOM 2660 C CA . VAL A 1 338 ? 18.503 3.538 -7.359 1.00 83.50 338 VAL A CA 1
ATOM 2661 C C . VAL A 1 338 ? 18.060 2.087 -7.415 1.00 83.50 338 VAL A C 1
ATOM 2663 O O . VAL A 1 338 ? 17.957 1.432 -6.384 1.00 83.50 338 VAL A O 1
ATOM 2666 N N . MET A 1 339 ? 17.795 1.550 -8.601 1.00 82.88 339 MET A N 1
ATOM 2667 C CA . MET A 1 339 ? 17.128 0.260 -8.783 1.00 82.88 339 MET A CA 1
ATOM 2668 C C . MET A 1 339 ? 18.072 -0.936 -8.663 1.00 82.88 339 MET A C 1
ATOM 2670 O O . MET A 1 339 ? 17.608 -2.044 -8.396 1.00 82.88 339 MET A O 1
ATOM 2674 N N . GLY A 1 340 ? 19.383 -0.719 -8.764 1.00 78.50 340 GLY A N 1
ATOM 2675 C CA . GLY A 1 340 ? 20.410 -1.764 -8.740 1.00 78.50 340 GLY A CA 1
ATOM 2676 C C . GLY A 1 340 ? 20.521 -2.551 -10.050 1.00 78.50 340 GLY A C 1
ATOM 2677 O O . GLY A 1 340 ? 21.362 -3.437 -10.157 1.00 78.50 340 GLY A O 1
ATOM 2678 N N . HIS A 1 341 ? 19.687 -2.232 -11.040 1.00 77.31 341 HIS A N 1
ATOM 2679 C CA . HIS A 1 341 ? 19.661 -2.838 -12.367 1.00 77.31 341 HIS A CA 1
ATOM 2680 C C . HIS A 1 341 ? 19.072 -1.844 -13.379 1.00 77.31 341 HIS A C 1
ATOM 2682 O O . HIS A 1 341 ? 18.291 -0.963 -13.014 1.00 77.31 341 HIS A O 1
ATOM 2688 N N . ASN A 1 342 ? 19.415 -2.016 -14.652 1.00 77.44 342 ASN A N 1
ATOM 2689 C CA . ASN A 1 342 ? 18.881 -1.265 -15.777 1.00 77.44 342 ASN A CA 1
ATOM 2690 C C . ASN A 1 342 ? 18.785 -2.221 -16.973 1.00 77.44 342 ASN A C 1
ATOM 2692 O O . ASN A 1 342 ? 19.795 -2.746 -17.433 1.00 77.44 342 ASN A O 1
ATOM 2696 N N . GLN A 1 343 ? 17.563 -2.474 -17.445 1.00 59.66 343 GLN A N 1
ATOM 2697 C CA . GLN A 1 343 ? 17.287 -3.448 -18.509 1.00 59.66 343 GLN A CA 1
ATOM 2698 C C . GLN A 1 343 ? 17.690 -2.943 -19.903 1.00 59.66 343 GLN A C 1
ATOM 2700 O O . GLN A 1 343 ? 17.816 -3.738 -20.830 1.00 59.66 343 GLN A O 1
ATOM 2705 N N . VAL A 1 344 ? 17.881 -1.630 -20.065 1.00 58.28 344 VAL A N 1
ATOM 2706 C CA . VAL A 1 344 ? 18.067 -0.986 -21.365 1.00 58.28 344 VAL A CA 1
ATOM 2707 C C . VAL A 1 344 ? 19.338 -0.136 -21.309 1.00 58.28 344 VAL A C 1
ATOM 2709 O O . VAL A 1 344 ? 19.324 0.987 -20.811 1.00 58.28 344 VAL A O 1
ATOM 2712 N N . SER A 1 345 ? 20.456 -0.690 -21.795 1.00 52.47 345 SER A N 1
ATOM 2713 C CA . SER A 1 345 ? 21.765 -0.019 -21.848 1.00 52.47 345 SER A CA 1
ATOM 2714 C C . SER A 1 345 ? 22.049 0.575 -23.234 1.00 52.47 345 SER A C 1
ATOM 2716 O O . SER A 1 345 ? 23.043 0.237 -23.883 1.00 52.47 345 SER A O 1
ATOM 2718 N N . VAL A 1 346 ? 21.149 1.408 -23.754 1.00 55.22 346 VAL A N 1
ATOM 2719 C CA . VAL A 1 346 ? 21.397 2.115 -25.025 1.00 55.22 346 VAL A CA 1
ATOM 2720 C C . VAL A 1 346 ? 22.037 3.466 -24.742 1.00 55.22 346 VAL A C 1
ATOM 2722 O O . VAL A 1 346 ? 21.557 4.215 -23.910 1.00 55.22 346 VAL A O 1
ATOM 2725 N N . ASN A 1 347 ? 23.075 3.826 -25.483 1.00 59.53 347 ASN A N 1
ATOM 2726 C CA . ASN A 1 347 ? 23.569 5.204 -25.607 1.00 59.53 347 ASN A CA 1
ATOM 2727 C C . ASN A 1 347 ? 24.356 5.801 -24.422 1.00 59.53 347 ASN A C 1
ATOM 2729 O O . ASN A 1 347 ? 24.969 6.837 -24.615 1.00 59.53 347 ASN A O 1
ATOM 2733 N N . GLY A 1 348 ? 24.484 5.136 -23.269 1.00 69.12 348 GLY A N 1
ATOM 2734 C CA . GLY A 1 348 ? 25.433 5.525 -22.209 1.00 69.12 348 GLY A CA 1
ATOM 2735 C C . GLY A 1 348 ? 24.787 6.063 -20.927 1.00 69.12 348 GLY A C 1
ATOM 2736 O O . GLY A 1 348 ? 23.590 6.323 -20.869 1.00 69.12 348 GLY A O 1
ATOM 2737 N N . GLU A 1 349 ? 25.595 6.204 -19.876 1.00 80.81 349 GLU A N 1
ATOM 2738 C CA . GLU A 1 349 ? 25.153 6.431 -18.488 1.00 80.81 349 GLU A CA 1
ATOM 2739 C C . GLU A 1 349 ? 24.348 7.724 -18.264 1.00 80.81 349 GLU A C 1
ATOM 2741 O O . GLU A 1 349 ? 23.412 7.740 -17.458 1.00 80.81 349 GLU A O 1
ATOM 2746 N N . ASP A 1 350 ? 24.662 8.779 -19.014 1.00 81.12 350 ASP A N 1
ATOM 2747 C CA . ASP A 1 350 ? 24.002 10.085 -18.914 1.00 81.12 350 ASP A CA 1
ATOM 2748 C C . ASP A 1 350 ? 22.719 10.192 -19.753 1.00 81.12 350 ASP A C 1
ATOM 2750 O O . ASP A 1 350 ? 21.993 11.180 -19.646 1.00 81.12 350 ASP A O 1
ATOM 2754 N N . HIS A 1 351 ? 22.404 9.185 -20.574 1.00 81.31 351 HIS A N 1
ATOM 2755 C CA . HIS A 1 351 ? 21.191 9.191 -21.390 1.00 81.31 351 HIS A CA 1
ATOM 2756 C C . HIS A 1 351 ? 19.948 8.848 -20.562 1.00 81.31 351 HIS A C 1
ATOM 2758 O O . HIS A 1 351 ? 20.059 8.136 -19.559 1.00 81.31 351 HIS A O 1
ATOM 2764 N N . PRO A 1 352 ? 18.746 9.293 -20.981 1.00 85.38 352 PRO A N 1
ATOM 2765 C CA . PRO A 1 352 ? 17.496 8.909 -20.343 1.00 85.38 352 PRO A CA 1
ATOM 2766 C C . PRO A 1 352 ? 17.364 7.393 -20.275 1.00 85.38 352 PRO A C 1
ATOM 2768 O O . PRO A 1 352 ? 17.678 6.680 -21.233 1.00 85.38 352 PRO A O 1
ATOM 2771 N N . VAL A 1 353 ? 16.858 6.899 -19.150 1.00 87.25 353 VAL A N 1
ATOM 2772 C CA . VAL A 1 353 ? 16.358 5.532 -19.097 1.00 87.25 353 VAL A CA 1
ATOM 2773 C C . VAL A 1 353 ? 15.078 5.470 -19.927 1.00 87.25 353 VAL A C 1
ATOM 2775 O O . VAL A 1 353 ? 14.172 6.289 -19.761 1.00 87.25 353 VAL A O 1
ATOM 2778 N N . VAL A 1 354 ? 15.025 4.530 -20.861 1.00 82.75 354 VAL A N 1
ATOM 2779 C CA . VAL A 1 354 ? 13.898 4.334 -21.777 1.00 82.75 354 VAL A CA 1
ATOM 2780 C C . VAL A 1 354 ? 13.491 2.868 -21.793 1.00 82.75 354 VAL A C 1
ATOM 2782 O O . VAL A 1 354 ? 14.210 2.025 -21.261 1.00 82.75 354 VAL A O 1
ATOM 2785 N N . GLY A 1 355 ? 12.344 2.539 -22.388 1.00 74.38 355 GLY A N 1
ATOM 2786 C CA . GLY A 1 355 ? 11.870 1.152 -22.386 1.00 74.38 355 GLY A CA 1
ATOM 2787 C C . GLY A 1 355 ? 11.417 0.704 -20.999 1.00 74.38 355 GLY A C 1
ATOM 2788 O O . GLY A 1 355 ? 11.455 -0.483 -20.686 1.00 74.38 355 GLY A O 1
ATOM 2789 N N . ILE A 1 356 ? 10.972 1.651 -20.174 1.00 77.31 356 ILE A N 1
ATOM 2790 C CA . ILE A 1 356 ? 10.460 1.379 -18.836 1.00 77.31 356 ILE A CA 1
ATOM 2791 C C . ILE A 1 356 ? 8.933 1.405 -18.815 1.00 77.31 356 ILE A C 1
ATOM 2793 O O . ILE A 1 356 ? 8.277 2.191 -19.504 1.00 77.31 356 ILE A O 1
ATOM 2797 N N . THR 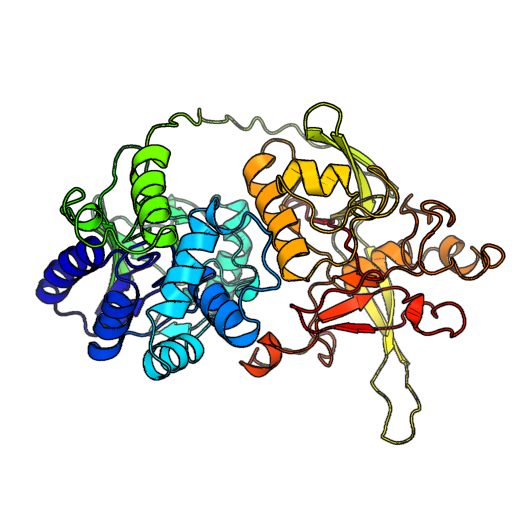A 1 357 ? 8.365 0.549 -17.983 1.00 75.06 357 THR A N 1
ATOM 2798 C CA . THR A 1 357 ? 6.935 0.530 -17.675 1.00 75.06 357 THR A CA 1
ATOM 2799 C C . THR A 1 357 ? 6.572 1.626 -16.671 1.00 75.06 357 THR A C 1
ATOM 2801 O O . THR A 1 357 ? 7.424 2.113 -15.921 1.00 75.06 357 THR A O 1
ATOM 2804 N N . TYR A 1 358 ? 5.285 1.969 -16.590 1.00 70.94 358 TYR A N 1
ATOM 2805 C CA . TYR A 1 358 ? 4.765 2.871 -15.557 1.00 70.94 358 TYR A CA 1
ATOM 2806 C C . TYR A 1 358 ? 5.097 2.361 -14.143 1.00 70.94 358 TYR A C 1
ATOM 2808 O O . TYR A 1 358 ? 5.458 3.138 -13.261 1.00 70.94 358 TYR A O 1
ATOM 2816 N N . PHE A 1 359 ? 5.026 1.041 -13.933 1.00 71.06 359 PHE A N 1
ATOM 2817 C CA . PHE A 1 359 ? 5.353 0.420 -12.647 1.00 71.06 359 PHE A CA 1
ATOM 2818 C C . PHE A 1 359 ? 6.826 0.601 -12.279 1.00 71.06 359 PHE A C 1
ATOM 2820 O O . PHE A 1 359 ? 7.121 0.998 -11.163 1.00 71.06 359 PHE A O 1
ATOM 2827 N N . GLN A 1 360 ? 7.746 0.409 -13.225 1.00 79.50 360 GLN A N 1
ATOM 2828 C CA . GLN A 1 360 ? 9.178 0.642 -13.005 1.00 79.50 360 GLN A CA 1
ATOM 2829 C C . GLN A 1 360 ? 9.490 2.107 -12.661 1.00 79.50 360 GLN A C 1
ATOM 2831 O O . GLN A 1 360 ? 10.286 2.380 -11.762 1.00 79.50 360 GLN A O 1
ATOM 2836 N N . ALA A 1 361 ? 8.826 3.052 -13.333 1.00 83.88 361 ALA A N 1
ATOM 2837 C CA . ALA A 1 361 ? 8.942 4.477 -13.027 1.00 83.88 361 ALA A CA 1
ATOM 2838 C C . ALA A 1 361 ? 8.447 4.807 -11.602 1.00 83.88 361 ALA A C 1
ATOM 2840 O O . ALA A 1 361 ? 9.033 5.640 -10.905 1.00 83.88 361 ALA A O 1
ATOM 2841 N N . ARG A 1 362 ? 7.386 4.131 -11.147 1.00 80.62 362 ARG A N 1
ATOM 2842 C CA . ARG A 1 362 ? 6.839 4.279 -9.794 1.00 80.62 362 ARG A CA 1
ATOM 2843 C C . ARG A 1 362 ? 7.729 3.632 -8.728 1.00 80.62 362 ARG A C 1
ATOM 2845 O O . ARG A 1 362 ? 8.054 4.295 -7.746 1.00 80.62 362 ARG A O 1
ATOM 2852 N N . ASP A 1 363 ? 8.191 2.405 -8.968 1.00 77.81 363 ASP A N 1
ATOM 2853 C CA . ASP A 1 363 ? 9.090 1.663 -8.078 1.00 77.81 363 ASP A CA 1
ATOM 2854 C C . ASP A 1 363 ? 10.388 2.466 -7.824 1.00 77.81 363 ASP A C 1
ATOM 2856 O O . ASP A 1 363 ? 10.906 2.488 -6.705 1.00 77.81 363 ASP A O 1
ATOM 2860 N N . PHE A 1 364 ? 10.885 3.203 -8.831 1.00 89.38 364 PHE A N 1
ATOM 2861 C CA . PHE A 1 364 ? 12.000 4.144 -8.668 1.00 89.38 364 PHE A CA 1
ATOM 2862 C C . PHE A 1 364 ? 11.693 5.253 -7.653 1.00 89.38 364 PHE A C 1
ATOM 2864 O O . PHE A 1 364 ? 12.491 5.494 -6.745 1.00 89.38 364 PHE A O 1
ATOM 2871 N N . ALA A 1 365 ? 10.545 5.928 -7.785 1.00 86.25 365 ALA A N 1
ATOM 2872 C CA . ALA A 1 365 ? 10.156 7.012 -6.883 1.00 86.25 365 ALA A CA 1
ATOM 2873 C C . ALA A 1 365 ? 9.941 6.505 -5.446 1.00 86.25 365 ALA A C 1
ATOM 2875 O O . ALA A 1 365 ? 10.394 7.133 -4.489 1.00 86.25 365 ALA A O 1
ATOM 2876 N N . GLU A 1 366 ? 9.311 5.339 -5.291 1.00 76.62 366 GLU A N 1
ATOM 2877 C CA . GLU A 1 366 ? 9.126 4.676 -3.997 1.00 76.62 366 GLU A CA 1
ATOM 2878 C C . GLU A 1 366 ? 10.463 4.306 -3.349 1.00 76.62 366 GLU A C 1
ATOM 2880 O O . GLU A 1 366 ? 10.681 4.567 -2.163 1.00 76.62 366 GLU A O 1
ATOM 2885 N N . LYS A 1 367 ? 11.395 3.743 -4.126 1.00 77.62 367 LYS A N 1
ATOM 2886 C CA . LYS A 1 367 ? 12.720 3.389 -3.618 1.00 77.62 367 LYS A CA 1
ATOM 2887 C C . LYS A 1 367 ? 13.499 4.630 -3.194 1.00 77.62 367 LYS A C 1
ATOM 2889 O O . LYS A 1 367 ? 14.039 4.618 -2.094 1.00 77.62 367 LYS A O 1
ATOM 2894 N N . MET A 1 368 ? 13.472 5.702 -3.990 1.00 85.00 368 MET A N 1
ATOM 2895 C CA . MET A 1 368 ? 14.053 7.001 -3.627 1.00 85.00 368 MET A CA 1
ATOM 2896 C C . MET A 1 368 ? 13.490 7.540 -2.310 1.00 85.00 368 MET A C 1
ATOM 2898 O O . MET A 1 368 ? 14.259 7.951 -1.442 1.00 85.00 368 MET A O 1
ATOM 2902 N N . ASN A 1 369 ? 12.166 7.496 -2.127 1.00 79.75 369 ASN A N 1
ATOM 2903 C CA . ASN A 1 369 ? 11.544 7.901 -0.867 1.00 79.75 369 ASN A CA 1
ATOM 2904 C C . ASN A 1 369 ? 12.071 7.080 0.308 1.00 79.75 369 ASN A C 1
ATOM 2906 O O . ASN A 1 369 ? 12.419 7.649 1.332 1.00 79.75 369 ASN A O 1
ATOM 2910 N N . ARG A 1 370 ? 12.188 5.760 0.152 1.00 72.06 370 ARG A N 1
ATOM 2911 C CA . ARG A 1 370 ? 12.647 4.867 1.220 1.00 72.06 370 ARG A CA 1
ATOM 2912 C C . ARG A 1 370 ? 14.131 5.035 1.555 1.00 72.06 370 ARG A C 1
ATOM 2914 O O . ARG A 1 370 ? 14.503 4.943 2.720 1.00 72.06 370 ARG A O 1
ATOM 2921 N N . THR A 1 371 ? 14.993 5.224 0.557 1.00 67.31 371 THR A N 1
ATOM 2922 C CA . THR A 1 371 ? 16.453 5.222 0.758 1.00 67.31 371 THR A CA 1
ATOM 2923 C C . THR A 1 371 ? 17.052 6.608 0.983 1.00 67.31 371 THR A C 1
ATOM 2925 O O . THR A 1 371 ? 18.157 6.703 1.516 1.00 67.31 371 THR A O 1
ATOM 2928 N N . HIS A 1 372 ? 16.340 7.683 0.625 1.00 72.62 372 HIS A N 1
ATOM 2929 C CA . HIS A 1 372 ? 16.862 9.055 0.672 1.00 72.62 372 HIS A CA 1
ATOM 2930 C C . HIS A 1 372 ? 15.938 10.044 1.397 1.00 72.62 372 HIS A C 1
ATOM 2932 O O . HIS A 1 372 ? 16.169 11.249 1.299 1.00 72.62 372 HIS A O 1
ATOM 2938 N N . GLU A 1 373 ? 14.940 9.569 2.161 1.00 70.25 373 GLU A N 1
ATOM 2939 C CA . GLU A 1 373 ? 13.952 10.411 2.869 1.00 70.25 373 GLU A CA 1
ATOM 2940 C C . GLU A 1 373 ? 14.593 11.578 3.632 1.00 70.25 373 GLU A C 1
ATOM 2942 O O . GLU A 1 373 ? 14.138 12.715 3.534 1.00 70.25 373 GLU A O 1
ATOM 2947 N N . ALA A 1 374 ? 15.695 11.315 4.343 1.00 61.31 374 ALA A N 1
ATOM 2948 C CA . ALA A 1 374 ? 16.388 12.301 5.173 1.00 61.31 374 ALA A CA 1
ATOM 2949 C C . ALA A 1 374 ? 16.936 13.513 4.394 1.00 61.31 374 ALA A C 1
ATOM 2951 O O . ALA A 1 374 ? 17.215 14.552 4.993 1.00 61.31 374 ALA A O 1
ATOM 2952 N N . PHE A 1 375 ? 17.108 13.385 3.076 1.00 68.81 375 PHE A N 1
ATOM 2953 C CA . PHE A 1 375 ? 17.687 14.413 2.208 1.00 68.81 375 PHE A CA 1
ATOM 2954 C C . PHE A 1 375 ? 16.698 14.939 1.163 1.00 68.81 375 PHE A C 1
ATOM 2956 O O . PHE A 1 375 ? 16.991 15.928 0.489 1.00 68.81 375 PHE A O 1
ATOM 2963 N N . LEU A 1 376 ? 15.532 14.303 1.023 1.00 73.69 376 LEU A N 1
ATOM 2964 C CA . LEU A 1 376 ? 14.483 14.762 0.125 1.00 73.69 376 LEU A CA 1
ATOM 2965 C C . LEU A 1 376 ? 13.711 15.925 0.777 1.00 73.69 376 LEU A C 1
ATOM 2967 O O . LEU A 1 376 ? 13.278 15.825 1.925 1.00 73.69 376 LEU A O 1
ATOM 2971 N N . PRO A 1 377 ? 13.461 17.036 0.059 1.00 70.06 377 PRO A N 1
ATOM 2972 C CA . PRO A 1 377 ? 12.671 18.148 0.591 1.00 70.06 377 PRO A CA 1
ATOM 2973 C C . PRO A 1 377 ? 11.175 17.817 0.743 1.00 70.06 377 PRO A C 1
ATOM 2975 O O . PRO A 1 377 ? 10.429 18.616 1.310 1.00 70.06 377 PRO A O 1
ATOM 2978 N N . GLY A 1 378 ? 10.731 16.659 0.247 1.00 78.75 378 GLY A N 1
ATOM 2979 C CA . GLY A 1 378 ? 9.338 16.243 0.154 1.00 78.75 378 GLY A CA 1
ATOM 2980 C C . GLY A 1 378 ? 9.203 14.791 -0.305 1.00 78.75 378 GLY A C 1
ATOM 2981 O O . GLY A 1 378 ? 10.168 14.035 -0.252 1.00 78.75 378 GLY A O 1
ATOM 2982 N N . ILE A 1 379 ? 8.009 14.409 -0.759 1.00 78.00 379 ILE A N 1
ATOM 2983 C CA . ILE A 1 379 ? 7.734 13.046 -1.241 1.00 78.00 379 ILE A CA 1
ATOM 2984 C C . ILE A 1 379 ? 7.931 13.002 -2.757 1.00 78.00 379 ILE A C 1
ATOM 2986 O O . ILE A 1 379 ? 7.280 13.752 -3.487 1.00 78.00 379 ILE A O 1
ATOM 2990 N N . MET A 1 380 ? 8.810 12.120 -3.229 1.00 88.00 380 MET A N 1
ATOM 2991 C CA . MET A 1 380 ? 9.016 11.860 -4.649 1.00 88.00 380 MET A CA 1
ATOM 2992 C C . MET A 1 380 ? 7.854 11.050 -5.234 1.00 88.00 380 MET A C 1
ATOM 2994 O O . MET A 1 380 ? 7.435 10.049 -4.658 1.00 88.00 380 MET A O 1
ATOM 2998 N N . LYS A 1 381 ? 7.339 11.460 -6.392 1.00 88.69 381 LYS A N 1
ATOM 2999 C CA . LYS A 1 381 ? 6.295 10.746 -7.141 1.00 88.69 381 LYS A CA 1
ATOM 3000 C C . LYS A 1 381 ? 6.395 11.048 -8.635 1.00 88.69 381 LYS A C 1
ATOM 3002 O O . LYS A 1 381 ? 7.146 11.934 -9.044 1.00 88.69 381 LYS A O 1
ATOM 3007 N N . LEU A 1 382 ? 5.627 10.332 -9.452 1.00 90.56 382 LEU A N 1
ATOM 3008 C CA . LEU A 1 382 ? 5.400 10.740 -10.839 1.00 90.56 382 LEU A CA 1
ATOM 3009 C C . LEU A 1 382 ? 4.525 12.006 -10.882 1.00 90.56 382 LEU A C 1
ATOM 3011 O O . LEU A 1 382 ? 3.668 12.175 -10.007 1.00 90.56 382 LEU A O 1
ATOM 3015 N N . PRO A 1 383 ? 4.740 12.903 -11.857 1.00 89.75 383 PRO A N 1
ATOM 3016 C CA . PRO A 1 383 ? 3.913 14.082 -12.030 1.00 89.75 383 PRO A CA 1
ATOM 3017 C C . PRO A 1 383 ? 2.506 13.677 -12.449 1.00 89.75 383 PRO A C 1
ATOM 3019 O O . PRO A 1 383 ? 2.307 12.721 -13.204 1.00 89.75 383 PRO A O 1
ATOM 3022 N N . SER A 1 384 ? 1.535 14.461 -12.002 1.00 82.94 384 SER A N 1
ATOM 3023 C CA . SER A 1 384 ? 0.244 14.497 -12.669 1.00 82.94 384 SER A CA 1
ATOM 3024 C C . SER A 1 384 ? 0.380 15.144 -14.059 1.00 82.94 384 SER A C 1
ATOM 3026 O O . SER A 1 384 ? 1.306 15.922 -14.296 1.00 82.94 384 SER A O 1
ATOM 3028 N N . GLU A 1 385 ? -0.530 14.862 -14.985 1.00 78.25 385 GLU A N 1
ATOM 3029 C CA . GLU A 1 385 ? -0.621 15.499 -16.303 1.00 78.25 385 GLU A CA 1
ATOM 3030 C C . GLU A 1 385 ? -0.667 17.020 -16.144 1.00 78.25 385 GLU A C 1
ATOM 3032 O O . GLU A 1 385 ? 0.108 17.730 -16.778 1.00 78.25 385 GLU A O 1
ATOM 3037 N N . LEU A 1 386 ? -1.487 17.534 -15.221 1.00 79.62 386 LEU A N 1
ATOM 3038 C CA . LEU A 1 386 ? -1.538 18.974 -14.952 1.00 79.62 386 LEU A CA 1
ATOM 3039 C C . LEU A 1 386 ? -0.225 19.518 -14.389 1.00 79.62 386 LEU A C 1
ATOM 3041 O O . LEU A 1 386 ? 0.174 20.615 -14.768 1.00 79.62 386 LEU A O 1
ATOM 3045 N N . GLN A 1 387 ? 0.460 18.781 -13.509 1.00 87.88 387 GLN A N 1
ATOM 3046 C CA . GLN A 1 387 ? 1.786 19.181 -13.025 1.00 87.88 387 GLN A CA 1
ATOM 3047 C C . GLN A 1 387 ? 2.795 19.225 -14.175 1.00 87.88 387 GLN A C 1
ATOM 3049 O O . GLN A 1 387 ? 3.598 20.154 -14.256 1.00 87.88 387 GLN A O 1
ATOM 3054 N N . TRP A 1 388 ? 2.719 18.263 -15.092 1.00 87.44 388 TRP A N 1
ATOM 3055 C CA . TRP A 1 388 ? 3.557 18.204 -16.279 1.00 87.44 388 TRP A CA 1
ATOM 3056 C C . TRP A 1 388 ? 3.291 19.371 -17.237 1.00 87.44 388 TRP A C 1
ATOM 3058 O O . TRP A 1 388 ? 4.223 20.078 -17.619 1.00 87.44 388 TRP A O 1
ATOM 3068 N N . VAL A 1 389 ? 2.023 19.636 -17.572 1.00 81.69 389 VAL A N 1
ATOM 3069 C CA . VAL A 1 389 ? 1.618 20.750 -18.447 1.00 81.69 389 VAL A CA 1
ATOM 3070 C C . VAL A 1 389 ? 1.997 22.091 -17.819 1.00 81.69 389 VAL A C 1
ATOM 3072 O O . VAL A 1 389 ? 2.585 22.942 -18.487 1.00 81.69 389 VAL A O 1
ATOM 3075 N N . TYR A 1 390 ? 1.733 22.268 -16.523 1.00 84.94 390 TYR A N 1
ATOM 3076 C CA . TYR A 1 390 ? 2.104 23.472 -15.779 1.00 84.94 390 TYR A CA 1
ATOM 3077 C C . TYR A 1 390 ? 3.610 23.748 -15.843 1.00 84.94 390 TYR A C 1
ATOM 3079 O O . TYR A 1 390 ? 4.033 24.872 -16.135 1.00 84.94 390 TYR A O 1
ATOM 3087 N N . ALA A 1 391 ? 4.413 22.706 -15.617 1.00 88.69 391 ALA A N 1
ATOM 3088 C CA . ALA A 1 391 ? 5.863 22.770 -15.672 1.00 88.69 391 ALA A CA 1
ATOM 3089 C C . ALA A 1 391 ? 6.376 23.057 -17.088 1.00 88.69 391 ALA A C 1
ATOM 3091 O O . ALA A 1 391 ? 7.216 23.944 -17.254 1.00 88.69 391 ALA A O 1
ATOM 3092 N N . ARG A 1 392 ? 5.828 22.390 -18.115 1.00 83.62 392 ARG A N 1
ATOM 3093 C CA . ARG A 1 392 ? 6.164 22.628 -19.530 1.00 83.62 392 ARG A CA 1
ATOM 3094 C C . ARG A 1 392 ? 5.951 24.090 -19.905 1.00 83.62 392 ARG A C 1
ATOM 3096 O O . ARG A 1 392 ? 6.862 24.716 -20.441 1.00 83.62 392 ARG A O 1
ATOM 3103 N N . LEU A 1 393 ? 4.787 24.640 -19.559 1.00 81.31 393 LEU A N 1
ATOM 3104 C CA . LEU A 1 393 ? 4.407 26.021 -19.865 1.00 81.31 393 LEU A CA 1
ATOM 3105 C C . LEU A 1 393 ? 5.102 27.063 -18.978 1.00 81.31 393 LEU A C 1
ATOM 3107 O O . LEU A 1 393 ? 4.916 28.263 -19.199 1.00 81.31 393 LEU A O 1
ATOM 3111 N N . SER A 1 394 ? 5.879 26.639 -17.976 1.00 84.62 394 SER A N 1
ATOM 3112 C CA . SER A 1 394 ? 6.469 27.530 -16.970 1.00 84.62 394 SER A CA 1
ATOM 3113 C C . SER A 1 394 ? 5.417 28.473 -16.367 1.00 84.62 394 SER A C 1
ATOM 3115 O O . SER A 1 394 ? 5.605 29.692 -16.322 1.00 84.62 394 SER A O 1
ATOM 3117 N N . GLY A 1 395 ? 4.257 27.915 -16.001 1.00 71.50 395 GLY A N 1
ATOM 3118 C CA . GLY A 1 395 ? 3.132 28.660 -15.428 1.00 71.50 395 GLY A CA 1
ATOM 3119 C C . GLY A 1 395 ? 2.441 29.642 -16.381 1.00 71.50 395 GLY A C 1
ATOM 3120 O O . GLY A 1 395 ? 1.745 30.540 -15.920 1.00 71.50 395 GLY A O 1
ATOM 3121 N N . GLY A 1 396 ? 2.630 29.502 -17.700 1.00 65.50 396 GLY A N 1
ATOM 3122 C CA . GLY A 1 396 ? 1.995 30.354 -18.715 1.00 65.50 396 GLY A CA 1
ATOM 3123 C C . GLY A 1 396 ? 2.746 31.656 -19.023 1.00 65.50 396 GLY A C 1
ATOM 3124 O O . GLY A 1 396 ? 2.146 32.619 -19.500 1.00 65.50 396 GLY A O 1
ATOM 3125 N N . SER A 1 397 ? 4.050 31.727 -18.735 1.00 57.09 397 SER A N 1
ATOM 3126 C CA . SER A 1 397 ? 4.861 32.918 -19.035 1.00 57.09 397 SER A CA 1
ATOM 3127 C C . SER A 1 397 ? 5.013 33.151 -20.551 1.00 57.09 397 SER A C 1
ATOM 3129 O O . SER A 1 397 ? 5.245 32.219 -21.307 1.00 57.09 397 SER A O 1
ATOM 3131 N N . LYS A 1 398 ? 4.934 34.405 -21.027 1.00 44.66 398 LYS A N 1
ATOM 3132 C CA . LYS A 1 398 ? 5.028 34.736 -22.472 1.00 44.66 398 LYS A CA 1
ATOM 3133 C C . LYS A 1 398 ? 6.324 34.251 -23.149 1.00 44.66 398 LYS A C 1
ATOM 3135 O O . LYS A 1 398 ? 6.313 33.972 -24.341 1.00 44.66 398 LYS A O 1
ATOM 3140 N N . GLN A 1 399 ? 7.411 34.083 -22.388 1.00 41.41 399 GLN A N 1
ATOM 3141 C CA . GLN A 1 399 ? 8.671 33.509 -22.879 1.00 41.41 399 GLN A CA 1
ATOM 3142 C C . GLN A 1 399 ? 8.554 32.036 -23.309 1.00 41.41 399 GLN A C 1
ATOM 3144 O O . GLN A 1 399 ? 9.345 31.607 -24.141 1.00 41.41 399 GLN A O 1
ATOM 3149 N N . SER A 1 400 ? 7.586 31.268 -22.787 1.00 43.00 400 SER A N 1
ATOM 3150 C CA . SER A 1 400 ? 7.389 29.855 -23.150 1.00 43.00 400 SER A CA 1
ATOM 3151 C C . SER A 1 400 ? 6.526 29.651 -24.399 1.00 43.00 400 SER A C 1
ATOM 3153 O O . SER A 1 400 ? 6.549 28.567 -24.974 1.00 43.00 400 SER A O 1
ATOM 3155 N N . GLN A 1 401 ? 5.795 30.681 -24.844 1.00 39.53 401 GLN A N 1
ATOM 3156 C CA . GLN A 1 401 ? 5.070 30.656 -26.121 1.00 39.53 401 GLN A CA 1
ATOM 3157 C C . GLN A 1 401 ? 5.931 31.132 -27.301 1.00 39.53 401 GLN A C 1
ATOM 3159 O O . GLN A 1 401 ? 5.660 30.755 -28.436 1.00 39.53 401 GLN A O 1
ATOM 3164 N N . GLU A 1 402 ? 6.974 31.929 -27.038 1.00 36.81 402 GLU A N 1
ATOM 3165 C CA . GLU A 1 402 ? 7.874 32.490 -28.058 1.00 36.81 402 GLU A CA 1
ATOM 3166 C C . GLU A 1 402 ? 9.229 31.778 -28.176 1.00 36.81 402 GLU A C 1
ATOM 3168 O O . GLU A 1 402 ? 10.014 32.126 -29.061 1.00 36.81 402 GLU A O 1
ATOM 3173 N N . SER A 1 403 ? 9.523 30.759 -27.355 1.00 38.69 403 SER A N 1
ATOM 3174 C CA . SER A 1 403 ? 10.635 29.839 -27.632 1.00 38.69 403 SER A CA 1
ATOM 3175 C C . SER A 1 403 ? 10.247 28.928 -28.803 1.00 38.69 403 SER A C 1
ATOM 3177 O O . SER A 1 403 ? 9.892 27.762 -28.634 1.00 38.69 403 SER A O 1
ATOM 3179 N N . ASN A 1 404 ? 10.235 2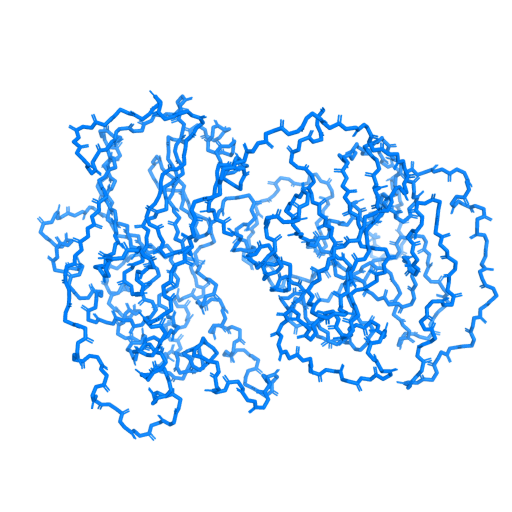9.553 -29.978 1.00 37.66 404 ASN A N 1
ATOM 3180 C CA . ASN A 1 404 ? 10.018 29.021 -31.313 1.00 37.66 404 ASN A CA 1
ATOM 3181 C C . ASN A 1 404 ? 11.029 27.888 -31.613 1.00 37.66 404 ASN A C 1
ATOM 3183 O O . ASN A 1 404 ? 12.029 27.757 -30.901 1.00 37.66 404 ASN A O 1
ATOM 3187 N N . PRO A 1 405 ? 10.763 27.052 -32.631 1.00 35.59 405 PRO A N 1
ATOM 3188 C CA . PRO A 1 405 ? 11.303 25.706 -32.767 1.00 35.59 405 PRO A CA 1
ATOM 3189 C C . PRO A 1 405 ? 12.829 25.740 -32.762 1.00 35.59 405 PRO A C 1
ATOM 3191 O O . PRO A 1 405 ? 13.437 26.468 -33.546 1.00 35.59 405 PRO A O 1
ATOM 3194 N N . CYS A 1 406 ? 13.457 24.927 -31.904 1.00 33.28 406 CYS A N 1
ATOM 3195 C CA . CYS A 1 406 ? 14.790 24.436 -32.247 1.00 33.28 406 CYS A CA 1
ATOM 3196 C C . CYS A 1 406 ? 14.685 23.912 -33.681 1.00 33.28 406 CYS A C 1
ATOM 3198 O O . CYS A 1 406 ? 13.794 23.100 -33.932 1.00 33.28 406 CYS A O 1
ATOM 3200 N N . GLU A 1 407 ? 15.529 24.415 -34.591 1.00 36.03 407 GLU A N 1
ATOM 3201 C CA . GLU A 1 407 ? 15.700 23.844 -35.929 1.00 36.03 407 GLU A CA 1
ATOM 3202 C C . GLU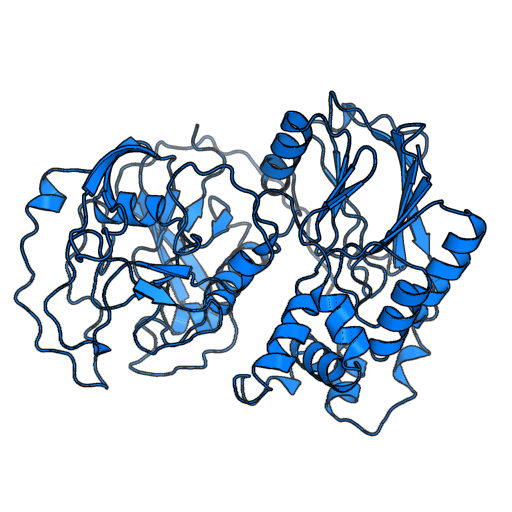 A 1 407 ? 15.651 22.323 -35.807 1.00 36.03 407 GLU A C 1
ATOM 3204 O O . GLU A 1 407 ? 16.380 21.764 -34.981 1.00 36.03 407 GLU A O 1
ATOM 3209 N N . ASP A 1 408 ? 14.724 21.698 -36.541 1.00 37.75 408 ASP A N 1
ATOM 3210 C CA . ASP A 1 408 ? 14.429 20.274 -36.425 1.00 37.75 408 ASP A CA 1
ATOM 3211 C C . ASP A 1 408 ? 15.740 19.480 -36.479 1.00 37.75 408 ASP A C 1
ATOM 3213 O O . ASP A 1 408 ? 16.387 19.441 -37.535 1.00 37.75 408 ASP A O 1
ATOM 3217 N N . PRO A 1 409 ? 16.178 18.840 -35.376 1.00 36.75 409 PRO A N 1
ATOM 3218 C CA . PRO A 1 409 ? 17.226 17.853 -35.506 1.00 36.75 409 PRO A CA 1
ATOM 3219 C C . PRO A 1 409 ? 16.677 16.754 -36.431 1.00 36.75 409 PRO A C 1
ATOM 3221 O O . PRO A 1 409 ? 15.509 16.377 -36.286 1.00 36.75 409 PRO A O 1
ATOM 3224 N N . PRO A 1 410 ? 17.471 16.250 -37.396 1.00 37.53 410 PRO A N 1
ATOM 3225 C CA . PRO A 1 410 ? 17.033 15.152 -38.249 1.00 37.53 410 PRO A CA 1
ATOM 3226 C C . PRO A 1 410 ? 16.522 14.017 -37.363 1.00 37.53 410 PRO A C 1
ATOM 3228 O O . PRO A 1 410 ? 17.112 13.778 -36.303 1.00 37.53 410 PRO A O 1
ATOM 3231 N N . TYR A 1 411 ? 15.427 13.363 -37.781 1.00 42.41 411 TYR A N 1
ATOM 3232 C CA . TYR A 1 411 ? 14.882 12.186 -37.100 1.00 42.41 411 TYR A CA 1
ATOM 3233 C C . TYR A 1 411 ? 16.052 11.318 -36.639 1.00 42.41 411 TYR A C 1
ATOM 3235 O O . TYR A 1 411 ? 16.837 10.878 -37.484 1.00 42.41 411 TYR A O 1
ATOM 3243 N N . PRO A 1 412 ? 16.240 11.141 -35.323 1.00 43.28 412 PRO A N 1
ATOM 3244 C CA . PRO A 1 412 ? 17.332 10.325 -34.858 1.00 43.28 412 PRO A CA 1
ATOM 3245 C C . PRO A 1 412 ? 17.070 8.915 -35.378 1.00 43.28 412 PRO A C 1
ATOM 3247 O O . PRO A 1 412 ? 16.028 8.335 -35.072 1.00 43.28 412 PRO A O 1
ATOM 3250 N N . ASP A 1 413 ? 17.993 8.378 -36.184 1.00 45.19 413 ASP A N 1
ATOM 3251 C CA . ASP A 1 413 ? 18.015 6.954 -36.526 1.00 45.19 413 ASP A CA 1
ATOM 3252 C C . ASP A 1 413 ? 17.782 6.135 -35.246 1.00 45.19 413 ASP A C 1
ATOM 3254 O O . ASP A 1 413 ? 18.174 6.582 -34.162 1.00 45.19 413 ASP A O 1
ATOM 3258 N N . GLU A 1 414 ? 17.208 4.926 -35.364 1.00 44.62 414 GLU A N 1
ATOM 3259 C CA . GLU A 1 414 ? 16.793 4.013 -34.269 1.00 44.62 414 GLU A CA 1
ATOM 3260 C C . GLU A 1 414 ? 17.818 3.813 -33.125 1.00 44.62 414 GLU A C 1
ATOM 3262 O O . GLU A 1 414 ? 17.513 3.201 -32.102 1.00 44.62 414 GLU A O 1
ATOM 3267 N N . LYS A 1 415 ? 19.048 4.308 -33.289 1.00 43.28 415 LYS A N 1
ATOM 3268 C CA . LYS A 1 415 ? 20.188 4.160 -32.395 1.00 43.28 415 LYS A CA 1
ATOM 3269 C C . LYS A 1 415 ? 20.682 5.445 -31.719 1.00 43.28 415 LYS A C 1
ATOM 3271 O O . LYS A 1 415 ? 21.527 5.311 -30.846 1.00 43.28 415 LYS A O 1
ATOM 3276 N N . THR A 1 416 ? 20.200 6.657 -32.024 1.00 46.06 416 THR A N 1
ATOM 3277 C CA . THR A 1 416 ? 20.866 7.878 -31.499 1.00 46.06 416 THR A CA 1
ATOM 3278 C C . THR A 1 416 ? 19.931 9.060 -31.247 1.00 46.06 416 THR A C 1
ATOM 3280 O O . THR A 1 416 ? 19.928 10.033 -31.991 1.00 46.06 416 THR A O 1
ATOM 3283 N N . TYR A 1 417 ? 19.183 9.035 -30.140 1.00 51.97 417 TYR A N 1
ATOM 3284 C CA . TYR A 1 417 ? 18.575 10.261 -29.613 1.00 51.97 417 TYR A CA 1
ATOM 3285 C C . TYR A 1 417 ? 19.664 11.180 -29.032 1.00 51.97 417 TYR A C 1
ATOM 3287 O O . TYR A 1 417 ? 20.336 10.816 -28.061 1.00 51.97 417 TYR A O 1
ATOM 3295 N N . ALA A 1 418 ? 19.843 12.368 -29.617 1.00 50.59 418 ALA A N 1
ATOM 3296 C CA . ALA A 1 418 ? 20.753 13.392 -29.107 1.00 50.59 418 ALA A CA 1
ATOM 3297 C C . ALA A 1 418 ? 20.140 14.070 -27.868 1.00 50.59 418 ALA A C 1
ATOM 3299 O O . ALA A 1 418 ? 19.373 15.030 -27.966 1.00 50.59 418 ALA A O 1
ATOM 3300 N N . PHE A 1 419 ? 20.455 13.528 -26.694 1.00 53.81 419 PHE A N 1
ATOM 3301 C CA . PHE A 1 419 ? 20.049 14.052 -25.390 1.00 53.81 419 PHE A CA 1
ATOM 3302 C C . PHE A 1 419 ? 20.594 15.471 -25.148 1.00 53.81 419 PHE A C 1
ATOM 3304 O O . PHE A 1 419 ? 21.746 15.752 -25.477 1.00 53.81 419 PHE A O 1
ATOM 3311 N N . GLY A 1 420 ? 19.780 16.370 -24.577 1.00 52.41 420 GLY A N 1
ATOM 3312 C CA . GLY A 1 420 ? 20.167 17.762 -24.320 1.00 52.41 420 GLY A CA 1
ATOM 3313 C C . GLY A 1 420 ? 20.191 18.668 -25.557 1.00 52.41 420 GLY A C 1
ATOM 3314 O O . GLY A 1 420 ? 20.780 19.748 -25.504 1.00 52.41 420 GLY A O 1
ATOM 3315 N N . SER A 1 421 ? 19.577 18.237 -26.663 1.00 53.16 421 SER A N 1
ATOM 3316 C CA . SER A 1 421 ? 19.477 19.016 -27.905 1.00 53.16 421 SER A CA 1
ATOM 3317 C C . SER A 1 421 ? 18.399 20.102 -27.859 1.00 53.16 421 SER A C 1
ATOM 3319 O O . SER A 1 421 ? 18.492 21.062 -28.626 1.00 53.16 421 SER A O 1
ATOM 3321 N N . ARG A 1 422 ? 17.408 20.009 -26.954 1.00 60.72 422 ARG A N 1
ATOM 3322 C CA . ARG A 1 422 ? 16.435 21.088 -26.734 1.00 60.72 422 ARG A CA 1
ATOM 3323 C C . ARG A 1 422 ? 16.874 21.977 -25.572 1.00 60.72 422 ARG A C 1
ATOM 3325 O O . ARG A 1 422 ? 17.367 21.520 -24.539 1.00 60.72 422 ARG A O 1
ATOM 3332 N N . GLY A 1 423 ? 16.689 23.283 -25.753 1.00 65.81 423 GLY A N 1
ATOM 3333 C CA . GLY A 1 423 ? 16.953 24.286 -24.722 1.00 65.81 423 GLY A CA 1
ATOM 3334 C C . GLY A 1 423 ? 16.144 24.059 -23.437 1.00 65.81 423 GLY A C 1
ATOM 3335 O O . GLY A 1 423 ? 15.233 23.235 -23.370 1.00 65.81 423 GLY A O 1
ATOM 3336 N N . SER A 1 424 ? 16.485 24.800 -22.384 1.00 82.12 424 SER A N 1
ATOM 3337 C CA . SER A 1 424 ? 15.702 24.807 -21.140 1.00 82.12 424 SER A CA 1
ATOM 3338 C C . SER A 1 424 ? 14.504 25.750 -21.271 1.00 82.12 424 SER A C 1
ATOM 3340 O O . SER A 1 424 ? 14.632 26.802 -21.895 1.00 82.12 424 SER A O 1
ATOM 3342 N N . ASN A 1 425 ? 13.368 25.422 -20.652 1.00 84.81 425 ASN A N 1
ATOM 3343 C CA . ASN A 1 425 ? 12.271 26.382 -20.505 1.00 84.81 425 ASN A CA 1
ATOM 3344 C C . ASN A 1 425 ? 12.599 27.455 -19.443 1.00 84.81 425 ASN A C 1
ATOM 3346 O O . ASN A 1 425 ? 13.676 27.446 -18.841 1.00 84.81 425 ASN A O 1
ATOM 3350 N N . ALA A 1 426 ? 11.668 28.381 -19.183 1.00 86.44 426 ALA A N 1
ATOM 3351 C CA . ALA A 1 426 ? 11.892 29.506 -18.267 1.00 86.44 426 ALA A CA 1
ATOM 3352 C C . ALA A 1 426 ? 12.159 29.091 -16.804 1.00 86.44 426 ALA A C 1
ATOM 3354 O O . ALA A 1 426 ? 12.623 29.911 -16.014 1.00 86.44 426 ALA A O 1
ATOM 3355 N N . TRP A 1 427 ? 11.893 27.834 -16.433 1.00 89.81 427 TRP A N 1
ATOM 3356 C CA . TRP A 1 427 ? 12.208 27.272 -15.115 1.00 89.81 427 TRP A CA 1
ATOM 3357 C C . TRP A 1 427 ? 13.429 26.347 -15.122 1.00 89.81 427 TRP A C 1
ATOM 3359 O O . TRP A 1 427 ? 13.682 25.669 -14.133 1.00 89.81 427 TRP A O 1
ATOM 3369 N N . GLY A 1 428 ? 14.197 26.302 -16.213 1.00 87.38 428 GLY A N 1
ATOM 3370 C CA . GLY A 1 428 ? 15.410 25.486 -16.300 1.00 87.38 428 GLY A CA 1
ATOM 3371 C C . GLY A 1 428 ? 15.160 24.010 -16.625 1.00 87.38 428 GLY A C 1
ATOM 3372 O O . GLY A 1 428 ? 16.122 23.247 -16.719 1.00 87.38 428 GLY A O 1
ATOM 3373 N N . LEU A 1 429 ? 13.903 23.603 -16.849 1.00 88.12 429 LEU A N 1
ATOM 3374 C CA . LEU A 1 429 ? 13.556 22.240 -17.250 1.00 88.12 429 LEU A CA 1
ATOM 3375 C C . LEU A 1 429 ? 13.971 22.021 -18.702 1.00 88.12 429 LEU A C 1
ATOM 3377 O O . LEU A 1 429 ? 13.549 22.748 -19.601 1.00 88.12 429 LEU A O 1
ATOM 3381 N N . ARG A 1 430 ? 14.805 21.016 -18.928 1.00 85.31 430 ARG A N 1
ATOM 3382 C CA . ARG A 1 430 ? 15.362 20.667 -20.239 1.00 85.31 430 ARG A CA 1
ATOM 3383 C C . ARG A 1 430 ? 14.642 19.471 -20.827 1.00 85.31 430 ARG A C 1
ATOM 3385 O O . ARG A 1 430 ? 14.215 18.592 -20.080 1.00 85.31 430 ARG A O 1
ATOM 3392 N N . ASP A 1 431 ? 14.533 19.436 -22.151 1.00 76.12 431 ASP A N 1
ATOM 3393 C CA . ASP A 1 431 ? 13.892 18.360 -22.921 1.00 76.12 431 ASP A CA 1
ATOM 3394 C C . ASP A 1 431 ? 12.429 18.049 -22.517 1.00 76.12 431 ASP A C 1
ATOM 3396 O O . ASP A 1 431 ? 11.873 17.032 -22.930 1.00 76.12 431 ASP A O 1
ATOM 3400 N N . ILE A 1 432 ? 11.765 18.929 -21.755 1.00 78.44 432 ILE A N 1
ATOM 3401 C CA . ILE A 1 432 ? 10.342 18.780 -21.433 1.00 78.44 432 ILE A CA 1
ATOM 3402 C C . ILE A 1 432 ? 9.501 19.035 -22.692 1.00 78.44 432 ILE A C 1
ATOM 3404 O O . ILE A 1 432 ? 9.624 20.075 -23.341 1.00 78.44 432 ILE A O 1
ATOM 3408 N N . GLY A 1 433 ? 8.667 18.065 -23.071 1.00 63.22 433 GLY A N 1
ATOM 3409 C CA . GLY A 1 433 ? 7.959 18.088 -24.358 1.00 63.22 433 GLY A CA 1
ATOM 3410 C C . GLY A 1 433 ? 8.864 17.808 -25.565 1.00 63.22 433 GLY A C 1
ATOM 3411 O O . GLY A 1 433 ? 8.609 18.324 -26.655 1.00 63.22 433 GLY A O 1
ATOM 3412 N N . SER A 1 434 ? 9.946 17.048 -25.367 1.00 65.19 434 SER A N 1
ATOM 3413 C CA . SER A 1 434 ? 10.792 16.507 -26.437 1.00 65.19 434 SER A CA 1
ATOM 3414 C C . SER A 1 434 ? 10.150 15.302 -27.149 1.00 65.19 434 SER A C 1
ATOM 3416 O O . SER A 1 434 ? 8.962 15.044 -26.974 1.00 65.19 434 SER A O 1
ATOM 3418 N N . THR A 1 435 ? 10.904 14.568 -27.979 1.00 63.38 435 THR A N 1
ATOM 3419 C CA . THR A 1 435 ? 10.405 13.376 -28.701 1.00 63.38 435 THR A CA 1
ATOM 3420 C C . THR A 1 435 ? 10.336 12.112 -27.832 1.00 63.38 435 THR A C 1
ATOM 3422 O O . THR A 1 435 ? 10.098 11.032 -28.368 1.00 63.38 435 THR A O 1
ATOM 3425 N N . LEU A 1 436 ? 10.635 12.225 -26.532 1.00 71.31 436 LEU A N 1
ATOM 3426 C CA . LEU A 1 436 ? 10.411 11.174 -25.546 1.00 71.31 436 LEU A CA 1
ATOM 3427 C C . LEU A 1 436 ? 9.080 11.396 -24.837 1.00 71.31 436 LEU A C 1
ATOM 3429 O O . LEU A 1 436 ? 8.799 12.493 -24.349 1.00 71.31 436 LEU A O 1
ATOM 3433 N N . GLY A 1 437 ? 8.316 10.320 -24.705 1.00 76.44 437 GLY A N 1
ATOM 3434 C CA . GLY A 1 437 ? 7.135 10.279 -23.867 1.00 76.44 437 GLY A CA 1
ATOM 3435 C C . GLY A 1 437 ? 7.524 10.204 -22.392 1.00 76.44 437 GLY A C 1
ATOM 3436 O O . GLY A 1 437 ? 8.445 9.476 -22.024 1.00 76.44 437 GLY A O 1
ATOM 3437 N N . GLU A 1 438 ? 6.817 10.931 -21.534 1.00 84.94 438 GLU A N 1
ATOM 3438 C CA . GLU A 1 438 ? 6.995 10.912 -20.082 1.00 84.94 438 GLU A CA 1
ATOM 3439 C C . GLU A 1 438 ? 5.742 10.349 -19.396 1.00 84.94 438 GLU A C 1
ATOM 3441 O O . GLU A 1 438 ? 4.637 10.862 -19.588 1.00 84.94 438 GLU A O 1
ATOM 3446 N N . TRP A 1 439 ? 5.909 9.301 -18.581 1.00 85.56 439 TRP A N 1
ATOM 3447 C CA . TRP A 1 439 ? 4.818 8.733 -17.779 1.00 85.56 439 TRP A CA 1
ATOM 3448 C C . TRP A 1 439 ? 4.237 9.750 -16.781 1.00 85.56 439 TRP A C 1
ATOM 3450 O O . TRP A 1 439 ? 4.975 10.298 -15.957 1.00 85.56 439 TRP A O 1
ATOM 3460 N N . THR A 1 440 ? 2.910 9.921 -16.790 1.00 82.62 440 THR A N 1
ATOM 3461 C CA . THR A 1 440 ? 2.153 10.671 -15.771 1.00 82.62 440 THR A CA 1
ATOM 3462 C C . THR A 1 440 ? 1.154 9.771 -15.036 1.00 82.62 440 THR A C 1
ATOM 3464 O O . THR A 1 440 ? 0.952 8.607 -15.393 1.00 82.62 440 THR A O 1
ATOM 3467 N N . THR A 1 441 ? 0.568 10.266 -13.942 1.00 76.69 441 THR A N 1
ATOM 3468 C CA . THR A 1 441 ? -0.312 9.460 -13.071 1.00 76.69 441 THR A CA 1
ATOM 3469 C C . THR A 1 441 ? -1.711 9.199 -13.635 1.00 76.69 441 THR A C 1
ATOM 3471 O O . THR A 1 441 ? -2.411 8.303 -13.157 1.00 76.69 441 THR A O 1
ATOM 3474 N N . GLU A 1 442 ? -2.139 9.981 -14.620 1.00 69.38 442 GLU A N 1
ATOM 3475 C CA . GLU A 1 442 ? -3.516 10.047 -15.088 1.00 69.38 442 GLU A CA 1
ATOM 3476 C C . GLU A 1 442 ? -3.897 8.836 -15.937 1.00 69.38 442 GLU A C 1
ATOM 3478 O O . GLU A 1 442 ? -3.103 8.266 -16.691 1.00 69.38 442 GLU A O 1
ATOM 3483 N N . VAL A 1 443 ? -5.168 8.458 -15.815 1.00 59.72 443 VAL A N 1
ATOM 3484 C CA . VAL A 1 443 ? -5.781 7.416 -16.631 1.00 59.72 443 VAL A CA 1
ATOM 3485 C C . VAL A 1 443 ? -6.375 8.053 -17.884 1.00 59.72 443 VAL A C 1
ATOM 3487 O O . VAL A 1 443 ? -7.144 9.009 -17.790 1.00 59.72 443 VAL A O 1
ATOM 3490 N N . PHE A 1 444 ? -6.023 7.513 -19.047 1.00 52.47 444 PHE A N 1
ATOM 3491 C CA . PHE A 1 444 ? -6.540 7.923 -20.348 1.00 52.47 444 PHE A CA 1
ATOM 3492 C C . PHE A 1 444 ? -8.077 7.831 -20.395 1.00 52.47 444 PHE A C 1
ATOM 3494 O O . PHE A 1 444 ? -8.658 6.881 -19.868 1.00 52.47 444 PHE A O 1
ATOM 3501 N N . GLY A 1 445 ? -8.726 8.824 -21.013 1.00 48.81 445 GLY A N 1
ATOM 3502 C CA . GLY A 1 445 ? -10.186 8.917 -21.144 1.00 48.81 445 GLY A CA 1
ATOM 3503 C C . GLY A 1 445 ? -10.928 9.547 -19.953 1.00 48.81 445 GLY A C 1
ATOM 3504 O O . GLY A 1 445 ? -12.155 9.647 -19.979 1.00 48.81 445 GLY A O 1
ATOM 3505 N N . ARG A 1 446 ? -10.233 9.997 -18.894 1.00 54.94 446 ARG A N 1
ATOM 3506 C CA . ARG A 1 446 ? -10.875 10.634 -17.727 1.00 54.94 446 ARG A CA 1
ATOM 3507 C C . ARG A 1 446 ? -10.874 12.161 -17.842 1.00 54.94 446 ARG A C 1
ATOM 3509 O O . ARG A 1 446 ? -9.822 12.780 -17.952 1.00 54.94 446 ARG A O 1
ATOM 3516 N N . LYS A 1 447 ? -12.052 12.789 -17.736 1.00 52.62 447 LYS A N 1
ATOM 3517 C CA . LYS A 1 447 ? -12.174 14.259 -17.735 1.00 52.62 447 LYS A CA 1
ATOM 3518 C C . LYS A 1 447 ? -11.608 14.875 -16.455 1.00 52.62 447 LYS A C 1
ATOM 3520 O O . LYS A 1 447 ? -11.860 14.381 -15.351 1.00 52.62 447 LYS A O 1
ATOM 3525 N N . TYR A 1 448 ? -10.921 16.011 -16.588 1.00 47.22 448 TYR A N 1
ATOM 3526 C CA . TYR A 1 448 ? -10.450 16.796 -15.446 1.00 47.22 448 TYR A CA 1
ATOM 3527 C C . TYR A 1 448 ? -11.609 17.193 -14.521 1.00 47.22 448 TYR A C 1
ATOM 3529 O O . TYR A 1 448 ? -12.539 17.882 -14.947 1.00 47.22 448 TYR A O 1
ATOM 3537 N N . GLY A 1 449 ? -11.531 16.780 -13.251 1.00 40.81 449 GLY A N 1
ATOM 3538 C CA . GLY A 1 449 ? -12.546 17.059 -12.227 1.00 40.81 449 GLY A CA 1
ATOM 3539 C C . GLY A 1 449 ? -13.672 16.024 -12.112 1.00 40.81 449 GLY A C 1
ATOM 3540 O O . GLY A 1 449 ? -14.604 16.251 -11.346 1.00 40.81 449 GLY A O 1
ATOM 3541 N N . SER A 1 450 ? -13.602 14.895 -12.830 1.00 40.78 450 SER A N 1
ATOM 3542 C CA . SER A 1 450 ? -14.542 13.783 -12.638 1.00 40.78 450 SER A CA 1
ATOM 3543 C C . SER A 1 450 ? -14.414 13.178 -11.228 1.00 40.78 450 SER A C 1
ATOM 3545 O O . SER A 1 450 ? -13.321 12.851 -10.753 1.00 40.78 450 SER A O 1
ATOM 3547 N N . THR A 1 451 ? -15.561 13.010 -10.570 1.00 39.09 451 THR A N 1
ATOM 3548 C CA . THR A 1 451 ? -15.742 12.294 -9.297 1.00 39.09 451 THR A CA 1
ATOM 3549 C C . THR A 1 451 ? -16.178 10.842 -9.505 1.00 39.09 451 THR A C 1
ATOM 3551 O O . THR A 1 451 ? -16.591 10.192 -8.547 1.00 39.09 451 THR A O 1
ATOM 3554 N N . ASP A 1 452 ? -16.140 10.339 -10.744 1.00 37.59 452 ASP A N 1
ATOM 3555 C CA . ASP A 1 452 ? -16.607 8.990 -11.064 1.00 37.59 452 ASP A CA 1
ATOM 3556 C C . ASP A 1 452 ? -15.749 7.950 -10.334 1.00 37.59 452 ASP A C 1
ATOM 3558 O O . ASP A 1 452 ? -14.531 8.139 -10.179 1.00 37.59 452 ASP A O 1
ATOM 3562 N N . ARG A 1 453 ? -16.404 6.877 -9.863 1.00 37.03 453 ARG A N 1
ATOM 3563 C CA . ARG A 1 453 ? -15.763 5.760 -9.159 1.00 37.03 453 ARG A CA 1
ATOM 3564 C C . ARG A 1 453 ? -14.630 5.186 -10.012 1.00 37.03 453 ARG A C 1
ATOM 3566 O O . ARG A 1 453 ? -14.740 5.069 -11.230 1.00 37.03 453 ARG A O 1
ATOM 3573 N N . ILE A 1 454 ? -13.520 4.855 -9.356 1.00 39.38 454 ILE A N 1
ATOM 3574 C CA . ILE A 1 454 ? -12.407 4.150 -9.991 1.00 39.38 454 ILE A CA 1
ATOM 3575 C C . ILE A 1 454 ? -12.801 2.670 -10.060 1.00 39.38 454 ILE A C 1
ATOM 3577 O O . ILE A 1 454 ? -12.547 1.927 -9.119 1.00 39.38 454 ILE A O 1
ATOM 3581 N N . ASP A 1 455 ? -13.457 2.261 -11.143 1.00 33.75 455 ASP A N 1
ATOM 3582 C CA . ASP A 1 455 ? -13.819 0.857 -11.375 1.00 33.75 455 ASP A CA 1
ATOM 3583 C C . ASP A 1 455 ? -12.629 0.053 -11.954 1.00 33.75 455 ASP A C 1
ATOM 3585 O O . ASP A 1 455 ? -11.697 0.616 -12.536 1.00 33.75 455 ASP A O 1
ATOM 3589 N N . GLU A 1 456 ? -12.667 -1.281 -11.828 1.00 33.62 456 GLU A N 1
ATOM 3590 C CA . GLU A 1 456 ? -11.624 -2.257 -12.225 1.00 33.62 456 GLU A CA 1
ATOM 3591 C C . GLU A 1 456 ? -11.028 -2.059 -13.632 1.00 33.62 456 GLU A C 1
ATOM 3593 O O . GLU A 1 456 ? -9.849 -2.333 -13.871 1.00 33.62 456 GLU A O 1
ATOM 3598 N N . VAL A 1 457 ? -11.810 -1.516 -14.567 1.00 31.55 457 VAL A N 1
ATOM 3599 C CA . VAL A 1 457 ? -11.399 -1.250 -15.955 1.00 31.55 457 VAL A CA 1
ATOM 3600 C C . VAL A 1 457 ? -10.336 -0.138 -16.045 1.00 31.55 457 VAL A C 1
ATOM 3602 O O . VAL A 1 457 ? -9.453 -0.194 -16.903 1.00 31.55 457 VAL A O 1
ATOM 3605 N N . LEU A 1 458 ? -10.328 0.829 -15.116 1.00 38.81 458 LEU A N 1
ATOM 3606 C CA . LEU A 1 458 ? -9.352 1.934 -15.076 1.00 38.81 458 LEU A CA 1
ATOM 3607 C C . LEU A 1 458 ? -7.941 1.479 -14.636 1.00 38.81 458 LEU A C 1
ATOM 3609 O O . LEU A 1 458 ? -6.945 2.179 -14.859 1.00 38.81 458 LEU A O 1
ATOM 3613 N N . MET A 1 459 ? -7.823 0.284 -14.044 1.00 38.81 459 MET A N 1
ATOM 3614 C CA . MET A 1 459 ? -6.545 -0.295 -13.606 1.00 38.81 459 MET A CA 1
ATOM 3615 C C . MET A 1 459 ? -5.697 -0.809 -14.780 1.00 38.81 459 MET A C 1
ATOM 3617 O O . MET A 1 459 ? -4.471 -0.720 -14.738 1.00 38.81 459 MET A O 1
ATOM 3621 N N . LEU A 1 460 ? -6.351 -1.292 -15.841 1.00 34.66 460 LEU A N 1
ATOM 3622 C CA . LEU A 1 460 ? -5.733 -1.702 -17.111 1.00 34.66 460 LEU A CA 1
ATOM 3623 C C . LEU A 1 460 ? -5.758 -0.591 -18.164 1.00 34.66 460 LEU A C 1
ATOM 3625 O O . LEU A 1 460 ? -5.079 -0.698 -19.189 1.00 34.66 460 LEU A O 1
ATOM 3629 N N . ALA A 1 461 ? -6.536 0.462 -17.913 1.00 41.69 461 ALA A N 1
ATOM 3630 C CA . ALA A 1 461 ? -6.652 1.590 -18.811 1.00 41.69 461 ALA A CA 1
ATOM 3631 C C . ALA A 1 461 ? -5.296 2.263 -19.013 1.00 41.69 461 ALA A C 1
ATOM 3633 O O . ALA A 1 461 ? -4.451 2.350 -18.114 1.00 41.69 461 ALA A O 1
ATOM 3634 N N . HIS A 1 462 ? -5.087 2.713 -20.240 1.00 43.78 462 HIS A N 1
ATOM 3635 C CA . HIS A 1 462 ? -3.840 3.324 -20.637 1.00 43.78 462 HIS A CA 1
ATOM 3636 C C . HIS A 1 462 ? -3.512 4.518 -19.731 1.00 43.78 462 HIS A C 1
ATOM 3638 O O . HIS A 1 462 ? -4.399 5.255 -19.307 1.00 43.78 462 HIS A O 1
ATOM 3644 N N . ARG A 1 463 ? -2.245 4.667 -19.354 1.00 57.97 463 ARG A N 1
ATOM 3645 C CA . ARG A 1 463 ? -1.754 5.863 -18.673 1.00 57.97 463 ARG A CA 1
ATOM 3646 C C . ARG A 1 463 ? -1.354 6.882 -19.703 1.00 57.97 463 ARG A C 1
ATOM 3648 O O . ARG A 1 463 ? -0.901 6.521 -20.793 1.00 57.97 463 ARG A O 1
ATOM 3655 N N . LEU A 1 464 ? -1.546 8.133 -19.332 1.00 55.81 464 LEU A N 1
ATOM 3656 C CA . LEU A 1 464 ? -1.195 9.238 -20.186 1.00 55.81 464 LEU A CA 1
ATOM 3657 C C . LEU A 1 464 ? 0.332 9.365 -20.236 1.00 55.81 464 LEU A C 1
ATOM 3659 O O . LEU A 1 464 ? 1.039 9.266 -19.230 1.00 55.81 464 LEU A O 1
ATOM 3663 N N . VAL A 1 465 ? 0.832 9.501 -21.453 1.00 54.56 465 VAL A N 1
ATOM 3664 C CA . VAL A 1 465 ? 2.234 9.727 -21.767 1.00 54.56 465 VAL A CA 1
ATOM 3665 C C . VAL A 1 465 ? 2.284 11.096 -22.420 1.00 54.56 465 VAL A C 1
ATOM 3667 O O . VAL A 1 465 ? 1.693 11.307 -23.480 1.00 54.56 465 VAL A O 1
ATOM 3670 N N . CYS A 1 466 ? 2.940 12.039 -21.754 1.00 56.19 466 CYS A N 1
ATOM 3671 C CA . CYS A 1 466 ? 3.051 13.410 -22.233 1.00 56.19 466 CYS A CA 1
ATOM 3672 C C . CYS A 1 466 ? 4.376 13.602 -22.974 1.00 56.19 466 CYS A C 1
ATOM 3674 O O . CYS A 1 466 ? 5.415 13.160 -22.490 1.00 56.19 466 CYS A O 1
ATOM 3676 N N . GLY A 1 467 ? 4.359 14.294 -24.114 1.00 57.69 467 GLY A N 1
ATOM 3677 C CA . GLY A 1 467 ? 5.544 14.472 -24.964 1.00 57.69 467 GLY A CA 1
ATOM 3678 C C . GLY A 1 467 ? 5.412 13.731 -26.293 1.00 57.69 467 GLY A C 1
ATOM 3679 O O . GLY A 1 467 ? 4.312 13.351 -26.681 1.00 57.69 467 GLY A O 1
ATOM 3680 N N . GLY A 1 468 ? 6.516 13.588 -27.022 1.00 55.59 468 GLY A N 1
ATOM 3681 C CA . GLY A 1 468 ? 6.519 12.972 -28.349 1.00 55.59 468 GLY A CA 1
ATOM 3682 C C . GLY A 1 468 ? 6.855 11.491 -28.365 1.00 55.59 468 GLY A C 1
ATOM 3683 O O . GLY A 1 468 ? 7.366 10.943 -27.396 1.00 55.59 468 GLY A O 1
ATOM 3684 N N . ASP A 1 469 ? 6.621 10.868 -29.516 1.00 52.75 469 ASP A N 1
ATOM 3685 C CA . ASP A 1 469 ? 7.116 9.538 -29.859 1.00 52.75 469 ASP A CA 1
ATOM 3686 C C . ASP A 1 469 ? 7.810 9.622 -31.218 1.00 52.75 469 ASP A C 1
ATOM 3688 O O . ASP A 1 469 ? 7.179 9.833 -32.253 1.00 52.75 469 ASP A O 1
ATOM 3692 N N . TRP A 1 470 ? 9.132 9.458 -31.216 1.00 47.97 470 TRP A N 1
ATOM 3693 C CA . TRP A 1 470 ? 9.933 9.462 -32.440 1.00 47.97 470 TRP A CA 1
ATOM 3694 C C . TRP A 1 470 ? 9.569 8.335 -33.423 1.00 47.97 470 TRP A C 1
ATOM 3696 O O . TRP A 1 470 ? 9.958 8.404 -34.584 1.00 47.97 470 TRP A O 1
ATOM 3706 N N . SER A 1 471 ? 8.851 7.290 -32.987 1.00 42.41 471 SER A N 1
ATOM 3707 C CA . SER A 1 471 ? 8.529 6.118 -33.813 1.00 42.41 471 SER A CA 1
ATOM 3708 C C . SER A 1 471 ? 7.347 6.326 -34.761 1.00 42.41 471 SER A C 1
ATOM 3710 O O . SER A 1 471 ? 7.126 5.487 -35.632 1.00 42.41 471 SER A O 1
ATOM 3712 N N . PHE A 1 472 ? 6.614 7.439 -34.638 1.00 40.09 472 PHE A N 1
ATOM 3713 C CA . PHE A 1 472 ? 5.428 7.704 -35.458 1.00 40.09 472 PHE A CA 1
ATOM 3714 C C . PHE A 1 472 ? 5.661 8.560 -36.710 1.00 40.09 472 PHE A C 1
ATOM 3716 O O . PHE A 1 472 ? 4.714 8.763 -37.456 1.00 40.09 472 PHE A O 1
ATOM 3723 N N . GLY A 1 473 ? 6.886 9.010 -37.008 1.00 38.81 473 GLY A N 1
ATOM 3724 C CA . GLY A 1 473 ? 7.216 9.624 -38.309 1.00 38.81 473 GLY A CA 1
ATOM 3725 C C . GLY A 1 473 ? 6.453 10.909 -38.688 1.00 38.81 473 GLY A C 1
ATOM 3726 O O . GLY A 1 473 ? 6.624 11.390 -39.803 1.00 38.81 473 GLY A O 1
ATOM 3727 N N . ASP A 1 474 ? 5.649 11.467 -37.781 1.00 36.94 474 ASP A N 1
ATOM 3728 C CA . ASP A 1 474 ? 4.826 12.665 -37.980 1.00 36.94 474 ASP A CA 1
ATOM 3729 C C . ASP A 1 474 ? 5.458 13.910 -37.307 1.00 36.94 474 ASP A C 1
ATOM 3731 O O . ASP A 1 474 ? 6.330 13.754 -36.440 1.00 36.94 474 ASP A O 1
ATOM 3735 N N . PRO A 1 475 ? 5.095 15.144 -37.736 1.00 39.16 475 PRO A N 1
ATOM 3736 C CA . PRO A 1 475 ? 5.769 16.400 -37.367 1.00 39.16 475 PRO A CA 1
ATOM 3737 C C . PRO A 1 475 ? 5.744 16.705 -35.854 1.00 39.16 475 PRO A C 1
ATOM 3739 O O . PRO A 1 475 ? 4.973 16.094 -35.113 1.00 39.16 475 PRO A O 1
ATOM 3742 N N . PRO A 1 476 ? 6.580 17.651 -35.365 1.00 43.66 476 PRO A N 1
ATOM 3743 C CA . PRO A 1 476 ? 6.744 17.909 -33.939 1.00 43.66 476 PRO A CA 1
ATOM 3744 C C . PRO A 1 476 ? 5.416 18.182 -33.226 1.00 43.66 476 PRO A C 1
ATOM 3746 O O . PRO A 1 476 ? 4.669 19.096 -33.565 1.00 43.66 476 PRO A O 1
ATOM 3749 N N . VAL A 1 477 ? 5.210 17.368 -32.194 1.00 45.31 477 VAL A N 1
ATOM 3750 C CA . VAL A 1 477 ? 4.199 17.407 -31.135 1.00 45.31 477 VAL A CA 1
ATOM 3751 C C . VAL A 1 477 ? 3.669 18.822 -30.871 1.00 45.31 477 VAL A C 1
ATOM 3753 O O . VAL A 1 477 ? 4.426 19.700 -30.433 1.00 45.31 477 VAL A O 1
ATOM 3756 N N . GLN A 1 478 ? 2.366 19.040 -31.066 1.00 45.16 478 GLN A N 1
ATOM 3757 C CA . GLN A 1 478 ? 1.710 20.267 -30.620 1.00 45.16 478 GLN A CA 1
ATOM 3758 C C . GLN A 1 478 ? 1.792 20.379 -29.088 1.00 45.16 478 GLN A C 1
ATOM 3760 O O . GLN A 1 478 ? 2.167 19.456 -28.358 1.00 45.16 478 GLN A O 1
ATOM 3765 N N . THR A 1 479 ? 1.511 21.568 -28.564 1.00 46.41 479 THR A N 1
ATOM 3766 C CA . THR A 1 479 ? 1.804 21.996 -27.185 1.00 46.41 479 THR A CA 1
ATOM 3767 C C . THR A 1 479 ? 1.249 21.090 -26.073 1.00 46.41 479 THR A C 1
ATOM 3769 O O . THR A 1 479 ? 1.694 21.229 -24.931 1.00 46.41 479 THR A O 1
ATOM 3772 N N . GLN A 1 480 ? 0.339 20.152 -26.375 1.00 51.25 480 GLN A N 1
ATOM 3773 C CA . GLN A 1 480 ? -0.336 19.270 -25.415 1.00 51.25 480 GLN A CA 1
ATOM 3774 C C . GLN A 1 480 ? -0.699 17.871 -25.970 1.00 51.25 480 GLN A C 1
ATOM 3776 O O . GLN A 1 480 ? -1.637 17.262 -25.458 1.00 51.25 480 GLN A O 1
ATOM 3781 N N . ASP A 1 481 ? -0.013 17.341 -26.995 1.00 52.69 481 ASP A N 1
ATOM 3782 C CA . ASP A 1 481 ? -0.412 16.022 -27.522 1.00 52.69 481 ASP A CA 1
ATOM 3783 C C . ASP A 1 481 ? -0.335 14.934 -26.445 1.00 52.69 481 ASP A C 1
ATOM 3785 O O . ASP A 1 481 ? 0.636 14.818 -25.687 1.00 52.69 481 ASP A O 1
ATOM 3789 N N . ARG A 1 482 ? -1.412 14.149 -26.386 1.00 58.81 482 ARG A N 1
ATOM 3790 C CA . ARG A 1 482 ? -1.607 13.062 -25.437 1.00 58.81 482 ARG A CA 1
ATOM 3791 C C . ARG A 1 482 ? -1.342 11.752 -26.146 1.00 58.81 482 ARG A C 1
ATOM 3793 O O . ARG A 1 482 ? -2.069 11.381 -27.065 1.00 58.81 482 ARG A O 1
ATOM 3800 N N . MET A 1 483 ? -0.349 11.023 -25.671 1.00 57.12 483 MET A N 1
ATOM 3801 C CA . MET A 1 483 ? -0.224 9.609 -25.976 1.00 57.12 483 MET A CA 1
ATOM 3802 C C . MET A 1 483 ? -0.736 8.793 -24.804 1.00 57.12 483 MET A C 1
ATOM 3804 O O . MET A 1 483 ? -0.873 9.281 -23.681 1.00 57.12 483 MET A O 1
ATOM 3808 N N . TRP A 1 484 ? -1.022 7.525 -25.058 1.00 57.94 484 TRP A N 1
ATOM 3809 C CA . TRP A 1 484 ? -1.455 6.621 -24.013 1.00 57.94 484 TRP A CA 1
ATOM 3810 C C . TRP A 1 484 ? -0.821 5.249 -24.199 1.00 57.94 484 TRP A C 1
ATOM 3812 O O . TRP A 1 484 ? -0.685 4.737 -25.310 1.00 57.94 484 TRP A O 1
ATOM 3822 N N . GLY A 1 485 ? -0.402 4.646 -23.091 1.00 51.19 485 GLY A N 1
ATOM 3823 C CA . GLY A 1 485 ? 0.198 3.318 -23.083 1.00 51.19 485 GLY A CA 1
ATOM 3824 C C . GLY A 1 485 ? -0.375 2.474 -21.962 1.00 51.19 485 GLY A C 1
ATOM 3825 O O . GLY A 1 485 ? -0.686 2.985 -20.891 1.00 51.19 485 GLY A O 1
ATOM 3826 N N . ALA A 1 486 ? -0.533 1.165 -22.175 1.00 50.59 486 ALA A N 1
ATOM 3827 C CA . ALA A 1 486 ? -0.875 0.278 -21.063 1.00 50.59 486 ALA A CA 1
ATOM 3828 C C . ALA A 1 486 ? 0.190 0.425 -19.951 1.00 50.59 486 ALA A C 1
ATOM 3830 O O . ALA A 1 486 ? 1.368 0.553 -20.278 1.00 50.59 486 ALA A O 1
ATOM 3831 N N . PRO A 1 487 ? -0.163 0.380 -18.655 1.00 51.38 487 PRO A N 1
ATOM 3832 C CA . PRO A 1 487 ? 0.809 0.599 -17.575 1.00 51.38 487 PRO A CA 1
ATOM 3833 C C . PRO A 1 487 ? 2.024 -0.349 -17.624 1.00 51.38 487 PRO A C 1
ATOM 3835 O O . PRO A 1 487 ? 3.127 0.009 -17.222 1.00 51.38 487 PRO A O 1
ATOM 3838 N N . GLY A 1 488 ? 1.826 -1.568 -18.139 1.00 49.34 488 GLY A N 1
ATOM 3839 C CA . GLY A 1 488 ? 2.881 -2.563 -18.366 1.00 49.34 488 GLY A CA 1
ATOM 3840 C C . GLY A 1 488 ? 3.484 -2.549 -19.774 1.00 49.34 488 GLY A C 1
ATOM 3841 O O . GLY A 1 488 ? 4.092 -3.538 -20.172 1.00 49.34 488 GLY A O 1
ATOM 3842 N N . TRP A 1 489 ? 3.239 -1.509 -20.570 1.00 59.00 489 TRP A N 1
ATOM 3843 C CA . TRP A 1 489 ? 3.867 -1.329 -21.875 1.00 59.00 489 TRP A CA 1
ATOM 3844 C C . TRP A 1 489 ? 5.211 -0.634 -21.682 1.00 59.00 489 TRP A C 1
ATOM 3846 O O . TRP A 1 489 ? 5.300 0.347 -20.953 1.00 59.00 489 TRP A O 1
ATOM 3856 N N . SER A 1 490 ? 6.250 -1.139 -22.334 1.00 67.94 490 SER A N 1
ATOM 3857 C CA . SER A 1 490 ? 7.550 -0.489 -22.426 1.00 67.94 490 SER A CA 1
ATOM 3858 C C . SER A 1 490 ? 7.857 -0.242 -23.897 1.00 67.94 490 SER A C 1
ATOM 3860 O O . SER A 1 490 ? 7.756 -1.142 -24.730 1.00 67.94 490 SER A O 1
ATOM 3862 N N . LYS A 1 491 ? 8.211 0.996 -24.235 1.00 67.12 491 LYS A N 1
ATOM 3863 C CA . LYS A 1 491 ? 8.739 1.353 -25.553 1.00 67.12 491 LYS A CA 1
ATOM 3864 C C . LYS A 1 491 ? 10.017 2.153 -25.371 1.00 67.12 491 LYS A C 1
ATOM 3866 O O . LYS A 1 491 ? 10.121 2.949 -24.440 1.00 67.12 491 LYS A O 1
ATOM 3871 N N . ASN A 1 492 ? 10.961 1.992 -26.293 1.00 71.25 492 ASN A N 1
ATOM 3872 C CA . ASN A 1 492 ? 12.244 2.699 -26.243 1.00 71.25 492 ASN A CA 1
ATOM 3873 C C . ASN A 1 492 ? 12.103 4.224 -26.399 1.00 71.25 492 ASN A C 1
ATOM 3875 O O . ASN A 1 492 ? 13.061 4.935 -26.142 1.00 71.25 492 ASN A O 1
ATOM 3879 N N . CYS A 1 493 ? 10.920 4.720 -26.770 1.00 69.25 493 CYS A N 1
ATOM 3880 C CA . CYS A 1 493 ? 10.561 6.138 -26.820 1.00 69.25 493 CYS A CA 1
ATOM 3881 C C . CYS A 1 493 ? 9.883 6.668 -25.542 1.00 69.25 493 CYS A C 1
ATOM 3883 O O . CYS A 1 493 ? 9.476 7.825 -25.521 1.00 69.25 493 CYS A O 1
ATOM 3885 N N . ILE A 1 494 ? 9.731 5.854 -24.488 1.00 75.44 494 ILE A N 1
ATOM 3886 C CA . ILE A 1 494 ? 9.062 6.254 -23.241 1.00 75.44 494 ILE A CA 1
ATOM 3887 C C . ILE A 1 494 ? 10.051 6.225 -22.074 1.00 75.44 494 ILE A C 1
ATOM 3889 O O . ILE A 1 494 ? 10.735 5.226 -21.840 1.00 75.44 494 ILE A O 1
ATOM 3893 N N . SER A 1 495 ? 10.077 7.327 -21.330 1.00 86.38 495 SER A N 1
ATOM 3894 C CA . SER A 1 495 ? 10.870 7.590 -20.133 1.00 86.38 495 SER A CA 1
ATOM 3895 C C . SER A 1 495 ? 9.982 8.212 -19.038 1.00 86.38 495 SER A C 1
ATOM 3897 O O . SER A 1 495 ? 8.752 8.134 -19.079 1.00 86.38 495 SER A O 1
ATOM 3899 N N . PHE A 1 496 ? 10.589 8.819 -18.021 1.00 91.38 496 PHE A N 1
ATOM 3900 C CA . PHE A 1 496 ? 9.883 9.513 -16.949 1.00 91.38 496 PHE A CA 1
ATOM 3901 C C . PHE A 1 496 ? 10.737 10.596 -16.294 1.00 91.38 496 PHE A C 1
ATOM 3903 O O . PHE A 1 496 ? 11.971 10.587 -16.348 1.00 91.38 496 PHE A O 1
ATOM 3910 N N . ARG A 1 497 ? 10.040 11.515 -15.628 1.00 92.69 497 ARG A N 1
ATOM 3911 C CA . ARG A 1 497 ? 10.611 12.631 -14.883 1.00 92.69 497 ARG A CA 1
ATOM 3912 C C . ARG A 1 497 ? 9.878 12.754 -13.549 1.00 92.69 497 ARG A C 1
ATOM 3914 O O . ARG A 1 497 ? 8.715 13.141 -13.555 1.00 92.69 497 ARG A O 1
ATOM 3921 N N . PRO A 1 498 ? 10.497 12.421 -12.407 1.00 94.06 498 PRO A N 1
ATOM 3922 C CA . PRO A 1 498 ? 9.821 12.506 -11.124 1.00 94.06 498 PRO A CA 1
ATOM 3923 C C . PRO A 1 498 ? 9.716 13.954 -10.641 1.00 94.06 498 PRO A C 1
ATOM 3925 O O . PRO A 1 498 ? 10.509 14.832 -10.998 1.00 94.06 498 PRO A O 1
ATOM 3928 N N . ILE A 1 499 ? 8.755 14.173 -9.757 1.00 95.00 499 ILE A N 1
ATOM 3929 C CA . ILE A 1 499 ? 8.610 15.394 -8.973 1.00 95.00 499 ILE A CA 1
ATOM 3930 C C . ILE A 1 499 ? 8.795 15.085 -7.492 1.00 95.00 499 ILE A C 1
ATOM 3932 O O . ILE A 1 499 ? 8.617 13.946 -7.068 1.00 95.00 499 ILE A O 1
ATOM 3936 N N . ILE A 1 500 ? 9.101 16.103 -6.696 1.00 89.06 500 ILE A N 1
ATOM 3937 C CA . ILE A 1 500 ? 9.078 16.050 -5.238 1.00 89.06 500 ILE A CA 1
ATOM 3938 C C . ILE A 1 500 ? 8.008 17.029 -4.769 1.00 89.06 500 ILE A C 1
ATOM 3940 O O . ILE A 1 500 ? 8.154 18.247 -4.905 1.00 89.06 500 ILE A O 1
ATOM 3944 N N . GLN A 1 501 ? 6.919 16.480 -4.233 1.00 83.75 501 GLN A N 1
ATOM 3945 C CA . GLN A 1 501 ? 5.848 17.263 -3.636 1.00 83.75 501 GLN A CA 1
ATOM 3946 C C . GLN A 1 501 ? 6.331 17.799 -2.289 1.00 83.75 501 GLN A C 1
ATOM 3948 O O . GLN A 1 501 ? 6.571 17.027 -1.353 1.00 83.75 501 GLN A O 1
ATOM 3953 N N . ASP A 1 502 ? 6.476 19.118 -2.195 1.00 69.81 502 ASP A N 1
ATOM 3954 C CA . ASP A 1 502 ? 6.756 19.777 -0.925 1.00 69.81 502 ASP A CA 1
ATOM 3955 C C . ASP A 1 502 ? 5.478 19.754 -0.074 1.00 69.81 502 ASP A C 1
ATOM 3957 O O . ASP A 1 502 ? 4.419 20.183 -0.525 1.00 69.81 502 ASP A O 1
ATOM 3961 N N . SER A 1 503 ? 5.548 19.196 1.135 1.00 51.41 503 SER A N 1
ATOM 3962 C CA . SER A 1 503 ? 4.374 19.048 2.016 1.00 51.41 503 SER A CA 1
ATOM 3963 C C . SER A 1 503 ? 3.980 20.332 2.729 1.00 51.41 503 SER A C 1
ATOM 3965 O O . SER A 1 503 ? 2.938 20.369 3.375 1.00 51.41 503 SER A O 1
ATOM 3967 N N . ASP A 1 504 ? 4.839 21.347 2.661 1.00 44.81 504 ASP A N 1
ATOM 3968 C CA . ASP A 1 504 ? 4.723 22.560 3.465 1.00 44.81 504 ASP A CA 1
ATOM 3969 C C . ASP A 1 504 ? 4.484 23.799 2.573 1.00 44.81 504 ASP A C 1
ATOM 3971 O O . ASP A 1 504 ? 4.663 24.931 3.021 1.00 44.81 504 ASP A O 1
ATOM 3975 N N . ALA A 1 505 ? 4.091 23.597 1.306 1.00 38.69 505 ALA A N 1
ATOM 3976 C CA . ALA A 1 505 ? 3.801 24.645 0.322 1.00 38.69 505 ALA A CA 1
ATOM 3977 C C . ALA A 1 505 ? 2.367 25.202 0.462 1.00 38.69 505 ALA A C 1
ATOM 3979 O O . ALA A 1 505 ? 1.566 25.144 -0.473 1.00 38.69 505 ALA A O 1
ATOM 3980 N N . HIS A 1 506 ? 2.057 25.752 1.637 1.00 32.19 506 HIS A N 1
ATOM 3981 C CA . HIS A 1 506 ? 0.891 26.614 1.862 1.00 32.19 506 HIS A CA 1
ATOM 3982 C C . HIS A 1 506 ? 1.322 28.050 2.158 1.00 32.19 506 HIS A C 1
ATOM 3984 O O . HIS A 1 506 ? 2.209 28.241 3.023 1.00 32.19 506 HIS A O 1
#

Sequence (506 aa):
MAKIAIVSDIHGNWHALQAVMEEIQTLFPDRIVCLGDTVGYGADPAKCVEHLHGLGATMIMGNHDLRVLHLRIKGIDHLPDDWNKSGELAGCVHSMRELSDEQLRWLKDSLLVDAEEQCLLAHANLHQPLSFGHLQNLKQARPTLDILKLQKMPVGFFGHTHVQEVFCQKPSNLVWVDERSFRVSSDHPAAVMVGSVGMSREAGDLRAAWAVYDSATGVVELRKTEYDRIRPYRRRSGDPACRLTSRNCLESFDQGRIPPIVVMKARRKKCHAGEEITIRIAQDVSMQFCWCPPGDFVFDDLDEGDDRGLSSSKTKVSRMEGFWMAKMHVTQAQYQAVMGHNQVSVNGEDHPVVGITYFQARDFAEKMNRTHEAFLPGIMKLPSELQWVYARLSGGSKQSQESNPCEDPPYPDEKTYAFGSRGSNAWGLRDIGSTLGEWTTEVFGRKYGSTDRIDEVLMLAHRLVCGGDWSFGDPPVQTQDRMWGAPGWSKNCISFRPIIQDSDAH

Radius of gyration: 23.93 Å; chains: 1; bounding box: 52×64×66 Å

pLDDT: mean 74.11, std 20.84, range [20.27, 98.69]

Secondary structure (DSSP, 8-state):
--EEEEE---TT-HHHHHHHHHHHHHH--SEEEE-S--SSSSS-HHHHHHHHHHTT-EEBPPHHHHHHHHHHHH-STTS-TTGGGSHHHHHHHHHHHHS-HHHHHHHHT-BSEEEETTEEEESS-SSSGGGT----SHHHHHHHHHHHHHTT-SEEEE-SSSSEEEEESSGGG-EESSSSEEE-BTTB-EEEEE--SSS---TT--SEEEEEEETTTTEEEEEEE---SSGGGSS--S-HHHHHHHHHHHHGGG-----------PPPPPP-TT-EEEEEEETTEEEEEEEE--EEEEEEEEEEEETTTEEEEEEEEEEE--EEEESSPPBHHHHHHHHS--S---S-TTSBP-S--HHHHHHHHHHHHHHHGGG-SSEEEPPPHHHHHHHHTGGG-HHHHH-PPP-------TT---TT-SPB-TTS-BSTTSSSEEEEEEETTPPTT------THHHHSPEEEEE--GGG-PSP--TTPEEEE-TT---TTEE---EEE-TT--